Protein 7MW0 (pdb70)

Structure (mmCIF, N/CA/C/O backbone):
data_7MW0
#
_entry.id   7MW0
#
_cell.length_a   74.870
_cell.length_b   66.070
_cell.length_c   79.180
_cell.angle_alpha   90.000
_cell.angle_beta   116.275
_cell.angle_gamma   90.000
#
_symmetry.space_group_name_H-M   'P 1 21 1'
#
loop_
_entity.id
_entity.type
_entity.pdbx_description
1 polymer 'Nuclear pore complex protein Nup93'
2 non-polymer 1,2-ETHANEDIOL
3 water water
#
loop_
_atom_site.group_PDB
_atom_site.id
_atom_site.type_symbol
_atom_site.label_atom_id
_atom_site.label_alt_id
_atom_site.label_comp_id
_atom_site.label_asym_id
_atom_site.label_entity_id
_atom_site.label_seq_id
_atom_site.pdbx_PDB_ins_code
_atom_site.Cartn_x
_atom_site.Cartn_y
_atom_site.Cartn_z
_atom_site.occupancy
_atom_site.B_iso_or_equiv
_atom_site.auth_seq_id
_atom_site.auth_comp_id
_atom_site.auth_asym_id
_atom_site.auth_atom_id
_atom_site.pdbx_PDB_model_num
ATOM 1 N N . SER A 1 29 ? 19.90200 28.89700 -0.57100 1.000 60.11000 176 SER A N 1
ATOM 2 C CA . SER A 1 29 ? 19.48800 30.16700 -1.15800 1.000 60.24000 176 SER A CA 1
ATOM 3 C C . SER A 1 29 ? 18.02000 30.45500 -0.86800 1.000 59.20000 176 SER A C 1
ATOM 4 O O . SER A 1 29 ? 17.16800 29.57400 -0.98900 1.000 61.02000 176 SER A O 1
ATOM 11 N N . SER A 1 30 ? 17.72900 31.69800 -0.48800 1.000 58.91000 177 SER A N 1
ATOM 12 C CA . SER A 1 30 ? 16.36700 32.11300 -0.18200 1.000 59.36000 177 SER A CA 1
ATOM 13 C C . SER A 1 30 ? 15.62300 32.66400 -1.39100 1.000 58.14000 177 SER A C 1
ATOM 14 O O . SER A 1 30 ? 14.41100 32.88500 -1.30400 1.000 57.98000 177 SER A O 1
ATOM 22 N N . LEU A 1 31 ? 16.31100 32.88900 -2.50700 1.000 57.87000 178 LEU A N 1
ATOM 23 C CA . LEU A 1 31 ? 15.69700 33.46600 -3.69500 1.000 56.27000 178 LEU A CA 1
ATOM 24 C C . LEU A 1 31 ? 15.11400 32.36300 -4.56700 1.000 57.18000 178 LEU A C 1
ATOM 25 O O . LEU A 1 31 ? 15.79300 31.37500 -4.86500 1.000 59.50000 178 LEU A O 1
ATOM 41 N N . ASP A 1 32 ? 13.86100 32.53700 -4.97900 1.000 57.39000 179 ASP A N 1
ATOM 42 C CA . ASP A 1 32 ? 13.22400 31.59600 -5.88600 1.000 57.90000 179 ASP A CA 1
ATOM 43 C C . ASP A 1 32 ? 13.58000 31.96800 -7.32600 1.000 57.56000 179 ASP A C 1
ATOM 44 O O . ASP A 1 32 ? 14.38000 32.87400 -7.57800 1.000 55.49000 179 ASP A O 1
ATOM 53 N N . ASN A 1 33 ? 12.97400 31.27400 -8.29100 1.000 60.40000 180 ASN A N 1
ATOM 54 C CA . ASN A 1 33 ? 13.36200 31.44800 -9.68800 1.000 61.30000 180 ASN A CA 1
ATOM 55 C C . ASN A 1 33 ? 13.18600 32.89200 -10.14100 1.000 56.61000 180 ASN A C 1
ATOM 56 O O . ASN A 1 33 ? 14.08500 33.47500 -10.75800 1.000 54.46000 180 ASN A O 1
ATOM 67 N N . ILE A 1 34 ? 12.02800 33.48700 -9.85000 1.000 56.09000 181 ILE A N 1
ATOM 68 C CA . ILE A 1 34 ? 11.75000 34.83400 -10.34000 1.000 53.96000 181 ILE A CA 1
ATOM 69 C C . ILE A 1 34 ? 12.58600 35.85900 -9.58200 1.000 49.77000 181 ILE A C 1
ATOM 70 O O . ILE A 1 34 ? 13.18300 36.76200 -10.18100 1.000 46.63000 181 ILE A O 1
ATOM 86 N N . GLU A 1 35 ? 12.63200 35.74200 -8.25200 1.000 50.99000 182 GLU A N 1
ATOM 87 C CA . GLU A 1 35 ? 13.47600 36.63700 -7.46600 1.000 48.13000 182 GLU A CA 1
ATOM 88 C C . GLU A 1 35 ? 14.91200 36.61400 -7.97100 1.000 46.93000 182 GLU A C 1
ATOM 89 O O . GLU A 1 35 ? 15.54700 37.66500 -8.11800 1.000 44.03000 182 GLU A O 1
ATOM 101 N N . MET A 1 36 ? 15.44100 35.42000 -8.25300 1.000 49.45000 183 MET A N 1
ATOM 102 C CA . MET A 1 36 ? 16.80700 35.32800 -8.75700 1.000 49.84000 183 MET A CA 1
ATOM 103 C C . MET A 1 36 ? 16.91700 35.93400 -10.14900 1.000 49.44000 183 MET A C 1
ATOM 104 O O . MET A 1 36 ? 17.88800 36.63700 -10.45200 1.000 48.08000 183 MET A O 1
ATOM 118 N N . ALA A 1 37 ? 15.93200 35.67100 -11.01200 1.000 49.30000 184 ALA A N 1
ATOM 119 C CA . ALA A 1 37 ? 15.92800 36.28300 -12.33700 1.000 49.06000 184 ALA A CA 1
ATOM 120 C C . ALA A 1 37 ? 16.00000 37.80200 -12.23100 1.000 45.23000 184 ALA A C 1
ATOM 121 O O . ALA A 1 37 ? 16.77900 38.44900 -12.94200 1.000 43.71000 184 ALA A O 1
ATOM 128 N N . TYR A 1 38 ? 15.19600 38.39000 -11.34000 1.000 42.81000 185 TYR A N 1
ATOM 129 C CA . TYR A 1 38 ? 15.27500 39.83100 -11.11600 1.000 40.94000 185 TYR A CA 1
ATOM 130 C C . TYR A 1 38 ? 16.67900 40.24600 -10.69400 1.000 40.69000 185 TYR A C 1
ATOM 131 O O . TYR A 1 38 ? 17.21400 41.25000 -11.18000 1.000 39.20000 185 TYR A O 1
ATOM 149 N N . ALA A 1 39 ? 17.29000 39.48800 -9.77900 1.000 40.67000 186 ALA A N 1
ATOM 150 C CA . ALA A 1 39 ? 18.61500 39.85100 -9.28500 1.000 40.91000 186 ALA A CA 1
ATOM 151 C C . ALA A 1 39 ? 19.62200 39.94000 -10.42300 1.000 41.85000 186 ALA A C 1
ATOM 152 O O . ALA A 1 39 ? 20.45100 40.85700 -10.46000 1.000 41.20000 186 ALA A O 1
ATOM 159 N N . ARG A 1 40 ? 19.56500 38.99800 -11.36600 1.000 43.86000 187 ARG A N 1
ATOM 160 C CA . ARG A 1 40 ? 20.47900 39.04500 -12.50200 1.000 45.66000 187 ARG A CA 1
ATOM 161 C C . ARG A 1 40 ? 20.32400 40.34800 -13.27700 1.000 44.24000 187 ARG A C 1
ATOM 162 O O . ARG A 1 40 ? 21.31400 40.91400 -13.75400 1.000 43.68000 187 ARG A O 1
ATOM 183 N N . GLN A 1 41 ? 19.09100 40.84600 -13.40500 1.000 42.63000 188 GLN A N 1
ATOM 184 C CA . GLN A 1 41 ? 18.88100 42.10200 -14.11800 1.000 42.62000 188 GLN A CA 1
ATOM 185 C C . GLN A 1 41 ? 19.50200 43.27100 -13.36600 1.000 40.95000 188 GLN A C 1
ATOM 186 O O . GLN A 1 41 ? 20.05600 44.18800 -13.98300 1.000 40.72000 188 GLN A O 1
ATOM 200 N N . ILE A 1 42 ? 19.41200 43.26200 -12.03400 1.000 41.34000 189 ILE A N 1
ATOM 201 C CA . ILE A 1 42 ? 20.06800 44.29900 -11.24400 1.000 40.71000 189 ILE A CA 1
ATOM 202 C C . ILE A 1 42 ? 21.57800 44.21500 -11.42300 1.000 41.29000 189 ILE A C 1
ATOM 203 O O . ILE A 1 42 ? 22.26400 45.23800 -11.54700 1.000 40.64000 189 ILE A O 1
ATOM 219 N N . TYR A 1 43 ? 22.12000 42.99500 -11.44200 1.000 42.49000 190 TYR A N 1
ATOM 220 C CA . TYR A 1 43 ? 23.54800 42.81500 -11.68800 1.000 45.31000 190 TYR A CA 1
ATOM 221 C C . TYR A 1 43 ? 23.95400 43.45900 -13.00900 1.000 44.66000 190 TYR A C 1
ATOM 222 O O . TYR A 1 43 ? 24.95200 44.18600 -13.08100 1.000 45.39000 190 TYR A O 1
ATOM 240 N N . ILE A 1 44 ? 23.18500 43.20500 -14.06800 1.000 44.08000 191 ILE A N 1
ATOM 241 C CA . ILE A 1 44 ? 23.48700 43.80200 -15.36600 1.000 43.24000 191 ILE A CA 1
ATOM 242 C C . ILE A 1 44 ? 23.36300 45.31800 -15.28800 1.000 42.94000 191 ILE A C 1
ATOM 243 O O . ILE A 1 44 ? 24.24400 46.05800 -15.74000 1.000 44.60000 191 ILE A O 1
ATOM 259 N N . TYR A 1 45 ? 22.26100 45.79900 -14.70900 1.000 41.50000 192 TYR A N 1
ATOM 260 C CA . TYR A 1 45 ? 22.02500 47.23600 -14.61300 1.000 42.00000 192 TYR A CA 1
ATOM 261 C C . TYR A 1 45 ? 23.16500 47.93200 -13.87800 1.000 45.01000 192 TYR A C 1
ATOM 262 O O . TYR A 1 45 ? 23.67200 48.96700 -14.32800 1.000 47.21000 192 TYR A O 1
ATOM 280 N N . ASN A 1 46 ? 23.58900 47.37200 -12.74200 1.000 44.02000 193 ASN A N 1
ATOM 281 C CA . ASN A 1 46 ? 24.67400 47.98900 -11.98500 1.000 45.49000 193 ASN A CA 1
ATOM 282 C C . ASN A 1 46 ? 25.98400 47.94500 -12.76000 1.000 49.10000 193 ASN A C 1
ATOM 283 O O . ASN A 1 46 ? 26.72800 48.93200 -12.78600 1.000 52.66000 193 ASN A O 1
ATOM 294 N N . GLU A 1 47 ? 26.28400 46.81100 -13.39700 1.000 48.55000 194 GLU A N 1
ATOM 295 C CA . GLU A 1 47 ? 27.53700 46.68700 -14.13500 1.000 53.69000 194 GLU A CA 1
ATOM 296 C C . GLU A 1 47 ? 27.69700 47.81100 -15.15000 1.000 57.15000 194 GLU A C 1
ATOM 297 O O . GLU A 1 47 ? 28.80100 48.33600 -15.33700 1.000 61.88000 194 GLU A O 1
ATOM 309 N N . LYS A 1 48 ? 26.60600 48.19800 -15.81500 1.000 55.05000 195 LYS A N 1
ATOM 310 C CA . LYS A 1 48 ? 26.69600 49.25400 -16.81700 1.000 58.10000 195 LYS A CA 1
ATOM 311 C C . LYS A 1 48 ? 26.92200 50.61500 -16.16800 1.000 61.77000 195 LYS A C 1
ATOM 312 O O . LYS A 1 48 ? 27.66800 51.44500 -16.70100 1.000 65.82000 195 LYS A O 1
ATOM 331 N N . ILE A 1 49 ? 26.28600 50.86600 -15.02200 1.000 59.46000 196 ILE A N 1
ATOM 332 C CA . ILE A 1 49 ? 26.49800 52.13000 -14.32000 1.000 62.64000 196 ILE A CA 1
ATOM 333 C C . ILE A 1 49 ? 27.96900 52.29200 -13.96000 1.000 64.87000 196 ILE A C 1
ATOM 334 O O . ILE A 1 49 ? 28.57500 53.34300 -14.19700 1.000 65.60000 196 ILE A O 1
ATOM 350 N N . VAL A 1 50 ? 28.56200 51.24900 -13.37800 1.000 64.75000 197 VAL A N 1
ATOM 351 C CA . VAL A 1 50 ? 29.93800 51.34400 -12.89800 1.000 69.27000 197 VAL A CA 1
ATOM 352 C C . VAL A 1 50 ? 30.89300 51.57500 -14.06300 1.000 73.64000 197 VAL A C 1
ATOM 353 O O . VAL A 1 50 ? 31.76000 52.45500 -14.01400 1.000 77.36000 197 VAL A O 1
ATOM 366 N N . ASN A 1 51 ? 30.74800 50.79000 -15.12800 1.000 73.30000 198 ASN A N 1
ATOM 367 C CA . ASN A 1 51 ? 31.63900 50.87800 -16.27800 1.000 77.15000 198 ASN A CA 1
ATOM 368 C C . ASN A 1 51 ? 31.30300 52.03800 -17.20700 1.000 77.02000 198 ASN A C 1
ATOM 369 O O . ASN A 1 51 ? 31.90300 52.14100 -18.28200 1.000 78.86000 198 ASN A O 1
ATOM 380 N N . GLY A 1 52 ? 30.36900 52.90400 -16.82500 1.000 74.97000 199 GLY A N 1
ATOM 381 C CA . GLY A 1 52 ? 30.06000 54.07200 -17.63000 1.000 74.19000 199 GLY A CA 1
ATOM 382 C C . GLY A 1 52 ? 29.61800 53.75800 -19.04000 1.000 78.30000 199 GLY A C 1
ATOM 383 O O . GLY A 1 52 ? 29.80300 54.58500 -19.94000 1.000 80.19000 199 GLY A O 1
ATOM 387 N N . HIS A 1 53 ? 29.03900 52.58400 -19.26000 1.000 79.12000 200 HIS A N 1
ATOM 388 C CA . HIS A 1 53 ? 28.54500 52.20100 -20.57100 1.000 80.85000 200 HIS A CA 1
ATOM 389 C C . HIS A 1 53 ? 27.12500 52.72000 -20.77900 1.000 79.19000 200 HIS A C 1
ATOM 390 O O . HIS A 1 53 ? 26.46900 53.20500 -19.85400 1.000 76.37000 200 HIS A O 1
ATOM 404 N N . LEU A 1 54 ? 26.65200 52.62000 -22.01900 1.000 82.57000 201 LEU A N 1
ATOM 405 C CA . LEU A 1 54 ? 25.26200 52.94100 -22.31100 1.000 82.55000 201 LEU A CA 1
ATOM 406 C C . LEU A 1 54 ? 24.35600 52.05100 -21.47100 1.000 79.23000 201 LEU A C 1
ATOM 407 O O . LEU A 1 54 ? 24.42000 50.82100 -21.56100 1.000 75.84000 201 LEU A O 1
ATOM 423 N N . GLN A 1 55 ? 23.52000 52.67100 -20.64700 1.000 77.44000 202 GLN A N 1
ATOM 424 C CA . GLN A 1 55 ? 22.73100 51.93500 -19.67000 1.000 72.44000 202 GLN A CA 1
ATOM 425 C C . GLN A 1 55 ? 21.38700 51.54900 -20.27000 1.000 67.71000 202 GLN A C 1
ATOM 426 O O . GLN A 1 55 ? 20.60400 52.43900 -20.62400 1.000 64.47000 202 GLN A O 1
ATOM 440 N N . PRO A 1 56 ? 21.07700 50.26000 -20.40500 1.000 63.69000 203 PRO A N 1
ATOM 441 C CA . PRO A 1 56 ? 19.72600 49.87500 -20.82400 1.000 57.41000 203 PRO A CA 1
ATOM 442 C C . PRO A 1 56 ? 18.70700 50.22400 -19.75000 1.000 51.81000 203 PRO A C 1
ATOM 443 O O . PRO A 1 56 ? 19.02500 50.36200 -18.56700 1.000 50.54000 203 PRO A O 1
ATOM 454 N N . ASN A 1 57 ? 17.46200 50.37500 -20.18600 1.000 47.01000 204 ASN A N 1
ATOM 455 C CA . ASN A 1 57 ? 16.39100 50.74300 -19.27200 1.000 43.50000 204 ASN A CA 1
ATOM 456 C C . ASN A 1 57 ? 16.09300 49.59200 -18.32100 1.000 41.04000 204 ASN A C 1
ATOM 457 O O . ASN A 1 57 ? 15.93800 48.44400 -18.74800 1.000 40.16000 204 ASN A O 1
ATOM 468 N N . LEU A 1 58 ? 16.01300 49.90400 -17.02500 1.000 39.48000 205 LEU A N 1
ATOM 469 C CA . LEU A 1 58 ? 15.73500 48.86700 -16.03700 1.000 39.30000 205 LEU A CA 1
ATOM 470 C C . LEU A 1 58 ? 14.37300 48.23200 -16.27800 1.000 37.12000 205 LEU A C 1
ATOM 471 O O . LEU A 1 58 ? 14.21800 47.01100 -16.16000 1.000 36.31000 205 LEU A O 1
ATOM 487 N N . VAL A 1 59 ? 13.37100 49.04500 -16.61500 1.000 36.92000 206 VAL A N 1
ATOM 488 C CA . VAL A 1 59 ? 12.03300 48.50900 -16.84900 1.000 37.18000 206 VAL A CA 1
ATOM 489 C C . VAL A 1 59 ? 12.07300 47.44100 -17.93700 1.000 37.53000 206 VAL A C 1
ATOM 490 O O . VAL A 1 59 ? 11.38900 46.41500 -17.84600 1.000 37.38000 206 VAL A O 1
ATOM 503 N N . ASP A 1 60 ? 12.89000 47.65400 -18.97000 1.000 37.60000 207 ASP A N 1
ATOM 504 C CA . ASP A 1 60 ? 13.01300 46.66400 -20.03700 1.000 39.90000 207 ASP A CA 1
ATOM 505 C C . ASP A 1 60 ? 13.67900 45.39000 -19.53300 1.000 40.20000 207 ASP A C 1
ATOM 506 O O . ASP A 1 60 ? 13.19600 44.28100 -19.79300 1.000 41.00000 207 ASP A O 1
ATOM 515 N N . LEU A 1 61 ? 14.80100 45.52800 -18.82500 1.000 39.24000 208 LEU A N 1
ATOM 516 C CA . LEU A 1 61 ? 15.44700 44.35800 -18.24400 1.000 40.70000 208 LEU A CA 1
ATOM 517 C C . LEU A 1 61 ? 14.47900 43.59100 -17.35300 1.000 41.09000 208 LEU A C 1
ATOM 518 O O . LEU A 1 61 ? 14.45100 42.35400 -17.37100 1.000 42.52000 208 LEU A O 1
ATOM 534 N N . CYS A 1 62 ? 13.67000 44.30900 -16.57000 1.000 39.61000 209 CYS A N 1
ATOM 535 C CA . CYS A 1 62 ? 12.73400 43.64600 -15.66900 1.000 40.48000 209 CYS A CA 1
ATOM 536 C C . CYS A 1 62 ? 11.58200 43.01000 -16.43500 1.000 42.52000 209 CYS A C 1
ATOM 537 O O . CYS A 1 62 ? 11.12500 41.91700 -16.08200 1.000 44.13000 209 CYS A O 1
ATOM 545 N N . ALA A 1 63 ? 11.09200 43.68300 -17.47800 1.000 41.88000 210 ALA A N 1
ATOM 546 C CA . ALA A 1 63 ? 9.96100 43.15000 -18.23000 1.000 43.84000 210 ALA A CA 1
ATOM 547 C C . ALA A 1 63 ? 10.29200 41.79200 -18.83400 1.000 48.90000 210 ALA A C 1
ATOM 548 O O . ALA A 1 63 ? 9.43100 40.90800 -18.89800 1.000 51.99000 210 ALA A O 1
ATOM 555 N N . SER A 1 64 ? 11.53800 41.60300 -19.27200 1.000 50.00000 211 SER A N 1
ATOM 556 C CA . SER A 1 64 ? 11.93600 40.32800 -19.85500 1.000 54.99000 211 SER A CA 1
ATOM 557 C C . SER A 1 64 ? 11.83600 39.17400 -18.86700 1.000 59.30000 211 SER A C 1
ATOM 558 O O . SER A 1 64 ? 11.89700 38.01400 -19.28700 1.000 64.67000 211 SER A O 1
ATOM 566 N N . VAL A 1 65 ? 11.69300 39.45900 -17.57100 1.000 56.62000 212 VAL A N 1
ATOM 567 C CA . VAL A 1 65 ? 11.55200 38.39100 -16.58900 1.000 60.14000 212 VAL A CA 1
ATOM 568 C C . VAL A 1 65 ? 10.15500 37.78500 -16.60400 1.000 66.63000 212 VAL A C 1
ATOM 569 O O . VAL A 1 65 ? 9.98100 36.63500 -16.17900 1.000 72.10000 212 VAL A O 1
ATOM 582 N N . ALA A 1 66 ? 9.15200 38.52400 -17.08400 1.000 64.97000 213 ALA A N 1
ATOM 583 C CA . ALA A 1 66 ? 7.79500 37.99500 -17.12800 1.000 68.44000 213 ALA A CA 1
ATOM 584 C C . ALA A 1 66 ? 7.69300 36.75000 -17.99700 1.000 77.65000 213 ALA A C 1
ATOM 585 O O . ALA A 1 66 ? 6.75000 35.96900 -17.83600 1.000 80.79000 213 ALA A O 1
ATOM 592 N N . GLU A 1 67 ? 8.63900 36.55200 -18.92000 1.000 78.92000 214 GLU A N 1
ATOM 593 C CA . GLU A 1 67 ? 8.63500 35.34100 -19.73200 1.000 83.06000 214 GLU A CA 1
ATOM 594 C C . GLU A 1 67 ? 8.67100 34.09100 -18.86500 1.000 88.98000 214 GLU A C 1
ATOM 595 O O . GLU A 1 67 ? 8.16500 33.03800 -19.27100 1.000 90.61000 214 GLU A O 1
ATOM 607 N N . LEU A 1 68 ? 9.25700 34.18700 -17.67500 1.000 90.79000 215 LEU A N 1
ATOM 608 C CA . LEU A 1 68 ? 9.39300 33.05700 -16.77000 1.000 95.21000 215 LEU A CA 1
ATOM 609 C C . LEU A 1 68 ? 8.22200 32.93000 -15.80100 1.000 95.81000 215 LEU A C 1
ATOM 610 O O . LEU A 1 68 ? 8.33300 32.19800 -14.81300 1.000 99.96000 215 LEU A O 1
ATOM 626 N N . ASP A 1 69 ? 7.11300 33.61900 -16.05400 1.000 93.08000 216 ASP A N 1
ATOM 627 C CA . ASP A 1 69 ? 5.98700 33.61400 -15.13000 1.000 91.54000 216 ASP A CA 1
ATOM 628 C C . ASP A 1 69 ? 4.69800 33.78300 -15.92900 1.000 88.67000 216 ASP A C 1
ATOM 629 O O . ASP A 1 69 ? 4.69600 33.71300 -17.16200 1.000 89.53000 216 ASP A O 1
ATOM 638 N N . ASP A 1 70 ? 3.59500 34.01100 -15.21800 1.000 84.50000 217 ASP A N 1
ATOM 639 C CA . ASP A 1 70 ? 2.28400 34.07000 -15.84300 1.000 82.38000 217 ASP A CA 1
ATOM 640 C C . ASP A 1 70 ? 2.15600 35.32400 -16.70700 1.000 75.38000 217 ASP A C 1
ATOM 641 O O . ASP A 1 70 ? 3.05800 36.16300 -16.78400 1.000 71.96000 217 ASP A O 1
ATOM 650 N N . LYS A 1 71 ? 1.00200 35.44900 -17.36700 1.000 73.99000 218 LYS A N 1
ATOM 651 C CA . LYS A 1 71 ? 0.72000 36.64300 -18.15200 1.000 68.82000 218 LYS A CA 1
ATOM 652 C C . LYS A 1 71 ? 0.41200 37.84400 -17.26900 1.000 59.96000 218 LYS A C 1
ATOM 653 O O . LYS A 1 71 ? 0.57800 38.98400 -17.71600 1.000 54.99000 218 LYS A O 1
ATOM 672 N N . SER A 1 72 ? -0.04800 37.61400 -16.03700 1.000 60.60000 219 SER A N 1
ATOM 673 C CA . SER A 1 72 ? -0.30800 38.72600 -15.12800 1.000 57.52000 219 SER A CA 1
ATOM 674 C C . SER A 1 72 ? 0.94400 39.56500 -14.91800 1.000 51.34000 219 SER A C 1
ATOM 675 O O . SER A 1 72 ? 0.87000 40.79600 -14.83500 1.000 46.83000 219 SER A O 1
ATOM 683 N N . ILE A 1 73 ? 2.10700 38.91700 -14.83500 1.000 53.21000 220 ILE A N 1
ATOM 684 C CA . ILE A 1 73 ? 3.35100 39.65400 -14.64600 1.000 50.82000 220 ILE A CA 1
ATOM 685 C C . ILE A 1 73 ? 3.74200 40.36900 -15.93300 1.000 47.83000 220 ILE A C 1
ATOM 686 O O . ILE A 1 73 ? 4.23000 41.50500 -15.90400 1.000 43.32000 220 ILE A O 1
ATOM 702 N N . SER A 1 74 ? 3.53600 39.71800 -17.08000 1.000 50.30000 221 SER A N 1
ATOM 703 C CA . SER A 1 74 ? 3.78100 40.37900 -18.35800 1.000 47.98000 221 SER A CA 1
ATOM 704 C C . SER A 1 74 ? 2.87000 41.58700 -18.52200 1.000 43.28000 221 SER A C 1
ATOM 705 O O . SER A 1 74 ? 3.31800 42.67200 -18.91100 1.000 40.39000 221 SER A O 1
ATOM 713 N N . ASP A 1 75 ? 1.57700 41.41600 -18.23100 1.000 44.34000 222 ASP A N 1
ATOM 714 C CA . ASP A 1 75 ? 0.65200 42.54100 -18.31100 1.000 42.23000 222 ASP A CA 1
ATOM 715 C C . ASP A 1 75 ? 1.03800 43.64000 -17.32900 1.000 39.64000 222 ASP A C 1
ATOM 716 O O . ASP A 1 75 ? 0.91800 44.83100 -17.64000 1.000 36.29000 222 ASP A O 1
ATOM 725 N N . MET A 1 76 ? 1.50100 43.26200 -16.13500 1.000 39.69000 223 MET A N 1
ATOM 726 C CA . MET A 1 76 ? 1.92500 44.26500 -15.16400 1.000 38.13000 223 MET A CA 1
ATOM 727 C C . MET A 1 76 ? 3.02300 45.14800 -15.74400 1.000 35.33000 223 MET A C 1
ATOM 728 O O . MET A 1 76 ? 2.92800 46.38000 -15.71800 1.000 33.79000 223 MET A O 1
ATOM 742 N N . TRP A 1 77 ? 4.07300 44.53000 -16.28600 1.000 34.78000 224 TRP A N 1
ATOM 743 C CA . TRP A 1 77 ? 5.19500 45.30700 -16.79800 1.000 34.49000 224 TRP A CA 1
ATOM 744 C C . TRP A 1 77 ? 4.80300 46.10600 -18.03300 1.000 35.95000 224 TRP A C 1
ATOM 745 O O . TRP A 1 77 ? 5.28100 47.23100 -18.22400 1.000 33.77000 224 TRP A O 1
ATOM 766 N N . THR A 1 78 ? 3.93700 45.55200 -18.88400 1.000 34.44000 225 THR A N 1
ATOM 767 C CA . THR A 1 78 ? 3.43500 46.32700 -20.01200 1.000 35.87000 225 THR A CA 1
ATOM 768 C C . THR A 1 78 ? 2.73900 47.59000 -19.52200 1.000 33.91000 225 THR A C 1
ATOM 769 O O . THR A 1 78 ? 2.96800 48.68500 -20.04700 1.000 33.42000 225 THR A O 1
ATOM 780 N N . MET A 1 79 ? 1.88700 47.45400 -18.50400 1.000 33.16000 226 MET A N 1
ATOM 781 C CA . MET A 1 79 ? 1.23600 48.62300 -17.92200 1.000 34.53000 226 MET A CA 1
ATOM 782 C C . MET A 1 79 ? 2.26200 49.58500 -17.33700 1.000 34.54000 226 MET A C 1
ATOM 783 O O . MET A 1 79 ? 2.22600 50.79100 -17.60800 1.000 33.60000 226 MET A O 1
ATOM 797 N N . VAL A 1 80 ? 3.17200 49.06900 -16.50700 1.000 33.55000 227 VAL A N 1
ATOM 798 C CA . VAL A 1 80 ? 4.16100 49.92600 -15.85600 1.000 33.64000 227 VAL A CA 1
ATOM 799 C C . VAL A 1 80 ? 4.95900 50.70100 -16.89600 1.000 34.46000 227 VAL A C 1
ATOM 800 O O . VAL A 1 80 ? 5.18400 51.91000 -16.75900 1.000 34.40000 227 VAL A O 1
ATOM 813 N N . LYS A 1 81 ? 5.39500 50.01800 -17.95700 1.000 35.20000 228 LYS A N 1
ATOM 814 C CA . LYS A 1 81 ? 6.16700 50.69200 -18.99600 1.000 36.78000 228 LYS A CA 1
ATOM 815 C C . LYS A 1 81 ? 5.38300 51.84800 -19.60600 1.000 37.31000 228 LYS A C 1
ATOM 816 O O . LYS A 1 81 ? 5.94100 52.92300 -19.85700 1.000 36.90000 228 LYS A O 1
ATOM 835 N N . GLN A 1 82 ? 4.08600 51.65300 -19.84600 1.000 36.04000 229 GLN A N 1
ATOM 836 C CA . GLN A 1 82 ? 3.30700 52.69800 -20.49800 1.000 38.12000 229 GLN A CA 1
ATOM 837 C C . GLN A 1 82 ? 2.95500 53.82500 -19.53300 1.000 36.10000 229 GLN A C 1
ATOM 838 O O . GLN A 1 82 ? 2.94500 54.99800 -19.92300 1.000 34.39000 229 GLN A O 1
ATOM 852 N N . MET A 1 83 ? 2.67000 53.49500 -18.27200 1.000 33.47000 230 MET A N 1
ATOM 853 C CA . MET A 1 83 ? 2.28200 54.53000 -17.32200 1.000 35.00000 230 MET A CA 1
ATOM 854 C C . MET A 1 83 ? 3.46100 55.41200 -16.92700 1.000 33.99000 230 MET A C 1
ATOM 855 O O . MET A 1 83 ? 3.26200 56.57900 -16.57300 1.000 34.20000 230 MET A O 1
ATOM 869 N N . THR A 1 84 ? 4.68400 54.88600 -16.97400 1.000 33.77000 231 THR A N 1
ATOM 870 C CA . THR A 1 84 ? 5.86400 55.67000 -16.63000 1.000 36.51000 231 THR A CA 1
ATOM 871 C C . THR A 1 84 ? 6.50800 56.32700 -17.84300 1.000 37.68000 231 THR A C 1
ATOM 872 O O . THR A 1 84 ? 7.49800 57.04900 -17.68800 1.000 36.73000 231 THR A O 1
ATOM 883 N N . ASP A 1 85 ? 5.96600 56.10400 -19.04200 1.000 38.09000 232 ASP A N 1
ATOM 884 C CA . ASP A 1 85 ? 6.50600 56.69500 -20.26500 1.000 41.10000 232 ASP A CA 1
ATOM 885 C C . ASP A 1 85 ? 5.84300 58.05400 -20.46900 1.000 43.16000 232 ASP A C 1
ATOM 886 O O . ASP A 1 85 ? 4.91300 58.22200 -21.25900 1.000 42.59000 232 ASP A O 1
ATOM 895 N N . VAL A 1 86 ? 6.34100 59.04700 -19.72700 1.000 42.34000 233 VAL A N 1
ATOM 896 C CA . VAL A 1 86 ? 5.79100 60.39500 -19.74400 1.000 43.09000 233 VAL A CA 1
ATOM 897 C C . VAL A 1 86 ? 6.93500 61.40000 -19.80200 1.000 44.23000 233 VAL A C 1
ATOM 898 O O . VAL A 1 86 ? 8.08900 61.08400 -19.50500 1.000 44.10000 233 VAL A O 1
ATOM 911 N N . LEU A 1 87 ? 6.59400 62.62900 -20.18200 1.000 45.73000 234 LEU A N 1
ATOM 912 C CA . LEU A 1 87 ? 7.57100 63.70200 -20.32000 1.000 46.74000 234 LEU A CA 1
ATOM 913 C C . LEU A 1 87 ? 7.71000 64.43600 -18.99200 1.000 43.17000 234 LEU A C 1
ATOM 914 O O . LEU A 1 87 ? 6.73500 65.00100 -18.48400 1.000 41.57000 234 LEU A O 1
ATOM 930 N N . LEU A 1 88 ? 8.91900 64.43500 -18.44200 1.000 43.46000 235 LEU A N 1
ATOM 931 C CA . LEU A 1 88 ? 9.20600 65.07900 -17.17200 1.000 42.69000 235 LEU A CA 1
ATOM 932 C C . LEU A 1 88 ? 10.23600 66.18400 -17.37200 1.000 43.81000 235 LEU A C 1
ATOM 933 O O . LEU A 1 88 ? 11.13200 66.07400 -18.21300 1.000 45.32000 235 LEU A O 1
ATOM 949 N N . THR A 1 89 ? 10.10100 67.24700 -16.59200 1.000 42.81000 236 THR A N 1
ATOM 950 C CA . THR A 1 89 ? 11.11300 68.29800 -16.59500 1.000 44.55000 236 THR A CA 1
ATOM 951 C C . THR A 1 89 ? 12.39000 67.76700 -15.95300 1.000 43.93000 236 THR A C 1
ATOM 952 O O . THR A 1 89 ? 12.34400 67.26300 -14.82500 1.000 43.28000 236 THR A O 1
ATOM 963 N N . PRO A 1 90 ? 13.53600 67.84400 -16.62800 1.000 44.34000 237 PRO A N 1
ATOM 964 C CA . PRO A 1 90 ? 14.77200 67.33100 -16.02800 1.000 45.59000 237 PRO A CA 1
ATOM 965 C C . PRO A 1 90 ? 15.19200 68.16000 -14.82300 1.000 43.62000 237 PRO A C 1
ATOM 966 O O . PRO A 1 90 ? 14.74200 69.29000 -14.62000 1.000 42.44000 237 PRO A O 1
ATOM 977 N N . ALA A 1 91 ? 16.06600 67.56800 -14.01000 1.000 44.79000 238 ALA A N 1
ATOM 978 C CA . ALA A 1 91 ? 16.65200 68.24100 -12.85000 1.000 44.15000 238 ALA A CA 1
ATOM 979 C C . ALA A 1 91 ? 15.57200 68.88400 -11.98100 1.000 44.13000 238 ALA A C 1
ATOM 980 O O . ALA A 1 91 ? 15.67600 70.03700 -11.55700 1.000 44.09000 238 ALA A O 1
ATOM 987 N N . THR A 1 92 ? 14.52500 68.11100 -11.70700 1.000 43.94000 239 THR A N 1
ATOM 988 C CA . THR A 1 92 ? 13.35800 68.59900 -10.98900 1.000 42.94000 239 THR A CA 1
ATOM 989 C C . THR A 1 92 ? 12.92100 67.54800 -9.98000 1.000 42.60000 239 THR A C 1
ATOM 990 O O . THR A 1 92 ? 12.95800 66.34800 -10.26700 1.000 42.65000 239 THR A O 1
ATOM 1001 N N . ASP A 1 93 ? 12.51700 68.00700 -8.79800 1.000 42.49000 240 ASP A N 1
ATOM 1002 C CA . ASP A 1 93 ? 12.05400 67.09000 -7.76600 1.000 42.10000 240 ASP A CA 1
ATOM 1003 C C . ASP A 1 93 ? 10.79500 66.36800 -8.22800 1.000 41.01000 240 ASP A C 1
ATOM 1004 O O . ASP A 1 93 ? 9.94100 66.94500 -8.90800 1.000 38.36000 240 ASP A O 1
ATOM 1013 N N . ALA A 1 94 ? 10.68400 65.09100 -7.85100 1.000 39.77000 241 ALA A N 1
ATOM 1014 C CA . ALA A 1 94 ? 9.53600 64.29400 -8.27000 1.000 37.93000 241 ALA A CA 1
ATOM 1015 C C . ALA A 1 94 ? 8.22300 64.93000 -7.83600 1.000 37.92000 241 ALA A C 1
ATOM 1016 O O . ALA A 1 94 ? 7.21600 64.81900 -8.54500 1.000 34.80000 241 ALA A O 1
ATOM 1023 N N . LEU A 1 95 ? 8.21000 65.60200 -6.68200 1.000 37.25000 242 LEU A N 1
ATOM 1024 C CA . LEU A 1 95 ? 6.98200 66.23600 -6.21600 1.000 38.37000 242 LEU A CA 1
ATOM 1025 C C . LEU A 1 95 ? 6.50400 67.29600 -7.20000 1.000 38.37000 242 LEU A C 1
ATOM 1026 O O . LEU A 1 95 ? 5.30800 67.38100 -7.50000 1.000 37.16000 242 LEU A O 1
ATOM 1042 N N . LYS A 1 96 ? 7.42400 68.11700 -7.70900 1.000 38.71000 243 LYS A N 1
ATOM 1043 C CA . LYS A 1 96 ? 7.04200 69.15700 -8.65800 1.000 40.23000 243 LYS A CA 1
ATOM 1044 C C . LYS A 1 96 ? 6.47900 68.54500 -9.93500 1.000 39.54000 243 LYS A C 1
ATOM 1045 O O . LYS A 1 96 ? 5.42800 68.96800 -10.43100 1.000 38.00000 243 LYS A O 1
ATOM 1064 N N . ASN A 1 97 ? 7.16400 67.53900 -10.47900 1.000 38.10000 244 ASN A N 1
ATOM 1065 C CA . ASN A 1 97 ? 6.67200 66.87700 -11.68300 1.000 37.12000 244 ASN A CA 1
ATOM 1066 C C . ASN A 1 97 ? 5.33400 66.19400 -11.42600 1.000 36.88000 244 ASN A C 1
ATOM 1067 O O . ASN A 1 97 ? 4.37700 66.36700 -12.18900 1.000 35.74000 244 ASN A O 1
ATOM 1078 N N . ARG A 1 98 ? 5.24700 65.40900 -10.35100 1.000 34.99000 245 ARG A N 1
ATOM 1079 C CA . ARG A 1 98 ? 4.02200 64.66800 -10.07600 1.000 35.97000 245 ARG A CA 1
ATOM 1080 C C . ARG A 1 98 ? 2.84800 65.58900 -9.77000 1.000 37.38000 245 ARG A C 1
ATOM 1081 O O . ARG A 1 98 ? 1.69400 65.18200 -9.94400 1.000 36.60000 245 ARG A O 1
ATOM 1102 N N . SER A 1 99 ? 3.11100 66.81600 -9.32100 1.000 36.94000 246 SER A N 1
ATOM 1103 C CA . SER A 1 99 ? 2.04000 67.75300 -9.01800 1.000 38.45000 246 SER A CA 1
ATOM 1104 C C . SER A 1 99 ? 1.61200 68.59000 -10.21700 1.000 38.62000 246 SER A C 1
ATOM 1105 O O . SER A 1 99 ? 0.54600 69.21300 -10.16800 1.000 38.98000 246 SER A O 1
ATOM 1113 N N . SER A 1 100 ? 2.40600 68.62400 -11.28500 1.000 37.81000 247 SER A N 1
ATOM 1114 C CA . SER A 1 100 ? 2.08300 69.47700 -12.42100 1.000 39.30000 247 SER A CA 1
ATOM 1115 C C . SER A 1 100 ? 0.88200 68.92800 -13.18000 1.000 40.18000 247 SER A C 1
ATOM 1116 O O . SER A 1 100 ? 0.70800 67.71300 -13.30600 1.000 37.91000 247 SER A O 1
ATOM 1124 N N . VAL A 1 101 ? 0.05100 69.83900 -13.69400 1.000 41.86000 248 VAL A N 1
ATOM 1125 C CA . VAL A 1 101 ? -1.14100 69.42400 -14.42400 1.000 42.76000 248 VAL A CA 1
ATOM 1126 C C . VAL A 1 101 ? -0.76300 68.71800 -15.71800 1.000 41.42000 248 VAL A C 1
ATOM 1127 O O . VAL A 1 101 ? -1.45500 67.78600 -16.14900 1.000 40.48000 248 VAL A O 1
ATOM 1140 N N . GLU A 1 102 ? 0.32600 69.14200 -16.36100 1.000 42.53000 249 GLU A N 1
ATOM 1141 C CA . GLU A 1 102 ? 0.74400 68.49900 -17.60100 1.000 42.63000 249 GLU A CA 1
ATOM 1142 C C . GLU A 1 102 ? 1.03700 67.02000 -17.37600 1.000 39.94000 249 GLU A C 1
ATOM 1143 O O . GLU A 1 102 ? 0.55000 66.15700 -18.11700 1.000 35.56000 249 GLU A O 1
ATOM 1155 N N . VAL A 1 103 ? 1.83300 66.70700 -16.35200 1.000 36.07000 250 VAL A N 1
ATOM 1156 C CA . VAL A 1 103 ? 2.17800 65.31400 -16.08600 1.000 35.13000 250 VAL A CA 1
ATOM 1157 C C . VAL A 1 103 ? 0.94100 64.52900 -15.66900 1.000 34.51000 250 VAL A C 1
ATOM 1158 O O . VAL A 1 103 ? 0.73200 63.39400 -16.11100 1.000 32.81000 250 VAL A O 1
ATOM 1171 N N . ARG A 1 104 ? 0.10100 65.11700 -14.81400 1.000 33.46000 251 ARG A N 1
ATOM 1172 C CA . ARG A 1 104 ? -1.08100 64.40600 -14.33900 1.000 35.26000 251 ARG A CA 1
ATOM 1173 C C . ARG A 1 104 ? -2.02500 64.08500 -15.48900 1.000 36.82000 251 ARG A C 1
ATOM 1174 O O . ARG A 1 104 ? -2.62700 63.00500 -15.52500 1.000 35.53000 251 ARG A O 1
ATOM 1195 N N . MET A 1 105 ? -2.16700 65.01000 -16.44000 1.000 36.43000 252 MET A N 1
ATOM 1196 C CA . MET A 1 105 ? -3.00600 64.74200 -17.60200 1.000 40.07000 252 MET A CA 1
ATOM 1197 C C . MET A 1 105 ? -2.38500 63.68900 -18.50900 1.000 38.74000 252 MET A C 1
ATOM 1198 O O . MET A 1 105 ? -3.11200 62.90800 -19.13500 1.000 36.97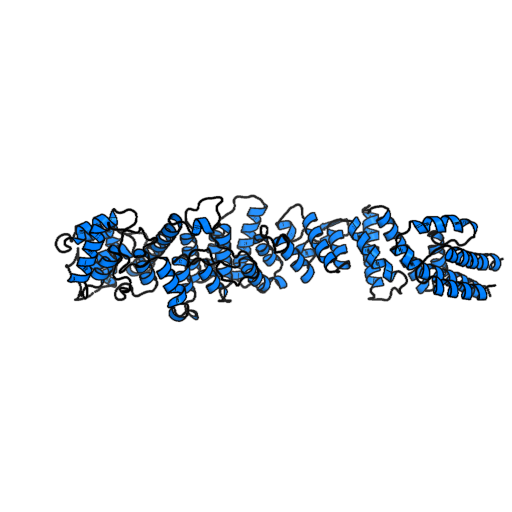000 252 MET A O 1
ATOM 1212 N N . GLU A 1 106 ? -1.05300 63.64400 -18.59400 1.000 37.00000 253 GLU A N 1
ATOM 1213 C CA . GLU A 1 106 ? -0.41400 62.63700 -19.43400 1.000 38.10000 253 GLU A CA 1
ATOM 1214 C C . GLU A 1 106 ? -0.53000 61.24600 -18.82400 1.000 35.92000 253 GLU A C 1
ATOM 1215 O O . GLU A 1 106 ? -0.61600 60.25600 -19.56100 1.000 34.67000 253 GLU A O 1
ATOM 1227 N N . PHE A 1 107 ? -0.53300 61.14500 -17.49100 1.000 31.04000 254 PHE A N 1
ATOM 1228 C CA . PHE A 1 107 ? -0.82200 59.86200 -16.85800 1.000 32.49000 254 PHE A CA 1
ATOM 1229 C C . PHE A 1 107 ? -2.19500 59.34800 -17.27900 1.000 33.82000 254 PHE A C 1
ATOM 1230 O O . PHE A 1 107 ? -2.36700 58.15300 -17.54400 1.000 30.35000 254 PHE A O 1
ATOM 1247 N N . VAL A 1 108 ? -3.19000 60.23800 -17.33500 1.000 32.10000 255 VAL A N 1
ATOM 1248 C CA . VAL A 1 108 ? -4.53200 59.82300 -17.73100 1.000 35.20000 255 VAL A CA 1
ATOM 1249 C C . VAL A 1 108 ? -4.54500 59.38200 -19.18800 1.000 33.01000 255 VAL A C 1
ATOM 1250 O O . VAL A 1 108 ? -5.16400 58.37100 -19.53800 1.000 34.46000 255 VAL A O 1
ATOM 1263 N N . ARG A 1 109 ? -3.86700 60.13000 -20.06100 1.000 34.45000 256 ARG A N 1
ATOM 1264 C CA . ARG A 1 109 ? -3.82400 59.75400 -21.46900 1.000 37.26000 256 ARG A CA 1
ATOM 1265 C C . ARG A 1 109 ? -3.10700 58.42400 -21.65900 1.000 36.15000 256 ARG A C 1
ATOM 1266 O O . ARG A 1 109 ? -3.51600 57.60300 -22.48800 1.000 33.78000 256 ARG A O 1
ATOM 1287 N N . GLN A 1 110 ? -2.03600 58.18900 -20.89900 1.000 34.80000 257 GLN A N 1
ATOM 1288 C CA . GLN A 1 110 ? -1.34200 56.91100 -20.99700 1.000 35.07000 257 GLN A CA 1
ATOM 1289 C C . GLN A 1 110 ? -2.19000 55.77400 -20.44300 1.000 33.60000 257 GLN A C 1
ATOM 1290 O O . GLN A 1 110 ? -2.12800 54.65000 -20.95300 1.000 34.30000 257 GLN A O 1
ATOM 1304 N N . ALA A 1 111 ? -2.98400 56.04100 -19.40300 1.000 32.19000 258 ALA A N 1
ATOM 1305 C CA . ALA A 1 111 ? -3.87100 55.01300 -18.87000 1.000 33.30000 258 ALA A CA 1
ATOM 1306 C C . ALA A 1 111 ? -5.00500 54.70900 -19.84200 1.000 34.01000 258 ALA A C 1
ATOM 1307 O O . ALA A 1 111 ? -5.34700 53.54000 -20.06000 1.000 32.25000 258 ALA A O 1
ATOM 1314 N N . LEU A 1 112 ? -5.60200 55.74700 -20.43400 1.000 33.80000 259 LEU A N 1
ATOM 1315 C CA . LEU A 1 112 ? -6.65300 55.52500 -21.42400 1.000 34.37000 259 LEU A CA 1
ATOM 1316 C C . LEU A 1 112 ? -6.11900 54.76500 -22.63100 1.000 35.10000 259 LEU A C 1
ATOM 1317 O O . LEU A 1 112 ? -6.79200 53.87400 -23.16300 1.000 36.01000 259 LEU A O 1
ATOM 1333 N N . ALA A 1 113 ? -4.91100 55.10700 -23.08300 1.000 35.37000 260 ALA A N 1
ATOM 1334 C CA . ALA A 1 113 ? -4.31500 54.39500 -24.20800 1.000 36.83000 260 ALA A CA 1
ATOM 1335 C C . ALA A 1 113 ? -4.15000 52.91500 -23.88600 1.000 37.89000 260 ALA A C 1
ATOM 1336 O O . ALA A 1 113 ? -4.47800 52.04700 -24.70500 1.000 37.51000 260 ALA A O 1
ATOM 1343 N N . TYR A 1 114 ? -3.64600 52.60900 -22.68900 1.000 36.54000 261 TYR A N 1
ATOM 1344 C CA . TYR A 1 114 ? -3.46200 51.21500 -22.30100 1.000 38.31000 261 TYR A CA 1
ATOM 1345 C C . TYR A 1 114 ? -4.79500 50.47900 -22.26600 1.000 37.66000 261 TYR A C 1
ATOM 1346 O O . TYR A 1 114 ? -4.91600 49.36600 -22.78900 1.000 39.58000 261 TYR A O 1
ATOM 1364 N N . LEU A 1 115 ? -5.80700 51.08700 -21.64700 1.000 34.10000 262 LEU A N 1
ATOM 1365 C CA . LEU A 1 115 ? -7.10100 50.42600 -21.52500 1.000 37.07000 262 LEU A CA 1
ATOM 1366 C C . LEU A 1 115 ? -7.77500 50.25100 -22.88100 1.000 38.50000 262 LEU A C 1
ATOM 1367 O O . LEU A 1 115 ? -8.46400 49.25000 -23.10600 1.000 38.85000 262 LEU A O 1
ATOM 1383 N N . GLU A 1 116 ? -7.58400 51.20400 -23.79400 1.000 37.19000 263 GLU A N 1
ATOM 1384 C CA . GLU A 1 116 ? -8.19700 51.10100 -25.11400 1.000 39.19000 263 GLU A CA 1
ATOM 1385 C C . GLU A 1 116 ? -7.48700 50.06100 -25.97100 1.000 41.74000 263 GLU A C 1
ATOM 1386 O O . GLU A 1 116 ? -8.13300 49.23000 -26.62000 1.000 41.83000 263 GLU A O 1
ATOM 1398 N N . GLN A 1 117 ? -6.15200 50.08600 -25.98600 1.000 42.51000 264 GLN A N 1
ATOM 1399 C CA . GLN A 1 117 ? -5.41700 49.06600 -26.72300 1.000 47.02000 264 GLN A CA 1
ATOM 1400 C C . GLN A 1 117 ? -5.69000 47.68100 -26.15000 1.000 47.52000 264 GLN A C 1
ATOM 1401 O O . GLN A 1 117 ? -5.81900 46.70500 -26.89800 1.000 49.90000 264 GLN A O 1
ATOM 1415 N N . SER A 1 118 ? -5.78600 47.57700 -24.82300 1.000 45.67000 265 SER A N 1
ATOM 1416 C CA . SER A 1 118 ? -6.09300 46.29100 -24.20600 1.000 46.24000 265 SER A CA 1
ATOM 1417 C C . SER A 1 118 ? -7.42200 45.74200 -24.70900 1.000 46.47000 265 SER A C 1
ATOM 1418 O O . SER A 1 118 ? -7.53300 44.55000 -25.01700 1.000 47.98000 265 SER A O 1
ATOM 1426 N N . TYR A 1 119 ? -8.44300 46.59800 -24.79400 1.000 44.99000 266 TYR A N 1
ATOM 1427 C CA . TYR A 1 119 ? -9.75100 46.14200 -25.25400 1.000 46.29000 266 TYR A CA 1
ATOM 1428 C C . TYR A 1 119 ? -9.71700 45.78100 -26.73300 1.000 48.65000 266 TYR A C 1
ATOM 1429 O O . TYR A 1 119 ? -10.33000 44.79200 -27.15100 1.000 50.14000 266 TYR A O 1
ATOM 1447 N N . LYS A 1 120 ? -9.00800 46.57200 -27.54200 1.000 48.39000 267 LYS A N 1
ATOM 1448 C CA . LYS A 1 120 ? -8.86500 46.24000 -28.95500 1.000 49.92000 267 LYS A CA 1
ATOM 1449 C C . LYS A 1 120 ? -8.23000 44.86800 -29.12900 1.000 52.66000 267 LYS A C 1
ATOM 1450 O O . LYS A 1 120 ? -8.58600 44.12100 -30.04800 1.000 53.74000 267 LYS A O 1
ATOM 1469 N N . ASN A 1 121 ? -7.28400 44.51700 -28.25500 1.000 52.37000 268 ASN A N 1
ATOM 1470 C CA . ASN A 1 121 ? -6.71800 43.17300 -28.28600 1.000 53.70000 268 ASN A CA 1
ATOM 1471 C C . ASN A 1 121 ? -7.77000 42.13100 -27.93100 1.000 54.58000 268 ASN A C 1
ATOM 1472 O O . ASN A 1 121 ? -7.85500 41.08000 -28.57700 1.000 56.57000 268 ASN A O 1
ATOM 1483 N N . TYR A 1 122 ? -8.58000 42.40200 -26.90400 1.000 53.32000 269 TYR A N 1
ATOM 1484 C CA . TYR A 1 122 ? -9.66600 41.49100 -26.56000 1.000 55.11000 269 TYR A CA 1
ATOM 1485 C C . TYR A 1 122 ? -10.65500 41.34600 -27.70900 1.000 57.46000 269 TYR A C 1
ATOM 1486 O O . TYR A 1 122 ? -11.27900 40.28800 -27.86300 1.000 59.23000 269 TYR A O 1
ATOM 1504 N N . THR A 1 123 ? -10.81400 42.38900 -28.52500 1.000 55.93000 270 THR A N 1
ATOM 1505 C CA . THR A 1 123 ? -11.70400 42.29400 -29.67600 1.000 56.69000 270 THR A 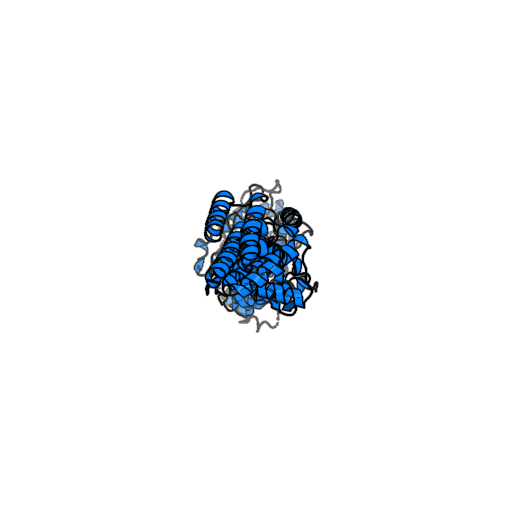CA 1
ATOM 1506 C C . THR A 1 123 ? -11.06100 41.50300 -30.80900 1.000 58.31000 270 THR A C 1
ATOM 1507 O O . THR A 1 123 ? -11.74900 40.76100 -31.51900 1.000 59.21000 270 THR A O 1
ATOM 1518 N N . LEU A 1 124 ? -9.74700 41.64900 -30.99400 1.000 58.12000 271 LEU A N 1
ATOM 1519 C CA . LEU A 1 124 ? -9.06600 40.89700 -32.04200 1.000 59.93000 271 LEU A CA 1
ATOM 1520 C C . LEU A 1 124 ? -9.12500 39.39900 -31.76900 1.000 63.19000 271 LEU A C 1
ATOM 1521 O O . LEU A 1 124 ? -9.32700 38.60000 -32.69100 1.000 64.90000 271 LEU A O 1
ATOM 1537 N N . VAL A 1 125 ? -8.94500 38.99600 -30.50900 1.000 62.83000 272 VAL A N 1
ATOM 1538 C CA . VAL A 1 125 ? -9.01000 37.57500 -30.18500 1.000 66.81000 272 VAL A CA 1
ATOM 1539 C C . VAL A 1 125 ? -10.44700 37.07600 -30.25900 1.000 65.54000 272 VAL A C 1
ATOM 1540 O O . VAL A 1 125 ? -10.68800 35.89800 -30.55100 1.000 67.29000 272 VAL A O 1
ATOM 1553 N N . THR A 1 126 ? -11.42100 37.94900 -29.99200 1.000 63.19000 273 THR A N 1
ATOM 1554 C CA . THR A 1 126 ? -12.81700 37.53500 -30.06100 1.000 63.70000 273 THR A CA 1
ATOM 1555 C C . THR A 1 126 ? -13.23600 37.22900 -31.49200 1.000 64.66000 273 THR A C 1
ATOM 1556 O O . THR A 1 126 ? -14.10800 36.37900 -31.71300 1.000 66.49000 273 THR A O 1
ATOM 1567 N N . VAL A 1 127 ? -12.61800 37.89000 -32.47200 1.000 63.89000 274 VAL A N 1
ATOM 1568 C CA . VAL A 1 127 ? -13.00900 37.73700 -33.86900 1.000 66.86000 274 VAL A CA 1
ATOM 1569 C C . VAL A 1 127 ? -12.07700 36.75400 -34.56900 1.000 68.01000 274 VAL A C 1
ATOM 1570 O O . VAL A 1 127 ? -12.50400 36.00000 -35.45400 1.000 67.75000 274 VAL A O 1
ATOM 1583 N N . PHE A 1 128 ? -10.79700 36.75800 -34.18800 1.000 67.40000 275 PHE A N 1
ATOM 1584 C CA . PHE A 1 128 ? -9.80300 35.90000 -34.82200 1.000 69.62000 275 PHE A CA 1
ATOM 1585 C C . PHE A 1 128 ? -9.38500 34.72000 -33.95500 1.000 71.40000 275 PHE A C 1
ATOM 1586 O O . PHE A 1 128 ? -8.54200 33.91800 -34.38400 1.000 73.91000 275 PHE A O 1
ATOM 1603 N N . GLY A 1 129 ? -9.93500 34.59700 -32.74800 1.000 70.56000 276 GLY A N 1
ATOM 1604 C CA . GLY A 1 129 ? -9.57500 33.50300 -31.86800 1.000 73.46000 276 GLY A CA 1
ATOM 1605 C C . GLY A 1 129 ? -8.36300 33.79900 -31.00600 1.000 77.27000 276 GLY A C 1
ATOM 1606 O O . GLY A 1 129 ? -8.34700 33.50000 -29.80600 1.000 75.17000 276 GLY A O 1
ATOM 1610 N N . ASN A 1 130 ? -7.32800 34.36600 -31.61800 1.000 77.40000 277 ASN A N 1
ATOM 1611 C CA . ASN A 1 130 ? -6.11300 34.71500 -30.89600 1.000 79.45000 277 ASN A CA 1
ATOM 1612 C C . ASN A 1 130 ? -5.38100 35.79600 -31.67700 1.000 81.95000 277 ASN A C 1
ATOM 1613 O O . ASN A 1 130 ? -5.64200 36.01300 -32.86300 1.000 82.99000 277 ASN A O 1
ATOM 1624 N N . LEU A 1 131 ? -4.46000 36.47600 -30.99100 1.000 80.20000 278 LEU A N 1
ATOM 1625 C CA . LEU A 1 131 ? -3.71200 37.55300 -31.62700 1.000 81.29000 278 LEU A CA 1
ATOM 1626 C C . LEU A 1 131 ? -2.77800 37.04600 -32.71700 1.000 87.89000 278 LEU A C 1
ATOM 1627 O O . LEU A 1 131 ? -2.34900 37.83800 -33.56400 1.000 89.79000 278 LEU A O 1
ATOM 1643 N N . HIS A 1 132 ? -2.45300 35.75200 -32.71800 1.000 92.49000 279 HIS A N 1
ATOM 1644 C CA . HIS A 1 132 ? -1.58800 35.21100 -33.76200 1.000 98.16000 279 HIS A CA 1
ATOM 1645 C C . HIS A 1 132 ? -2.28700 35.23900 -35.11600 1.000 99.71000 279 HIS A C 1
ATOM 1646 O O . HIS A 1 132 ? -1.70600 35.67300 -36.11700 1.000 100.37000 279 HIS A O 1
ATOM 1660 N N . GLN A 1 133 ? -3.53900 34.77800 -35.16400 1.000 99.97000 280 GLN A N 1
ATOM 1661 C CA . GLN A 1 133 ? -4.27100 34.73500 -36.42400 1.000 105.57000 280 GLN A CA 1
ATOM 1662 C C . GLN A 1 133 ? -4.53000 36.12200 -36.99600 1.000 104.64000 280 GLN A C 1
ATOM 1663 O O . GLN A 1 133 ? -4.70200 36.25200 -38.21200 1.000 112.90000 280 GLN A O 1
ATOM 1677 N N . ALA A 1 134 ? -4.55900 37.15700 -36.15500 1.000 100.02000 281 ALA A N 1
ATOM 1678 C CA . ALA A 1 134 ? -4.77000 38.52900 -36.61700 1.000 97.03000 281 ALA A CA 1
ATOM 1679 C C . ALA A 1 134 ? -3.48000 39.03900 -37.26400 1.000 101.52000 281 ALA A C 1
ATOM 1680 O O . ALA A 1 134 ? -2.75700 39.88200 -36.73000 1.000 96.35000 281 ALA A O 1
ATOM 1687 N N . GLN A 1 135 ? -3.20000 38.50100 -38.44700 1.000 106.57000 282 GLN A N 1
ATOM 1688 C CA . GLN A 1 135 ? -1.99000 38.85300 -39.18200 1.000 106.24000 282 GLN A CA 1
ATOM 1689 C C . GLN A 1 135 ? -2.21200 38.72300 -40.68600 1.000 99.34000 282 GLN A C 1
ATOM 1690 O O . GLN A 1 135 ? -2.48000 37.63300 -41.19300 1.000 89.27000 282 GLN A O 1
ATOM 1704 N N . VAL A 1 139 ? -4.97500 43.62000 -37.60100 1.000 77.49000 286 VAL A N 1
ATOM 1705 C CA . VAL A 1 139 ? -4.62300 44.16500 -38.90400 1.000 74.12000 286 VAL A CA 1
ATOM 1706 C C . VAL A 1 139 ? -5.74600 44.93600 -39.61400 1.000 75.36000 286 VAL A C 1
ATOM 1707 O O . VAL A 1 139 ? -5.45400 45.77900 -40.46200 1.000 76.90000 286 VAL A O 1
ATOM 1719 N N . PRO A 1 140 ? -7.01400 44.66400 -39.30200 1.000 74.07000 287 PRO A N 1
ATOM 1720 C CA . PRO A 1 140 ? -8.09400 45.42600 -39.93100 1.000 72.29000 287 PRO A CA 1
ATOM 1721 C C . PRO A 1 140 ? -8.39000 46.72300 -39.19000 1.000 71.52000 287 PRO A C 1
ATOM 1722 O O . PRO A 1 140 ? -7.99400 46.92700 -38.04100 1.000 71.87000 287 PRO A O 1
ATOM 1733 N N . GLY A 1 141 ? -9.10000 47.60700 -39.88600 1.000 69.19000 288 GLY A N 1
ATOM 1734 C CA . GLY A 1 141 ? -9.51400 48.85400 -39.28300 1.000 68.58000 288 GLY A CA 1
ATOM 1735 C C . GLY A 1 141 ? -10.49100 48.64200 -38.14500 1.000 65.74000 288 GLY A C 1
ATOM 1736 O O . GLY A 1 141 ? -11.16200 47.61500 -38.03800 1.000 64.97000 288 GLY A O 1
ATOM 1740 N N . THR A 1 142 ? -10.57400 49.65200 -37.27600 1.000 64.87000 289 THR A N 1
ATOM 1741 C CA . THR A 1 142 ? -11.39900 49.52200 -36.08000 1.000 63.76000 289 THR A CA 1
ATOM 1742 C C . THR A 1 142 ? -12.87200 49.35900 -36.43600 1.000 61.57000 289 THR A C 1
ATOM 1743 O O . THR A 1 142 ? -13.57400 48.53500 -35.84000 1.000 59.73000 289 THR A O 1
ATOM 1754 N N . TYR A 1 143 ? -13.36100 50.13800 -37.40400 1.000 64.45000 290 TYR A N 1
ATOM 1755 C CA . TYR A 1 143 ? -14.77300 50.06500 -37.76500 1.000 65.70000 290 TYR A CA 1
ATOM 1756 C C . TYR A 1 143 ? -15.15200 48.65700 -38.21200 1.000 64.82000 290 TYR A C 1
ATOM 1757 O O . TYR A 1 143 ? -16.11800 48.07200 -37.70900 1.000 64.22000 290 TYR A O 1
ATOM 1775 N N . GLN A 1 144 ? -14.39500 48.09200 -39.15500 1.000 65.83000 291 GLN A N 1
ATOM 1776 C CA . GLN A 1 144 ? -14.69200 46.74100 -39.62000 1.000 66.28000 291 GLN A CA 1
ATOM 1777 C C . GLN A 1 144 ? -14.49000 45.71900 -38.50900 1.000 64.23000 291 GLN A C 1
ATOM 1778 O O . GLN A 1 144 ? -15.28500 44.78300 -38.36600 1.000 62.88000 291 GLN A O 1
ATOM 1792 N N . LEU A 1 145 ? -13.43200 45.88100 -37.71100 1.000 63.55000 292 LEU A N 1
ATOM 1793 C CA . LEU A 1 145 ? -13.21000 44.97600 -36.58900 1.000 61.47000 292 LEU A CA 1
ATOM 1794 C C . LEU A 1 145 ? -14.40100 44.97700 -35.64000 1.000 59.93000 292 LEU A C 1
ATOM 1795 O O . LEU A 1 145 ? -14.83500 43.91700 -35.17300 1.000 59.84000 292 LEU A O 1
ATOM 1811 N N . VAL A 1 146 ? -14.94500 46.15900 -35.34400 1.000 59.31000 293 VAL A N 1
ATOM 1812 C CA . VAL A 1 146 ? -16.08500 46.23800 -34.43800 1.000 58.37000 293 VAL A CA 1
ATOM 1813 C C . VAL A 1 146 ? -17.31100 45.58200 -35.06100 1.000 60.49000 293 VAL A C 1
ATOM 1814 O O . VAL A 1 146 ? -18.08400 44.90300 -34.37400 1.000 60.65000 293 VAL A O 1
ATOM 1827 N N . ARG A 1 147 ? -17.51600 45.77600 -36.36700 1.000 62.24000 294 ARG A N 1
ATOM 1828 C CA . ARG A 1 147 ? -18.63600 45.12100 -37.03800 1.000 68.69000 294 ARG A CA 1
ATOM 1829 C C . ARG A 1 147 ? -18.52200 43.60600 -36.91800 1.000 64.79000 294 ARG A C 1
ATOM 1830 O O . ARG A 1 147 ? -19.47200 42.92900 -36.50700 1.000 65.86000 294 ARG A O 1
ATOM 1851 N N . SER A 1 148 ? -17.35500 43.05500 -37.26300 1.000 63.30000 295 SER A N 1
ATOM 1852 C CA . SER A 1 148 ? -17.12700 41.62900 -37.06200 1.000 63.56000 295 SER A CA 1
ATOM 1853 C C . SER A 1 148 ? -17.30400 41.24000 -35.60100 1.000 63.90000 295 SER A C 1
ATOM 1854 O O . SER A 1 148 ? -17.69800 40.10800 -35.30200 1.000 65.14000 295 SER A O 1
ATOM 1862 N N . PHE A 1 149 ? -17.01900 42.16200 -34.68000 1.000 61.31000 296 PHE A N 1
ATOM 1863 C CA . PHE A 1 149 ? -17.13000 41.87200 -33.25500 1.000 60.82000 296 PHE A CA 1
ATOM 1864 C C . PHE A 1 149 ? -18.58300 41.82400 -32.80200 1.000 63.03000 296 PHE A C 1
ATOM 1865 O O . PHE A 1 149 ? -18.95100 40.96500 -31.99400 1.000 63.50000 296 PHE A O 1
ATOM 1882 N N . LEU A 1 150 ? -19.42400 42.72100 -33.31800 1.000 63.99000 297 LEU A N 1
ATOM 1883 C CA . LEU A 1 150 ? -20.82100 42.73900 -32.90300 1.000 69.91000 297 LEU A CA 1
ATOM 1884 C C . LEU A 1 150 ? -21.56500 41.49300 -33.36700 1.000 70.70000 297 LEU A C 1
ATOM 1885 O O . LEU A 1 150 ? -22.55800 41.10200 -32.74300 1.000 72.50000 297 LEU A O 1
ATOM 1901 N N . ASN A 1 151 ? -21.11000 40.85800 -34.45100 1.000 69.18000 298 ASN A N 1
ATOM 1902 C CA . ASN A 1 151 ? -21.70700 39.59000 -34.85700 1.000 72.24000 298 ASN A CA 1
ATOM 1903 C C . ASN A 1 151 ? -21.64400 38.57500 -33.72300 1.000 72.18000 298 ASN A C 1
ATOM 1904 O O . ASN A 1 151 ? -22.58200 37.79400 -33.52200 1.000 73.29000 298 ASN A O 1
ATOM 1915 N N . ILE A 1 152 ? -20.55000 38.58000 -32.96600 1.000 69.08000 299 ILE A N 1
ATOM 1916 C CA . ILE A 1 152 ? -20.38600 37.66000 -31.84500 1.000 67.25000 299 ILE A CA 1
ATOM 1917 C C . ILE A 1 152 ? -20.91600 38.26500 -30.55300 1.000 69.98000 299 ILE A C 1
ATOM 1918 O O . ILE A 1 152 ? -21.49800 37.55900 -29.72400 1.000 69.49000 299 ILE A O 1
ATOM 1934 N N . LYS A 1 153 ? -20.72200 39.57000 -30.35900 1.000 70.99000 300 LYS A N 1
ATOM 1935 C CA . LYS A 1 153 ? -21.14200 40.20800 -29.11700 1.000 74.42000 300 LYS A CA 1
ATOM 1936 C C . LYS A 1 153 ? -22.65300 40.39800 -29.06900 1.000 76.32000 300 LYS A C 1
ATOM 1937 O O . LYS A 1 153 ? -23.28200 40.12500 -28.04000 1.000 78.14000 300 LYS A O 1
ATOM 1956 N N . LEU A 1 154 ? -23.25100 40.86900 -30.16300 1.000 77.92000 301 LEU A N 1
ATOM 1957 C CA . LEU A 1 154 ? -24.69300 41.08000 -30.26000 1.000 83.33000 301 LEU A CA 1
ATOM 1958 C C . LEU A 1 154 ? -25.23600 40.26300 -31.42800 1.000 82.13000 301 LEU A C 1
ATOM 1959 O O . LEU A 1 154 ? -25.60600 40.81700 -32.47300 1.000 81.93000 301 LEU A O 1
ATOM 1975 N N . PRO A 1 155 ? -25.29800 38.93000 -31.28400 1.000 81.93000 302 PRO A N 1
ATOM 1976 C CA . PRO A 1 155 ? -25.82200 38.06800 -32.35200 1.000 83.00000 302 PRO A CA 1
ATOM 1977 C C . PRO A 1 155 ? -27.31000 38.28900 -32.60900 1.000 80.88000 302 PRO A C 1
ATOM 1978 O O . PRO A 1 155 ? -27.65800 38.91000 -33.61400 1.000 79.35000 302 PRO A O 1
ATOM 1989 N N . LEU A 1 158 ? -30.86400 43.20400 -29.73500 1.000 86.08000 305 LEU A N 1
ATOM 1990 C CA . LEU A 1 158 ? -31.71400 43.30400 -28.55200 1.000 91.64000 305 LEU A CA 1
ATOM 1991 C C . LEU A 1 158 ? -32.61400 44.53300 -28.67100 1.000 90.81000 305 LEU A C 1
ATOM 1992 O O . LEU A 1 158 ? -32.29500 45.47500 -29.39500 1.000 84.82000 305 LEU A O 1
ATOM 2008 N N . PRO A 1 159 ? -33.74100 44.52400 -27.95300 1.000 95.69000 306 PRO A N 1
ATOM 2009 C CA . PRO A 1 159 ? -34.83000 45.44700 -28.32100 1.000 93.64000 306 PRO A CA 1
ATOM 2010 C C . PRO A 1 159 ? -34.55300 46.91000 -28.01600 1.000 87.76000 306 PRO A C 1
ATOM 2011 O O . PRO A 1 159 ? -34.85100 47.77200 -28.85300 1.000 87.57000 306 PRO A O 1
ATOM 2022 N N . GLY A 1 160 ? -33.99100 47.22300 -26.85000 1.000 85.83000 307 GLY A N 1
ATOM 2023 C CA . GLY A 1 160 ? -33.96200 48.59700 -26.36900 1.000 78.39000 307 GLY A CA 1
ATOM 2024 C C . GLY A 1 160 ? -33.18000 49.57200 -27.23000 1.000 72.31000 307 GLY A C 1
ATOM 2025 O O . GLY A 1 160 ? -33.30100 50.78500 -27.02000 1.000 69.67000 307 GLY A O 1
ATOM 2029 N N . LEU A 1 161 ? -32.39500 49.08800 -28.18800 1.000 70.54000 308 LEU A N 1
ATOM 2030 C CA . LEU A 1 161 ? -31.50700 49.97000 -28.93600 1.000 65.89000 308 LEU A CA 1
ATOM 2031 C C . LEU A 1 161 ? -32.30300 50.97900 -29.75600 1.000 65.96000 308 LEU A C 1
ATOM 2032 O O . LEU A 1 161 ? -33.38700 50.68700 -30.26600 1.000 67.46000 308 LEU A O 1
ATOM 2048 N N . GLN A 1 162 ? -31.74200 52.17900 -29.88600 1.000 63.12000 309 GLN A N 1
ATOM 2049 C CA . GLN A 1 162 ? -32.42600 53.30900 -30.49200 1.000 63.40000 309 GLN A CA 1
ATOM 2050 C C . GLN A 1 162 ? -31.63800 53.85100 -31.67700 1.000 62.44000 309 GLN A C 1
ATOM 2051 O O . GLN A 1 162 ? -30.43300 53.61900 -31.81300 1.000 59.72000 309 GLN A O 1
ATOM 2065 N N . ASP A 1 163 ? -32.35100 54.58200 -32.53700 1.000 63.10000 310 ASP A N 1
ATOM 2066 C CA . ASP A 1 163 ? -31.78500 55.33700 -33.65000 1.000 63.65000 310 ASP A CA 1
ATOM 2067 C C . ASP A 1 163 ? -31.31400 54.45300 -34.79700 1.000 62.00000 310 ASP A C 1
ATOM 2068 O O . ASP A 1 163 ? -30.54700 54.90600 -35.65400 1.000 60.99000 310 ASP A O 1
ATOM 2077 N N . GLY A 1 164 ? -31.75300 53.20100 -34.83800 1.000 62.47000 311 GLY A N 1
ATOM 2078 C CA . GLY A 1 164 ? -31.51300 52.37100 -36.00000 1.000 64.39000 311 GLY A CA 1
ATOM 2079 C C . GLY A 1 164 ? -30.10100 51.81500 -36.06800 1.000 63.67000 311 GLY A C 1
ATOM 2080 O O . GLY A 1 164 ? -29.37500 51.72100 -35.07200 1.000 62.48000 311 GLY A O 1
ATOM 2084 N N . GLU A 1 165 ? -29.71400 51.44400 -37.28500 1.000 64.14000 312 GLU A N 1
ATOM 2085 C CA . GLU A 1 165 ? -28.46600 50.74500 -37.54000 1.000 65.36000 312 GLU A CA 1
ATOM 2086 C C . GLU A 1 165 ? -27.61700 51.51400 -38.54500 1.000 64.50000 312 GLU A C 1
ATOM 2087 O O . GLU A 1 165 ? -28.06500 52.47300 -39.17800 1.000 63.10000 312 GLU A O 1
ATOM 2099 N N . VAL A 1 166 ? -26.36800 51.06900 -38.67800 1.000 65.34000 313 VAL A N 1
ATOM 2100 C CA . VAL A 1 166 ? -25.45000 51.58000 -39.68900 1.000 66.80000 313 VAL A CA 1
ATOM 2101 C C . VAL A 1 166 ? -24.73700 50.38900 -40.31700 1.000 67.61000 313 VAL A C 1
ATOM 2102 O O . VAL A 1 166 ? -23.83700 49.79700 -39.70900 1.000 68.22000 313 VAL A O 1
ATOM 2115 N N . GLU A 1 167 ? -25.14600 50.02300 -41.53100 1.000 67.88000 314 GLU A N 1
ATOM 2116 C CA . GLU A 1 167 ? -24.57300 48.88300 -42.24600 1.000 65.52000 314 GLU A CA 1
ATOM 2117 C C . GLU A 1 167 ? -24.78800 47.57800 -41.48000 1.000 64.28000 314 GLU A C 1
ATOM 2118 O O . GLU A 1 167 ? -23.91900 46.70300 -41.45200 1.000 65.44000 314 GLU A O 1
ATOM 2130 N N . GLY A 1 168 ? -25.95100 47.44900 -40.84500 1.000 63.29000 315 GLY A N 1
ATOM 2131 C CA . GLY A 1 168 ? -26.39300 46.18700 -40.28700 1.000 64.76000 315 GLY A CA 1
ATOM 2132 C C . GLY A 1 168 ? -26.31500 46.07400 -38.78300 1.000 66.84000 315 GLY A C 1
ATOM 2133 O O . GLY A 1 168 ? -26.87800 45.12100 -38.22800 1.000 67.67000 315 GLY A O 1
ATOM 2137 N N . HIS A 1 169 ? -25.64400 46.99600 -38.10100 1.000 66.83000 316 HIS A N 1
ATOM 2138 C CA . HIS A 1 169 ? -25.50000 46.89500 -36.65900 1.000 66.47000 316 HIS A CA 1
ATOM 2139 C C . HIS A 1 169 ? -26.00400 48.15900 -35.97400 1.000 63.69000 316 HIS A C 1
ATOM 2140 O O . HIS A 1 169 ? -25.94900 49.24900 -36.55300 1.000 62.90000 316 HIS A O 1
ATOM 2154 N N . PRO A 1 170 ? -26.50100 48.04500 -34.74000 1.000 61.61000 317 PRO A N 1
ATOM 2155 C CA . PRO A 1 170 ? -26.99700 49.23600 -34.03600 1.000 60.13000 317 PRO A CA 1
ATOM 2156 C C . PRO A 1 170 ? -25.92300 50.31300 -33.94500 1.000 58.57000 317 PRO A C 1
ATOM 2157 O O . PRO A 1 170 ? -24.75000 50.03000 -33.69300 1.000 57.53000 317 PRO A O 1
ATOM 2168 N N . VAL A 1 171 ? -26.34500 51.56500 -34.14300 1.000 57.37000 318 VAL A N 1
ATOM 2169 C CA . VAL A 1 171 ? -25.38800 52.65400 -34.31700 1.000 57.44000 318 VAL A CA 1
ATOM 2170 C C . VAL A 1 171 ? -24.63600 52.94700 -33.01900 1.000 54.56000 318 VAL A C 1
ATOM 2171 O O . VAL A 1 171 ? -23.41300 53.15400 -33.03900 1.000 53.81000 318 VAL A O 1
ATOM 2184 N N . TRP A 1 172 ? -25.33500 52.94700 -31.87300 1.000 55.11000 319 TRP A N 1
ATOM 2185 C CA . TRP A 1 172 ? -24.66900 53.33300 -30.63400 1.000 54.85000 319 TRP A CA 1
ATOM 2186 C C . TRP A 1 172 ? -23.70400 52.26400 -30.16400 1.000 53.78000 319 TRP A C 1
ATOM 2187 O O . TRP A 1 172 ? -22.67700 52.58700 -29.56000 1.000 52.14000 319 TRP A O 1
ATOM 2208 N N . ALA A 1 173 ? -24.02600 50.99000 -30.40200 1.000 54.44000 320 ALA A N 1
ATOM 2209 C CA . ALA A 1 173 ? -23.06700 49.93100 -30.11400 1.000 55.44000 320 ALA A CA 1
ATOM 2210 C C . ALA A 1 173 ? -21.81300 50.10100 -30.96100 1.000 53.69000 320 ALA A C 1
ATOM 2211 O O . ALA A 1 173 ? -20.69300 49.89300 -30.47900 1.000 50.52000 320 ALA A O 1
ATOM 2218 N N . LEU A 1 174 ? -21.98200 50.48400 -32.22800 1.000 53.92000 321 LEU A N 1
ATOM 2219 C CA . LEU A 1 174 ? -20.82800 50.73200 -33.08500 1.000 54.13000 321 LEU A CA 1
ATOM 2220 C C . LEU A 1 174 ? -20.00100 51.90200 -32.56700 1.000 50.69000 321 LEU A C 1
ATOM 2221 O O . LEU A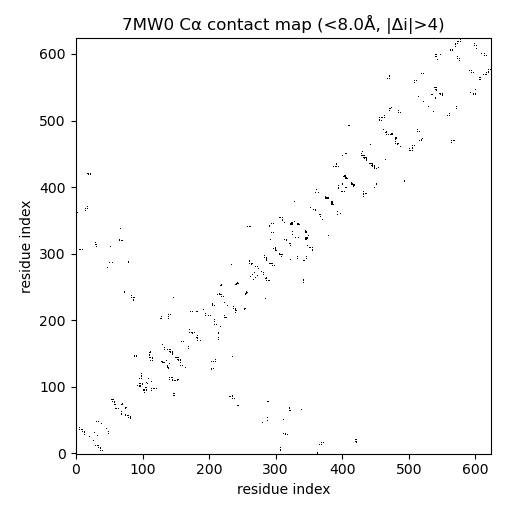 1 174 ? -18.76700 51.83200 -32.53200 1.000 48.30000 321 LEU A O 1
ATOM 2237 N N . ILE A 1 175 ? -20.66300 52.98900 -32.16700 1.000 49.97000 322 ILE A N 1
ATOM 2238 C CA . ILE A 1 175 ? -19.94100 54.15600 -31.67400 1.000 48.66000 322 ILE A CA 1
ATOM 2239 C C . ILE A 1 175 ? -19.20900 53.81700 -30.38100 1.000 46.27000 322 ILE A C 1
ATOM 2240 O O . ILE A 1 175 ? -18.01300 54.09300 -30.23600 1.000 44.47000 322 ILE A O 1
ATOM 2256 N N . TYR A 1 176 ? -19.91600 53.20700 -29.42600 1.000 45.68000 323 TYR A N 1
ATOM 2257 C CA . TYR A 1 176 ? -19.31600 52.92000 -28.12800 1.000 45.58000 323 TYR A CA 1
ATOM 2258 C C . TYR A 1 176 ? -18.07400 52.05000 -28.27200 1.000 44.04000 323 TYR A C 1
ATOM 2259 O O . TYR A 1 176 ? -17.02100 52.35100 -27.69700 1.000 42.57000 323 TYR A O 1
ATOM 2277 N N . TYR A 1 177 ? -18.17900 50.95500 -29.03000 1.000 45.55000 324 TYR A N 1
ATOM 2278 C CA . TYR A 1 177 ? -17.06400 50.01900 -29.11500 1.000 45.23000 324 TYR A CA 1
ATOM 2279 C C . TYR A 1 177 ? -15.92500 50.57100 -29.96300 1.000 43.74000 324 TYR A C 1
ATOM 2280 O O . TYR A 1 177 ? -14.76500 50.20100 -29.74900 1.000 42.09000 324 TYR A O 1
ATOM 2298 N N . CYS A 1 178 ? -16.22300 51.45500 -30.91700 1.000 43.85000 325 CYS A N 1
ATOM 2299 C CA . CYS A 1 178 ? -15.14900 52.18000 -31.58900 1.000 43.15000 325 CYS A CA 1
ATOM 2300 C C . CYS A 1 178 ? -14.40700 53.07700 -30.60400 1.000 42.92000 325 CYS A C 1
ATOM 2301 O O . CYS A 1 178 ? -13.17200 53.14700 -30.62100 1.000 40.73000 325 CYS A O 1
ATOM 2309 N N . MET A 1 179 ? -15.14700 53.76500 -29.73000 1.000 41.87000 326 MET A N 1
ATOM 2310 C CA . MET A 1 179 ? -14.50900 54.58800 -28.70800 1.000 42.35000 326 MET A CA 1
ATOM 2311 C C . MET A 1 179 ? -13.78500 53.72300 -27.68300 1.000 40.27000 326 MET A C 1
ATOM 2312 O O . MET A 1 179 ? -12.65500 54.03400 -27.28800 1.000 41.19000 326 MET A O 1
ATOM 2326 N N . ARG A 1 180 ? -14.41900 52.63000 -27.24400 1.000 40.10000 327 ARG A N 1
ATOM 2327 C CA . ARG A 1 180 ? -13.78500 51.73700 -26.28000 1.000 40.38000 327 ARG A CA 1
ATOM 2328 C C . ARG A 1 180 ? -12.46000 51.20200 -26.80300 1.000 40.19000 327 ARG A C 1
ATOM 2329 O O . ARG A 1 180 ? -11.54900 50.92000 -26.01500 1.000 38.44000 327 ARG A O 1
ATOM 2350 N N . CYS A 1 181 ? -12.33400 51.04900 -28.11800 1.000 39.45000 328 CYS A N 1
ATOM 2351 C CA . CYS A 1 181 ? -11.08100 50.66300 -28.75000 1.000 40.36000 328 CYS A CA 1
ATOM 2352 C C . CYS A 1 181 ? -10.17300 51.85400 -29.01900 1.000 40.97000 328 CYS A C 1
ATOM 2353 O O . CYS A 1 181 ? -9.09200 51.67500 -29.58800 1.000 42.17000 328 CYS A O 1
ATOM 2361 N N . GLY A 1 182 ? -10.58900 53.05900 -28.64000 1.000 40.68000 329 GLY A N 1
ATOM 2362 C CA . GLY A 1 182 ? -9.73700 54.22300 -28.78800 1.000 42.86000 329 GLY A CA 1
ATOM 2363 C C . GLY A 1 182 ? -9.60400 54.73200 -30.20400 1.000 46.30000 329 GLY A C 1
ATOM 2364 O O . GLY A 1 182 ? -8.56200 55.29100 -30.55800 1.000 47.73000 329 GLY A O 1
ATOM 2368 N N . ASP A 1 183 ? -10.63400 54.56000 -31.02800 1.000 47.80000 330 ASP A N 1
ATOM 2369 C CA . ASP A 1 183 ? -10.62800 55.02400 -32.41300 1.000 52.91000 330 ASP A CA 1
ATOM 2370 C C . ASP A 1 183 ? -11.80600 55.98000 -32.58100 1.000 55.34000 330 ASP A C 1
ATOM 2371 O O . ASP A 1 183 ? -12.90800 55.56900 -32.95400 1.000 54.68000 330 ASP A O 1
ATOM 2380 N N . LEU A 1 184 ? -11.56900 57.26300 -32.30000 1.000 57.27000 331 LEU A N 1
ATOM 2381 C CA . LEU A 1 184 ? -12.62800 58.25400 -32.44700 1.000 60.87000 331 LEU A CA 1
ATOM 2382 C C . LEU A 1 184 ? -12.95200 58.51600 -33.91300 1.000 63.55000 331 LEU A C 1
ATOM 2383 O O . LEU A 1 184 ? -14.11100 58.78300 -34.25000 1.000 62.72000 331 LEU A O 1
ATOM 2399 N N . LEU A 1 185 ? -11.95100 58.45000 -34.79300 1.000 65.42000 332 LEU A N 1
ATOM 2400 C CA . LEU A 1 185 ? -12.20900 58.63700 -36.21700 1.000 67.88000 332 LEU A CA 1
ATOM 2401 C C . LEU A 1 185 ? -13.18300 57.58600 -36.73400 1.000 67.44000 332 LEU A C 1
ATOM 2402 O O . LEU A 1 185 ? -14.12400 57.90200 -37.47100 1.000 70.18000 332 LEU A O 1
ATOM 2418 N N . ALA A 1 186 ? -12.97100 56.32300 -36.35600 1.000 64.92000 333 ALA A N 1
ATOM 2419 C CA . ALA A 1 186 ? -13.92100 55.27900 -36.72400 1.000 64.65000 333 ALA A CA 1
ATOM 2420 C C . ALA A 1 186 ? -15.31000 55.59200 -36.18300 1.000 64.74000 333 ALA A C 1
ATOM 2421 O O . ALA A 1 186 ? -16.31400 55.41500 -36.88400 1.000 65.43000 333 ALA A O 1
ATOM 2428 N N . ALA A 1 187 ? -15.38500 56.06800 -34.93800 1.000 61.91000 334 ALA A N 1
ATOM 2429 C CA . ALA A 1 187 ? -16.67800 56.41100 -34.35500 1.000 61.36000 334 ALA A CA 1
ATOM 2430 C C . ALA A 1 187 ? -17.35300 57.53200 -35.13400 1.000 66.42000 334 ALA A C 1
ATOM 2431 O O . ALA A 1 187 ? -18.57800 57.53200 -35.30200 1.000 66.70000 334 ALA A O 1
ATOM 2438 N N . SER A 1 188 ? -16.57000 58.50100 -35.61600 1.000 66.46000 335 SER A N 1
ATOM 2439 C CA . SER A 1 188 ? -17.15100 59.60200 -36.37800 1.000 69.89000 335 SER A CA 1
ATOM 2440 C C . SER A 1 188 ? -17.70000 59.11700 -37.71300 1.000 74.44000 335 SER A C 1
ATOM 2441 O O . SER A 1 188 ? -18.75300 59.58400 -38.16300 1.000 79.71000 335 SER A O 1
ATOM 2449 N N . GLN A 1 189 ? -16.99900 58.18500 -38.36500 1.000 73.08000 336 GLN A N 1
ATOM 2450 C CA . GLN A 1 189 ? -17.52400 57.59100 -39.58900 1.000 75.87000 336 GLN A CA 1
ATOM 2451 C C . GLN A 1 189 ? -18.92100 57.02900 -39.36300 1.000 78.57000 336 GLN A C 1
ATOM 2452 O O . GLN A 1 189 ? -19.81500 57.20300 -40.19800 1.000 82.62000 336 GLN A O 1
ATOM 2466 N N . VAL A 1 190 ? -19.12600 56.34900 -38.23300 1.000 74.47000 337 VAL A N 1
ATOM 2467 C CA . VAL A 1 190 ? -20.45500 55.84500 -37.90300 1.000 75.66000 337 VAL A CA 1
ATOM 2468 C C . VAL A 1 190 ? -21.42900 57.00200 -37.72400 1.000 78.93000 337 VAL A C 1
ATOM 2469 O O . VAL A 1 190 ? -22.57800 56.94200 -38.17600 1.000 80.21000 337 VAL A O 1
ATOM 2482 N N . VAL A 1 191 ? -20.98600 58.07200 -37.06100 1.000 77.93000 338 VAL A N 1
ATOM 2483 C CA . VAL A 1 191 ? -21.85400 59.22600 -36.85700 1.000 82.26000 338 VAL A CA 1
ATOM 2484 C C . VAL A 1 191 ? -22.17200 59.89700 -38.18700 1.000 86.99000 338 VAL A C 1
ATOM 2485 O O . VAL A 1 191 ? -23.31200 60.31300 -38.43000 1.000 88.21000 338 VAL A O 1
ATOM 2498 N N . ASN A 1 192 ? -21.17600 60.01900 -39.06800 1.000 86.78000 339 ASN A N 1
ATOM 2499 C CA . ASN A 1 192 ? -21.41100 60.64100 -40.36500 1.000 90.70000 339 ASN A CA 1
ATOM 2500 C C . ASN A 1 192 ? -22.41600 59.86200 -41.20200 1.000 92.18000 339 ASN A C 1
ATOM 2501 O O . ASN A 1 192 ? -23.03900 60.44000 -42.10000 1.000 95.02000 339 ASN A O 1
ATOM 2512 N N . ARG A 1 193 ? -22.58700 58.57000 -40.93300 1.000 89.08000 340 ARG A N 1
ATOM 2513 C CA . ARG A 1 193 ? -23.55300 57.74600 -41.64500 1.000 88.76000 340 ARG A CA 1
ATOM 2514 C C . ARG A 1 193 ? -24.88800 57.64500 -40.91900 1.000 87.35000 340 ARG A C 1
ATOM 2515 O O . ARG A 1 193 ? -25.81100 57.00700 -41.43600 1.000 88.20000 340 ARG A O 1
ATOM 2536 N N . ALA A 1 194 ? -25.01200 58.25900 -39.74100 1.000 87.51000 341 ALA A N 1
ATOM 2537 C CA . ALA A 1 194 ? -26.26400 58.28400 -38.99600 1.000 89.30000 341 ALA A CA 1
ATOM 2538 C C . ALA A 1 194 ? -26.73400 59.71000 -38.72600 1.000 95.51000 341 ALA A C 1
ATOM 2539 O O . ALA A 1 194 ? -27.48300 59.94300 -37.77300 1.000 95.50000 341 ALA A O 1
ATOM 2546 N N . GLN A 1 195 ? -26.30900 60.67000 -39.55100 1.000 97.93000 342 GLN A N 1
ATOM 2547 C CA . GLN A 1 195 ? -26.69100 62.06100 -39.33100 1.000 100.28000 342 GLN A CA 1
ATOM 2548 C C . GLN A 1 195 ? -28.19900 62.22200 -39.19400 1.000 99.30000 342 GLN A C 1
ATOM 2549 O O . GLN A 1 195 ? -28.66900 63.14900 -38.52400 1.000 95.09000 342 GLN A O 1
ATOM 2563 N N . HIS A 1 196 ? -28.97100 61.33000 -39.81700 1.000 100.89000 343 HIS A N 1
ATOM 2564 C CA . HIS A 1 196 ? -30.41800 61.50100 -39.87900 1.000 103.16000 343 HIS A CA 1
ATOM 2565 C C . HIS A 1 196 ? -31.03700 61.55400 -38.48500 1.000 99.05000 343 HIS A C 1
ATOM 2566 O O . HIS A 1 196 ? -31.71900 62.52200 -38.13100 1.000 96.54000 343 HIS A O 1
ATOM 2580 N N . GLN A 1 197 ? -30.80100 60.52400 -37.67400 1.000 96.47000 344 GLN A N 1
ATOM 2581 C CA . GLN A 1 197 ? -31.55200 60.33500 -36.44000 1.000 93.95000 344 GLN A CA 1
ATOM 2582 C C . GLN A 1 197 ? -30.77100 60.69100 -35.18200 1.000 85.06000 344 GLN A C 1
ATOM 2583 O O . GLN A 1 197 ? -31.37200 60.75500 -34.10300 1.000 81.83000 344 GLN A O 1
ATOM 2597 N N . LEU A 1 198 ? -29.46200 60.92600 -35.28100 1.000 84.25000 345 LEU A N 1
ATOM 2598 C CA . LEU A 1 198 ? -28.70000 61.30100 -34.09600 1.000 79.76000 345 LEU A CA 1
ATOM 2599 C C . LEU A 1 198 ? -28.98300 62.73400 -33.65900 1.000 76.38000 345 LEU A C 1
ATOM 2600 O O . LEU A 1 198 ? -28.77300 63.06000 -32.48400 1.000 73.58000 345 LEU A O 1
ATOM 2616 N N . GLY A 1 199 ? -29.43800 63.59500 -34.57200 1.000 74.35000 346 GLY A N 1
ATOM 2617 C CA . GLY A 1 199 ? -29.83100 64.93800 -34.17300 1.000 69.88000 346 GLY A CA 1
ATOM 2618 C C . GLY A 1 199 ? -28.61600 65.82700 -33.94600 1.000 66.62000 346 GLY A C 1
ATOM 2619 O O . GLY A 1 199 ? -27.60400 65.78100 -34.66800 1.000 67.43000 346 GLY A O 1
ATOM 2623 N N . GLU A 1 200 ? -28.72300 66.66400 -32.91700 1.000 64.88000 347 GLU A N 1
ATOM 2624 C CA . GLU A 1 200 ? -27.65100 67.60000 -32.59200 1.000 66.40000 347 GLU A CA 1
ATOM 2625 C C . GLU A 1 200 ? -26.40800 66.91800 -32.03100 1.000 66.86000 347 GLU A C 1
ATOM 2626 O O . GLU A 1 200 ? -25.37000 67.57900 -31.89100 1.000 66.02000 347 GLU A O 1
ATOM 2638 N N . PHE A 1 201 ? -26.47700 65.61800 -31.72700 1.000 67.40000 348 PHE A N 1
ATOM 2639 C CA . PHE A 1 201 ? -25.28500 64.90600 -31.28900 1.000 66.91000 348 PHE A CA 1
ATOM 2640 C C . PHE A 1 201 ? -24.21400 64.89900 -32.37000 1.000 68.03000 348 PHE A C 1
ATOM 2641 O O . PHE A 1 201 ? -23.03200 64.73300 -32.05300 1.000 66.41000 348 PHE A O 1
ATOM 2658 N N . LYS A 1 202 ? -24.59700 65.09400 -33.63700 1.000 69.30000 349 LYS A N 1
ATOM 2659 C CA . LYS A 1 202 ? -23.61200 65.10600 -34.71500 1.000 71.55000 349 LYS A CA 1
ATOM 2660 C C . LYS A 1 202 ? -22.56800 66.19400 -34.49300 1.000 68.46000 349 LYS A C 1
ATOM 2661 O O . LYS A 1 202 ? -21.36000 65.95000 -34.60500 1.000 66.93000 349 LYS A O 1
ATOM 2680 N N . THR A 1 203 ? -23.01800 67.41100 -34.17500 1.000 68.11000 350 THR A N 1
ATOM 2681 C CA . THR A 1 203 ? -22.08100 68.51000 -33.97200 1.000 70.03000 350 THR A CA 1
ATOM 2682 C C . THR A 1 203 ? -21.38400 68.42300 -32.61400 1.000 68.40000 350 THR A C 1
ATOM 2683 O O . THR A 1 203 ? -20.23900 68.88000 -32.47900 1.000 67.54000 350 THR A O 1
ATOM 2694 N N . TRP A 1 204 ? -22.04200 67.84000 -31.60500 1.000 67.97000 351 TRP A N 1
ATOM 2695 C CA . TRP A 1 204 ? -21.38800 67.67200 -30.30900 1.000 67.97000 351 TRP A CA 1
ATOM 2696 C C . TRP A 1 204 ? -20.19700 66.73200 -30.42800 1.000 66.02000 351 TRP A C 1
ATOM 2697 O O . TRP A 1 204 ? -19.10000 67.03000 -29.94100 1.000 64.75000 351 TRP A O 1
ATOM 2718 N N . PHE A 1 205 ? -20.38500 65.59900 -31.11000 1.000 65.20000 352 PHE A N 1
ATOM 2719 C CA . PHE A 1 205 ? -19.27500 64.67100 -31.30200 1.000 64.29000 352 PHE A CA 1
ATOM 2720 C C . PHE A 1 205 ? -18.17100 65.29400 -32.14700 1.000 65.79000 352 PHE A C 1
ATOM 2721 O O . PHE A 1 205 ? -16.98700 65.00100 -31.94000 1.000 64.37000 352 PHE A O 1
ATOM 2738 N N . GLN A 1 206 ? -18.53500 66.14800 -33.10400 1.000 67.03000 353 GLN A N 1
ATOM 2739 C CA . GLN A 1 206 ? -17.52700 66.79300 -33.93900 1.000 70.11000 353 GLN A CA 1
ATOM 2740 C C . GLN A 1 206 ? -16.64000 67.71300 -33.10700 1.000 69.19000 353 GLN A C 1
ATOM 2741 O O . GLN A 1 206 ? -15.41200 67.69400 -33.24100 1.000 70.28000 353 GLN A O 1
ATOM 2755 N N . GLU A 1 207 ? -17.24700 68.53000 -32.24400 1.000 67.27000 354 GLU A N 1
ATOM 2756 C CA . GLU A 1 207 ? -16.45900 69.37500 -31.35300 1.000 67.86000 354 GLU A CA 1
ATOM 2757 C C . GLU A 1 207 ? -15.61000 68.53000 -30.41300 1.000 66.94000 354 GLU A C 1
ATOM 2758 O O . GLU A 1 207 ? -14.43000 68.82800 -30.19100 1.000 67.83000 354 GLU A O 1
ATOM 2770 N N . TYR A 1 208 ? -16.19400 67.46800 -29.85200 1.000 65.23000 355 TYR A N 1
ATOM 2771 C CA . TYR A 1 208 ? -15.45500 66.59900 -28.94100 1.000 64.45000 355 TYR A CA 1
ATOM 2772 C C . TYR A 1 208 ? -14.22900 66.00600 -29.62400 1.000 66.73000 355 TYR A C 1
ATOM 2773 O O . TYR A 1 208 ? -13.12200 66.03600 -29.07400 1.000 67.30000 355 TYR A O 1
ATOM 2791 N N . MET A 1 209 ? -14.40600 65.46600 -30.83000 1.000 67.24000 356 MET A N 1
ATOM 2792 C CA . MET A 1 209 ? -13.29400 64.81700 -31.51500 1.000 70.52000 356 MET A CA 1
ATOM 2793 C C . MET A 1 209 ? -12.22700 65.82700 -31.92000 1.000 74.78000 356 MET A C 1
ATOM 2794 O O . MET A 1 209 ? -11.02800 65.54500 -31.82200 1.000 77.18000 356 MET A O 1
ATOM 2808 N N . ASN A 1 210 ? -12.64300 67.00800 -32.37700 1.000 75.25000 357 ASN A N 1
ATOM 2809 C CA . ASN A 1 210 ? -11.69900 68.03200 -32.80600 1.000 78.82000 357 ASN A CA 1
ATOM 2810 C C . ASN A 1 210 ? -11.11200 68.82300 -31.64400 1.000 78.51000 357 ASN A C 1
ATOM 2811 O O . ASN A 1 210 ? -10.16600 69.58900 -31.85800 1.000 80.46000 357 ASN A O 1
ATOM 2822 N N . SER A 1 211 ? -11.64400 68.66500 -30.43500 1.000 76.51000 358 SER A N 1
ATOM 2823 C CA . SER A 1 211 ? -11.01900 69.25900 -29.26300 1.000 78.34000 358 SER A CA 1
ATOM 2824 C C . SER A 1 211 ? -9.74000 68.50400 -28.91700 1.000 79.61000 358 SER A C 1
ATOM 2825 O O . SER A 1 211 ? -9.64200 67.28700 -29.09800 1.000 79.90000 358 SER A O 1
ATOM 2833 N N . LYS A 1 212 ? -8.74900 69.24000 -28.41500 1.000 82.63000 359 LYS A N 1
ATOM 2834 C CA . LYS A 1 212 ? -7.43800 68.65200 -28.17500 1.000 87.71000 359 LYS A CA 1
ATOM 2835 C C . LYS A 1 212 ? -7.38300 67.81000 -26.90800 1.000 88.82000 359 LYS A C 1
ATOM 2836 O O . LYS A 1 212 ? -6.53000 66.92000 -26.81200 1.000 88.96000 359 LYS A O 1
ATOM 2855 N N . ASP A 1 213 ? -8.26300 68.06200 -25.93900 1.000 87.33000 360 ASP A N 1
ATOM 2856 C CA . ASP A 1 213 ? -8.26700 67.33300 -24.67700 1.000 86.94000 360 ASP A CA 1
ATOM 2857 C C . ASP A 1 213 ? -9.55700 66.54100 -24.48500 1.000 80.45000 360 ASP A C 1
ATOM 2858 O O . ASP A 1 213 ? -9.95800 66.26300 -23.35300 1.000 79.31000 360 ASP A O 1
ATOM 2867 N N . ARG A 1 214 ? -10.21600 66.16600 -25.58200 1.000 77.74000 361 ARG A N 1
ATOM 2868 C CA . ARG A 1 214 ? -11.44200 65.37000 -25.51400 1.000 70.18000 361 ARG A CA 1
ATOM 2869 C C . ARG A 1 214 ? -12.46900 66.02500 -24.59300 1.000 66.90000 361 ARG A C 1
ATOM 2870 O O . ARG A 1 214 ? -13.13200 65.36300 -23.79100 1.000 64.67000 361 ARG A O 1
ATOM 2891 N N . ARG A 1 215 ? -12.60500 67.34400 -24.70300 1.000 68.52000 362 ARG A N 1
ATOM 2892 C CA . ARG A 1 215 ? -13.47600 68.09300 -23.80800 1.000 69.91000 362 ARG A CA 1
ATOM 2893 C C . ARG A 1 215 ? -14.28900 69.09300 -24.61100 1.000 68.46000 362 ARG A C 1
ATOM 2894 O O . ARG A 1 215 ? -13.74300 69.81400 -25.45100 1.000 68.41000 362 ARG A O 1
ATOM 2915 N N . LEU A 1 216 ? -15.59300 69.12400 -24.35300 1.000 65.34000 363 LEU A N 1
ATOM 2916 C CA . LEU A 1 216 ? -16.47700 70.07200 -25.00500 1.000 65.13000 363 LEU A CA 1
ATOM 2917 C C . LEU A 1 216 ? -16.32400 71.45700 -24.38000 1.000 66.81000 363 LEU A C 1
ATOM 2918 O O . LEU A 1 216 ? -15.72700 71.63000 -23.31400 1.000 66.78000 363 LEU A O 1
ATOM 2934 N N . SER A 1 217 ? -16.87500 72.45700 -25.06200 1.000 67.63000 364 SER A N 1
ATOM 2935 C CA . SER A 1 217 ? -16.93000 73.79500 -24.49900 1.000 68.03000 364 SER A CA 1
ATOM 2936 C C . SER A 1 217 ? -17.97900 73.84300 -23.38900 1.000 69.22000 364 SER A C 1
ATOM 2937 O O . SER A 1 217 ? -18.94600 73.07600 -23.40600 1.000 67.95000 364 SER A O 1
ATOM 2945 N N . PRO A 1 218 ? -17.81000 74.73200 -22.40700 1.000 71.21000 365 PRO A N 1
ATOM 2946 C CA . PRO A 1 218 ? -18.81400 74.82000 -21.33200 1.000 71.14000 365 PRO A CA 1
ATOM 2947 C C . PRO A 1 218 ? -20.23300 75.00100 -21.84300 1.000 70.19000 365 PRO A C 1
ATOM 2948 O O . PRO A 1 218 ? -21.17500 74.47700 -21.23400 1.000 71.54000 365 PRO A O 1
ATOM 2959 N N . ALA A 1 219 ? -20.41600 75.71900 -22.95300 1.000 70.10000 366 ALA A N 1
ATOM 2960 C CA . ALA A 1 219 ? -21.76100 75.95600 -23.46600 1.000 70.25000 366 ALA A CA 1
ATOM 2961 C C . ALA A 1 219 ? -22.34600 74.69100 -24.08200 1.000 69.46000 366 ALA A C 1
ATOM 2962 O O . ALA A 1 219 ? -23.48100 74.30700 -23.77500 1.000 69.39000 366 ALA A O 1
ATOM 2969 N N . THR A 1 220 ? -21.58700 74.03000 -24.95900 1.000 68.84000 367 THR A N 1
ATOM 2970 C CA . THR A 1 220 ? -22.08800 72.81200 -25.58500 1.000 67.38000 367 THR A CA 1
ATOM 2971 C C . THR A 1 220 ? -22.21200 71.67400 -24.58000 1.000 66.09000 367 THR A C 1
ATOM 2972 O O . THR A 1 220 ? -23.10300 70.82700 -24.71200 1.000 65.40000 367 THR A O 1
ATOM 2983 N N . GLU A 1 221 ? -21.33500 71.63300 -23.57400 1.000 65.41000 368 GLU A N 1
ATOM 2984 C CA . GLU A 1 221 ? -21.41200 70.57500 -22.57300 1.000 64.06000 368 GLU A CA 1
ATOM 2985 C C . GLU A 1 221 ? -22.69800 70.68900 -21.76200 1.000 64.66000 368 GLU A C 1
ATOM 2986 O O . GLU A 1 221 ? -23.41300 69.69800 -21.56900 1.000 63.02000 368 GLU A O 1
ATOM 2998 N N . ASN A 1 222 ? -23.01100 71.89500 -21.28000 1.000 66.40000 369 ASN A N 1
ATOM 2999 C CA . ASN A 1 222 ? -24.25700 72.09300 -20.54600 1.000 67.89000 369 ASN A CA 1
ATOM 3000 C C . ASN A 1 222 ? -25.46400 71.77100 -21.41900 1.000 67.32000 369 ASN A C 1
ATOM 3001 O O . ASN A 1 222 ? -26.42600 71.14900 -20.95500 1.000 68.38000 369 ASN A O 1
ATOM 3012 N N . LYS A 1 223 ? -25.43200 72.19000 -22.68600 1.000 65.80000 370 LYS A N 1
ATOM 3013 C CA . LYS A 1 223 ? -26.49900 71.83200 -23.61600 1.000 65.61000 370 LYS A CA 1
ATOM 3014 C C . LYS A 1 223 ? -26.70800 70.32300 -23.64700 1.000 66.05000 370 LYS A C 1
ATOM 3015 O O . LYS A 1 223 ? -27.82900 69.83000 -23.46000 1.000 67.38000 370 LYS A O 1
ATOM 3034 N N . LEU A 1 224 ? -25.62600 69.57600 -23.88000 1.000 64.30000 371 LEU A N 1
ATOM 3035 C CA . LEU A 1 224 ? -25.71400 68.12100 -23.90200 1.000 63.50000 371 LEU A CA 1
ATOM 3036 C C . LEU A 1 224 ? -26.19400 67.58600 -22.55900 1.000 64.69000 371 LEU A C 1
ATOM 3037 O O . LEU A 1 224 ? -27.06400 66.71000 -22.50500 1.000 65.37000 371 LEU A O 1
ATOM 3053 N N . ARG A 1 225 ? -25.64000 68.11300 -21.46100 1.000 64.57000 372 ARG A N 1
ATOM 3054 C CA . ARG A 1 225 ? -26.04300 67.66500 -20.13000 1.000 64.97000 372 ARG A CA 1
ATOM 3055 C C . ARG A 1 225 ? -27.53500 67.87100 -19.90600 1.000 68.83000 372 ARG A C 1
ATOM 3056 O O . ARG A 1 225 ? -28.21900 66.98900 -19.37300 1.000 69.32000 372 ARG A O 1
ATOM 3077 N N . LEU A 1 226 ? -28.05700 69.03500 -20.29800 1.000 70.61000 373 LEU A N 1
ATOM 3078 C CA . LEU A 1 226 ? -29.49600 69.26000 -20.20800 1.000 75.77000 373 LEU A CA 1
ATOM 3079 C C . LEU A 1 226 ? -30.25500 68.25700 -21.06300 1.000 75.00000 373 LEU A C 1
ATOM 3080 O O . LEU A 1 226 ? -31.28700 67.71900 -20.63800 1.000 77.54000 373 LEU A O 1
ATOM 3096 N N . HIS A 1 227 ? -29.75900 67.99700 -22.27700 1.000 72.95000 374 HIS A N 1
ATOM 3097 C CA . HIS A 1 227 ? -30.42400 67.04400 -23.15400 1.000 74.90000 374 HIS A CA 1
ATOM 3098 C C . HIS A 1 227 ? -30.43500 65.64700 -22.55200 1.000 77.05000 374 HIS A C 1
ATOM 3099 O O . HIS A 1 227 ? -31.43000 64.91900 -22.68100 1.000 79.40000 374 HIS A O 1
ATOM 3113 N N . TYR A 1 228 ? -29.34000 65.25800 -21.88500 1.000 73.70000 375 TYR A N 1
ATOM 3114 C CA . TYR A 1 228 ? -29.26900 63.93300 -21.27400 1.000 75.11000 375 TYR A CA 1
ATOM 3115 C C . TYR A 1 228 ? -30.24000 63.82400 -20.10600 1.000 77.16000 375 TYR A C 1
ATOM 3116 O O . TYR A 1 228 ? -31.02400 62.87200 -20.02300 1.000 79.52000 375 TYR A O 1
ATOM 3134 N N . ARG A 1 229 ? -30.22200 64.81200 -19.20800 1.000 75.91000 376 ARG A N 1
ATOM 3135 C CA . ARG A 1 229 ? -31.10700 64.78200 -18.04600 1.000 81.84000 376 ARG A CA 1
ATOM 3136 C C . ARG A 1 229 ? -32.57000 64.81000 -18.46900 1.000 86.02000 376 ARG A C 1
ATOM 3137 O O . ARG A 1 229 ? -33.39500 64.04700 -17.95200 1.000 88.47000 376 ARG A O 1
ATOM 3158 N N . ARG A 1 230 ? -32.91100 65.68600 -19.41400 1.000 85.38000 377 ARG A N 1
ATOM 3159 C CA . ARG A 1 230 ? -34.31500 65.88700 -19.76000 1.000 88.23000 377 ARG A CA 1
ATOM 3160 C C . ARG A 1 230 ? -34.88900 64.67400 -20.48100 1.000 85.62000 377 ARG A C 1
ATOM 3161 O O . ARG A 1 230 ? -35.91700 64.12400 -20.06900 1.000 84.20000 377 ARG A O 1
ATOM 3182 N N . ALA A 1 231 ? -34.24000 64.23800 -21.55900 1.000 86.18000 378 ALA A N 1
ATOM 3183 C CA . ALA A 1 231 ? -34.79100 63.19200 -22.41200 1.000 90.64000 378 ALA A CA 1
ATOM 3184 C C . ALA A 1 231 ? -34.12600 61.83800 -22.18800 1.000 90.35000 378 ALA A C 1
ATOM 3185 O O . ALA A 1 231 ? -34.78100 60.88300 -21.76400 1.000 90.46000 378 ALA A O 1
ATOM 3192 N N . LEU A 1 232 ? -32.83100 61.74100 -22.45900 1.000 88.44000 379 LEU A N 1
ATOM 3193 C CA . LEU A 1 232 ? -32.18300 60.44400 -22.60400 1.000 89.34000 379 LEU A CA 1
ATOM 3194 C C . LEU A 1 232 ? -31.90300 59.74000 -21.28200 1.000 90.69000 379 LEU A C 1
ATOM 3195 O O . LEU A 1 232 ? -31.31300 58.65100 -21.29700 1.000 89.28000 379 LEU A O 1
ATOM 3211 N N . ARG A 1 233 ? -32.30400 60.30400 -20.14800 1.000 92.97000 380 ARG A N 1
ATOM 3212 C CA . ARG A 1 233 ? -32.22600 59.54600 -18.91100 1.000 95.29000 380 ARG A CA 1
ATOM 3213 C C . ARG A 1 233 ? -33.38200 58.55500 -18.86000 1.000 99.84000 380 ARG A C 1
ATOM 3214 O O . ARG A 1 233 ? -34.48300 58.82900 -19.34700 1.000 99.95000 380 ARG A O 1
ATOM 3235 N N . ASN A 1 234 ? -33.12000 57.38800 -18.27400 1.000 101.10000 381 ASN A N 1
ATOM 3236 C CA . ASN A 1 234 ? -34.06700 56.27200 -18.29600 1.000 102.92000 381 ASN A CA 1
ATOM 3237 C C . ASN A 1 234 ? -34.34000 55.80600 -19.72400 1.000 97.94000 381 ASN A C 1
ATOM 3238 O O . ASN A 1 234 ? -35.43700 55.33300 -20.04000 1.000 95.52000 381 ASN A O 1
ATOM 3249 N N . ASN A 1 235 ? -33.34600 55.94200 -20.59700 1.000 92.01000 382 ASN A N 1
ATOM 3250 C CA . ASN A 1 235 ? -33.45600 55.47800 -21.96900 1.000 84.83000 382 ASN A CA 1
ATOM 3251 C C . ASN A 1 235 ? -33.23800 53.96900 -22.03100 1.000 80.18000 382 ASN A C 1
ATOM 3252 O O . ASN A 1 235 ? -32.74100 53.34500 -21.08900 1.000 83.97000 382 ASN A O 1
ATOM 3263 N N . THR A 1 236 ? -33.62000 53.38000 -23.16400 1.000 75.81000 383 THR A N 1
ATOM 3264 C CA . THR A 1 236 ? -33.54300 51.93800 -23.34300 1.000 74.83000 383 THR A CA 1
ATOM 3265 C C . THR A 1 236 ? -32.27500 51.48500 -24.05400 1.000 71.31000 383 THR A C 1
ATOM 3266 O O . THR A 1 236 ? -32.00900 50.27900 -24.09700 1.000 71.23000 383 THR A O 1
ATOM 3277 N N . ASP A 1 237 ? -31.49600 52.41000 -24.61800 1.000 67.94000 384 ASP A N 1
ATOM 3278 C CA . ASP A 1 237 ? -30.26300 52.06300 -25.31000 1.000 64.58000 384 ASP A CA 1
ATOM 3279 C C . ASP A 1 237 ? -29.09000 52.34000 -24.37600 1.000 63.70000 384 ASP A C 1
ATOM 3280 O O . ASP A 1 237 ? -28.67300 53.50100 -24.24300 1.000 60.75000 384 ASP A O 1
ATOM 3289 N N . PRO A 1 238 ? -28.52500 51.32800 -23.71000 1.000 65.01000 385 PRO A N 1
ATOM 3290 C CA . PRO A 1 238 ? -27.41700 51.60600 -22.77800 1.000 63.53000 385 PRO A CA 1
ATOM 3291 C C . PRO A 1 238 ? -26.20200 52.20500 -23.45800 1.000 58.59000 385 PRO A C 1
ATOM 3292 O O . PRO A 1 238 ? -25.50700 53.03700 -22.85300 1.000 56.67000 385 PRO A O 1
ATOM 3303 N N . TYR A 1 239 ? -25.93100 51.80300 -24.70600 1.000 58.16000 386 TYR A N 1
ATOM 3304 C CA . TYR A 1 239 ? -24.81800 52.38700 -25.44300 1.000 56.35000 386 TYR A CA 1
ATOM 3305 C C . TYR A 1 239 ? -25.01400 53.88900 -25.62100 1.000 54.18000 386 TYR A C 1
ATOM 3306 O O . TYR A 1 239 ? -24.07500 54.66900 -25.40900 1.000 50.38000 386 TYR A O 1
ATOM 3324 N N . LYS A 1 240 ? -26.24300 54.31800 -25.94300 1.000 55.55000 387 LYS A N 1
ATOM 3325 C CA . LYS A 1 240 ? -26.51700 55.74400 -26.12000 1.000 55.54000 387 LYS A CA 1
ATOM 3326 C C . LYS A 1 240 ? -26.24500 56.52000 -24.83600 1.000 51.78000 387 LYS A C 1
ATOM 3327 O O . LYS A 1 240 ? -25.57900 57.56600 -24.86200 1.000 49.65000 387 LYS A O 1
ATOM 3346 N N . ARG A 1 241 ? -26.74100 56.01300 -23.69700 1.000 52.65000 388 ARG A N 1
ATOM 3347 C CA . ARG A 1 241 ? -26.50900 56.69400 -22.42300 1.000 53.88000 388 ARG A CA 1
ATOM 3348 C C . ARG A 1 241 ? -25.02100 56.80200 -22.12300 1.000 50.00000 388 ARG A C 1
ATOM 3349 O O . ARG A 1 241 ? -24.53100 57.85500 -21.68900 1.000 49.38000 388 ARG A O 1
ATOM 3370 N N . ALA A 1 242 ? -24.29800 55.69300 -22.30500 1.000 49.09000 389 ALA A N 1
ATOM 3371 C CA . ALA A 1 242 ? -22.87800 55.65600 -21.97500 1.000 47.93000 389 ALA A CA 1
ATOM 3372 C C . ALA A 1 242 ? -22.08800 56.59000 -22.87800 1.000 45.94000 389 ALA A C 1
ATOM 3373 O O . ALA A 1 242 ? -21.24700 57.37200 -22.40600 1.000 43.23000 389 ALA A O 1
ATOM 3380 N N . VAL A 1 243 ? -22.36200 56.53700 -24.18500 1.000 46.26000 390 VAL A N 1
ATOM 3381 C CA . VAL A 1 243 ? -21.67200 57.41700 -25.12400 1.000 45.34000 390 VAL A CA 1
ATOM 3382 C C . VAL A 1 243 ? -21.94700 58.87100 -24.77900 1.000 46.10000 390 VAL A C 1
ATOM 3383 O O . VAL A 1 243 ? -21.04900 59.72400 -24.85000 1.000 45.24000 390 VAL A O 1
ATOM 3396 N N . TYR A 1 244 ? -23.18500 59.16800 -24.36900 1.000 47.31000 391 TYR A N 1
ATOM 3397 C CA . TYR A 1 244 ? -23.57200 60.55000 -24.11600 1.000 48.31000 391 TYR A CA 1
ATOM 3398 C C . TYR A 1 244 ? -22.78900 61.14300 -22.95200 1.000 47.22000 391 TYR A C 1
ATOM 3399 O O . TYR A 1 244 ? -22.27400 62.26300 -23.04900 1.000 47.35000 391 TYR A O 1
ATOM 3417 N N . CYS A 1 245 ? -22.64600 60.40000 -21.85800 1.000 46.75000 392 CYS A N 1
ATOM 3418 C CA . CYS A 1 245 ? -21.97800 60.96200 -20.69200 1.000 45.48000 392 CYS A CA 1
ATOM 3419 C C . CYS A 1 245 ? -20.48900 60.63800 -20.65300 1.000 43.85000 392 CYS A C 1
ATOM 3420 O O . CYS A 1 245 ? -19.79700 61.11000 -19.74200 1.000 44.15000 392 CYS A O 1
ATOM 3427 N N . ILE A 1 246 ? -19.96800 59.86100 -21.61000 1.000 42.44000 393 ILE A N 1
ATOM 3428 C CA . ILE A 1 246 ? -18.53100 59.90600 -21.86900 1.000 43.28000 393 ILE A CA 1
ATOM 3429 C C . ILE A 1 246 ? -18.18000 61.24000 -22.50700 1.000 44.38000 393 ILE A C 1
ATOM 3430 O O . ILE A 1 246 ? -17.26300 61.94600 -22.06200 1.000 44.42000 393 ILE A O 1
ATOM 3446 N N . ILE A 1 247 ? -18.94600 61.60900 -23.54300 1.000 44.91000 394 ILE A N 1
ATOM 3447 C CA . ILE A 1 247 ? -18.76900 62.87700 -24.24900 1.000 46.30000 394 ILE A CA 1
ATOM 3448 C C . ILE A 1 247 ? -19.05100 64.05300 -23.32800 1.000 45.77000 394 ILE A C 1
ATOM 3449 O O . ILE A 1 247 ? -18.33000 65.06300 -23.34500 1.000 47.59000 394 ILE A O 1
ATOM 3465 N N . GLY A 1 248 ? -20.11300 63.95200 -22.52400 1.000 44.63000 395 GLY A N 1
ATOM 3466 C CA . GLY A 1 248 ? -20.50400 65.03300 -21.64900 1.000 45.79000 395 GLY A CA 1
ATOM 3467 C C . GLY A 1 248 ? -19.87700 65.00600 -20.28200 1.000 45.32000 395 GLY A C 1
ATOM 3468 O O . GLY A 1 248 ? -20.07500 65.95300 -19.51200 1.000 46.79000 395 GLY A O 1
ATOM 3472 N N . ARG A 1 249 ? -19.14100 63.94100 -19.95500 1.000 43.82000 396 ARG A N 1
ATOM 3473 C CA . ARG A 1 249 ? -18.50900 63.79500 -18.64200 1.000 44.16000 396 ARG A CA 1
ATOM 3474 C C . ARG A 1 249 ? -19.53800 64.02100 -17.53600 1.000 44.80000 396 ARG A C 1
ATOM 3475 O O . ARG A 1 249 ? -19.30500 64.76500 -16.58300 1.000 45.84000 396 ARG A O 1
ATOM 3496 N N . CYS A 1 250 ? -20.68500 63.34900 -17.65400 1.000 44.40000 397 CYS A N 1
ATOM 3497 C CA . CYS A 1 250 ? -21.83500 63.60800 -16.80200 1.000 46.66000 397 CYS A CA 1
ATOM 3498 C C . CYS A 1 250 ? -22.31500 62.31800 -16.15500 1.000 46.99000 397 CYS A C 1
ATOM 3499 O O . CYS A 1 250 ? -21.81000 61.22900 -16.44500 1.000 45.71000 397 CYS A O 1
ATOM 3506 N N . ASP A 1 251 ? -23.31500 62.45700 -15.27300 1.000 48.69000 398 ASP A N 1
ATOM 3507 C CA . ASP A 1 251 ? -23.86400 61.33600 -14.51400 1.000 51.18000 398 ASP A CA 1
ATOM 3508 C C . ASP A 1 251 ? -22.73100 60.52000 -13.90100 1.000 50.54000 398 ASP A C 1
ATOM 3509 O O . ASP A 1 251 ? -22.65200 59.30200 -14.05400 1.000 50.83000 398 ASP A O 1
ATOM 3518 N N . VAL A 1 252 ? -21.84200 61.21800 -13.18700 1.000 50.55000 399 VAL A N 1
ATOM 3519 C CA . VAL A 1 252 ? -20.57900 60.61700 -12.77400 1.000 50.92000 399 VAL A CA 1
ATOM 3520 C C . VAL A 1 252 ? -20.76300 59.53600 -11.71800 1.000 52.55000 399 VAL A C 1
ATOM 3521 O O . VAL A 1 252 ? -19.86800 58.70200 -11.53300 1.000 52.24000 399 VAL A O 1
ATOM 3534 N N . THR A 1 253 ? -21.88900 59.52800 -11.00700 1.000 52.40000 400 THR A N 1
ATOM 3535 C CA . THR A 1 253 ? -22.16800 58.44400 -10.07500 1.000 52.29000 400 THR A CA 1
ATOM 3536 C C . THR A 1 253 ? -22.74600 57.21800 -10.76800 1.000 53.65000 400 THR A C 1
ATOM 3537 O O . THR A 1 253 ? -22.85900 56.16300 -10.13400 1.000 53.83000 400 THR A O 1
ATOM 3548 N N . ASP A 1 254 ? -23.11300 57.33200 -12.04300 1.000 53.57000 401 ASP A N 1
ATOM 3549 C CA . ASP A 1 254 ? -23.61900 56.20900 -12.82100 1.000 54.02000 401 ASP A CA 1
ATOM 3550 C C . ASP A 1 254 ? -22.44500 55.53500 -13.52100 1.000 53.26000 401 ASP A C 1
ATOM 3551 O O . ASP A 1 254 ? -21.73000 56.17500 -14.30000 1.000 52.43000 401 ASP A O 1
ATOM 3560 N N . ASN A 1 255 ? -22.24800 54.25000 -13.24500 1.000 53.63000 402 ASN A N 1
ATOM 3561 C CA . ASN A 1 255 ? -21.11900 53.50600 -13.78400 1.000 52.79000 402 ASN A CA 1
ATOM 3562 C C . ASN A 1 255 ? -21.42200 52.84100 -15.12000 1.000 51.84000 402 ASN A C 1
ATOM 3563 O O . ASN A 1 255 ? -20.55200 52.14500 -15.65600 1.000 49.71000 402 ASN A O 1
ATOM 3574 N N . GLN A 1 256 ? -22.62000 53.03800 -15.67000 1.000 52.18000 403 GLN A N 1
ATOM 3575 C CA . GLN A 1 256 ? -22.98100 52.49600 -16.97800 1.000 51.64000 403 GLN A CA 1
ATOM 3576 C C . GLN A 1 256 ? -22.66200 51.00400 -17.04500 1.000 51.58000 403 GLN A C 1
ATOM 3577 O O . GLN A 1 256 ? -22.05100 50.51000 -17.99600 1.000 51.73000 403 GLN A O 1
ATOM 3591 N N . SER A 1 257 ? -23.09700 50.28000 -16.01200 1.000 53.02000 404 SER A N 1
ATOM 3592 C CA . SER A 1 257 ? -22.63500 48.91000 -15.81700 1.000 54.96000 404 SER A CA 1
ATOM 3593 C C . SER A 1 257 ? -23.11200 47.97400 -16.92000 1.000 57.46000 404 SER A C 1
ATOM 3594 O O . SER A 1 257 ? -22.46400 46.95400 -17.18000 1.000 56.48000 404 SER A O 1
ATOM 3602 N N . GLU A 1 258 ? -24.23300 48.29000 -17.57200 1.000 58.66000 405 GLU A N 1
ATOM 3603 C CA . GLU A 1 258 ? -24.76100 47.38700 -18.58900 1.000 63.18000 405 GLU A CA 1
ATOM 3604 C C . GLU A 1 258 ? -23.77500 47.19100 -19.73300 1.000 60.20000 405 GLU A C 1
ATOM 3605 O O . GLU A 1 258 ? -23.69700 46.09700 -20.30300 1.000 60.54000 405 GLU A O 1
ATOM 3617 N N . VAL A 1 259 ? -23.01900 48.23100 -20.08300 1.000 55.74000 406 VAL A N 1
ATOM 3618 C CA . VAL A 1 259 ? -22.05000 48.14700 -21.16200 1.000 56.46000 406 VAL A CA 1
ATOM 3619 C C . VAL A 1 259 ? -20.61200 48.14600 -20.65500 1.000 52.77000 406 VAL A C 1
ATOM 3620 O O . VAL A 1 259 ? -19.74800 47.53100 -21.29100 1.000 51.41000 406 VAL A O 1
ATOM 3633 N N . ALA A 1 260 ? -20.32700 48.81700 -19.54200 1.000 51.58000 407 ALA A N 1
ATOM 3634 C CA . ALA A 1 260 ? -19.00100 48.78800 -18.92800 1.000 49.91000 407 ALA A CA 1
ATOM 3635 C C . ALA A 1 260 ? -19.04500 47.88000 -17.70000 1.000 50.00000 407 ALA A C 1
ATOM 3636 O O . ALA A 1 260 ? -19.03700 48.32200 -16.55100 1.000 49.14000 407 ALA A O 1
ATOM 3643 N N . ASP A 1 261 ? -19.10100 46.57700 -17.97400 1.000 51.55000 408 ASP A N 1
ATOM 3644 C CA . ASP A 1 261 ? -19.37800 45.59400 -16.93600 1.000 54.11000 408 ASP A CA 1
ATOM 3645 C C . ASP A 1 261 ? -18.13400 45.11000 -16.20400 1.000 51.21000 408 ASP A C 1
ATOM 3646 O O . ASP A 1 261 ? -18.25800 44.57200 -15.09800 1.000 52.02000 408 ASP A O 1
ATOM 3655 N N . LYS A 1 262 ? -16.94900 45.28300 -16.78000 1.000 49.40000 409 LYS A N 1
ATOM 3656 C CA . LYS A 1 262 ? -15.71600 44.80900 -16.17200 1.000 48.48000 409 LYS A CA 1
ATOM 3657 C C . LYS A 1 262 ? -14.92300 45.97300 -15.59100 1.000 45.20000 409 LYS A C 1
ATOM 3658 O O . LYS A 1 262 ? -15.14900 47.14200 -15.92000 1.000 43.06000 409 LYS A O 1
ATOM 3677 N N . THR A 1 263 ? -13.98000 45.62900 -14.71000 1.000 45.61000 410 THR A N 1
ATOM 3678 C CA . THR A 1 263 ? -13.23400 46.64900 -13.98300 1.000 43.52000 410 THR A CA 1
ATOM 3679 C C . THR A 1 263 ? -12.51400 47.59700 -14.93200 1.000 41.21000 410 THR A C 1
ATOM 3680 O O . THR A 1 263 ? -12.51600 48.81500 -14.72300 1.000 38.77000 410 THR A O 1
ATOM 3691 N N . GLU A 1 264 ? -11.87700 47.05900 -15.97300 1.000 40.57000 411 GLU A N 1
ATOM 3692 C CA . GLU A 1 264 ? -11.15500 47.91700 -16.90600 1.000 40.90000 411 GLU A CA 1
ATOM 3693 C C . GLU A 1 264 ? -12.09800 48.84600 -17.65900 1.000 39.51000 411 GLU A C 1
ATOM 3694 O O . GLU A 1 264 ? -11.72200 49.98200 -17.97200 1.000 36.85000 411 GLU A O 1
ATOM 3706 N N . ASP A 1 265 ? -13.31700 48.38800 -17.96100 1.000 39.17000 412 ASP A N 1
ATOM 3707 C CA . ASP A 1 265 ? -14.30500 49.27700 -18.56300 1.000 39.95000 412 ASP A CA 1
ATOM 3708 C C . ASP A 1 265 ? -14.67000 50.40400 -17.60700 1.000 39.19000 412 ASP A C 1
ATOM 3709 O O . ASP A 1 265 ? -14.87300 51.54900 -18.02800 1.000 36.86000 412 ASP A O 1
ATOM 3718 N N . TYR A 1 266 ? -14.75600 50.09200 -16.31100 1.000 39.12000 413 TYR A N 1
ATOM 3719 C CA . TYR A 1 266 ? -15.08500 51.10000 -15.30800 1.000 39.38000 413 TYR A CA 1
ATOM 3720 C C . TYR A 1 266 ? -13.96900 52.12900 -15.17400 1.000 38.20000 413 TYR A C 1
ATOM 3721 O O . TYR A 1 266 ? -14.23500 53.32900 -15.03800 1.000 37.37000 413 TYR A O 1
ATOM 3739 N N . LEU A 1 267 ? -12.71400 51.67900 -15.20900 1.000 38.68000 414 LEU A N 1
ATOM 3740 C CA . LEU A 1 267 ? -11.59300 52.61200 -15.16900 1.000 37.58000 414 LEU A CA 1
ATOM 3741 C C . LEU A 1 267 ? -11.57400 53.49100 -16.41400 1.000 36.78000 414 LEU A C 1
ATOM 3742 O O . LEU A 1 267 ? -11.39400 54.71200 -16.32800 1.000 34.86000 414 LEU A O 1
ATOM 3758 N N . TRP A 1 268 ? -11.75100 52.87900 -17.58700 1.000 36.10000 415 TRP A N 1
ATOM 3759 C CA . TRP A 1 268 ? -11.78300 53.63700 -18.83400 1.000 36.84000 415 TRP A CA 1
ATOM 3760 C C . TRP A 1 268 ? -12.88200 54.69000 -18.80500 1.000 36.24000 415 TRP A C 1
ATOM 3761 O O . TRP A 1 268 ? -12.65800 55.84900 -19.17200 1.000 36.21000 415 TRP A O 1
ATOM 3782 N N . LEU A 1 269 ? -14.07800 54.30500 -18.35800 1.000 37.03000 416 LEU A N 1
ATOM 3783 C CA . LEU A 1 269 ? -15.18400 55.25200 -18.26800 1.000 37.49000 416 LEU A CA 1
ATOM 3784 C C . LEU A 1 269 ? -14.81800 56.44100 -17.38800 1.000 37.71000 416 LEU A C 1
ATOM 3785 O O . LEU A 1 269 ? -14.88100 57.59800 -17.82200 1.000 36.37000 416 LEU A O 1
ATOM 3801 N N . LYS A 1 270 ? -14.43400 56.17200 -16.13900 1.000 36.94000 417 LYS A N 1
ATOM 3802 C CA . LYS A 1 270 ? -14.22000 57.25100 -15.18100 1.000 38.74000 417 LYS A CA 1
ATOM 3803 C C . LYS A 1 270 ? -13.04500 58.13300 -15.58600 1.000 36.21000 417 LYS A C 1
ATOM 3804 O O . LYS A 1 270 ? -13.07700 59.35000 -15.37500 1.000 34.96000 417 LYS A O 1
ATOM 3823 N N . LEU A 1 271 ? -12.00300 57.54500 -16.17400 1.000 35.00000 418 LEU A N 1
ATOM 3824 C CA . LEU A 1 271 ? -10.85800 58.34800 -16.58700 1.000 35.67000 418 LEU A CA 1
ATOM 3825 C C . LEU A 1 271 ? -11.20500 59.25500 -17.76000 1.000 36.63000 418 LEU A C 1
ATOM 3826 O O . LEU A 1 271 ? -10.59500 60.31900 -17.91900 1.000 34.95000 418 LEU A O 1
ATOM 3842 N N . ASN A 1 272 ? -12.17000 58.85400 -18.59200 1.000 35.40000 419 ASN A N 1
ATOM 3843 C CA . ASN A 1 272 ? -12.65000 59.73900 -19.64600 1.000 37.81000 419 ASN A CA 1
ATOM 3844 C C . ASN A 1 272 ? -13.46300 60.90000 -19.09500 1.000 39.82000 419 ASN A C 1
ATOM 3845 O O . ASN A 1 272 ? -13.68900 61.87800 -19.81600 1.000 41.87000 419 ASN A O 1
ATOM 3856 N N . GLN A 1 273 ? -13.90200 60.81800 -17.83900 1.000 38.46000 420 GLN A N 1
ATOM 3857 C CA . GLN A 1 273 ? -14.80900 61.80100 -17.26900 1.000 40.28000 420 GLN A CA 1
ATOM 3858 C C . GLN A 1 273 ? -14.16400 62.71700 -16.24000 1.000 41.88000 420 GLN A C 1
ATOM 3859 O O . GLN A 1 273 ? -14.77900 63.72300 -15.86700 1.000 43.36000 420 GLN A O 1
ATOM 3873 N N . VAL A 1 274 ? -12.95400 62.41000 -15.76900 1.000 40.93000 421 VAL A N 1
ATOM 3874 C CA . VAL A 1 274 ? -12.36200 63.19000 -14.68900 1.000 44.69000 421 VAL A CA 1
ATOM 3875 C C . VAL A 1 274 ? -11.98000 64.57700 -15.19100 1.000 46.94000 421 VAL A C 1
ATOM 3876 O O . VAL A 1 274 ? -11.49000 64.74200 -16.31700 1.000 47.49000 421 VAL A O 1
ATOM 3889 N N . CYS A 1 275 ? -12.20600 65.58400 -14.35000 1.000 50.14000 422 CYS A N 1
ATOM 3890 C CA . CYS A 1 275 ? -11.71300 66.93900 -14.56400 1.000 56.10000 422 CYS A CA 1
ATOM 3891 C C . CYS A 1 275 ? -10.62400 67.21600 -13.53600 1.000 61.09000 422 CYS A C 1
ATOM 3892 O O . CYS A 1 275 ? -10.79300 66.91300 -12.35200 1.000 61.09000 422 CYS A O 1
ATOM 3900 N N . PHE A 1 276 ? -9.50900 67.78800 -13.98300 1.000 64.02000 423 PHE A N 1
ATOM 3901 C CA . PHE A 1 276 ? -8.32500 67.85200 -13.12500 1.000 69.02000 423 PHE A CA 1
ATOM 3902 C C . PHE A 1 276 ? -8.41900 68.98000 -12.10200 1.000 72.41000 423 PHE A C 1
ATOM 3903 O O . PHE A 1 276 ? -8.54100 68.73000 -10.89900 1.000 72.78000 423 PHE A O 1
ATOM 3920 N N . ASP A 1 277 ? -8.35400 70.22500 -12.55700 1.000 74.68000 424 ASP A N 1
ATOM 3921 C CA . ASP A 1 277 ? -8.38400 71.37400 -11.66800 1.000 78.40000 424 ASP A CA 1
ATOM 3922 C C . ASP A 1 277 ? -9.64900 72.19500 -11.88600 1.000 79.05000 424 ASP A C 1
ATOM 3923 O O . ASP A 1 277 ? -10.29500 72.12400 -12.93600 1.000 76.19000 424 ASP A O 1
ATOM 3932 N N . ASP A 1 278 ? -9.99200 72.98000 -10.86800 1.000 79.36000 425 ASP A N 1
ATOM 3933 C CA . ASP A 1 278 ? -11.18100 73.82400 -10.89000 1.000 82.87000 425 ASP A CA 1
ATOM 3934 C C . ASP A 1 278 ? -10.83100 75.14400 -11.56700 1.000 85.94000 425 ASP A C 1
ATOM 3935 O O . ASP A 1 278 ? -10.07200 75.95000 -11.01900 1.000 85.80000 425 ASP A O 1
ATOM 3944 N N . ASP A 1 279 ? -11.38300 75.36500 -12.75900 1.000 87.12000 426 ASP A N 1
ATOM 3945 C CA . ASP A 1 279 ? -11.13500 76.59400 -13.50200 1.000 88.62000 426 ASP A CA 1
ATOM 3946 C C . ASP A 1 279 ? -11.91700 77.78300 -12.95800 1.000 88.48000 426 ASP A C 1
ATOM 3947 O O . ASP A 1 279 ? -11.72800 78.90200 -13.44600 1.000 89.33000 426 ASP A O 1
ATOM 3956 N N . GLY A 1 280 ? -12.78700 77.57000 -11.97100 1.000 86.07000 427 GLY A N 1
ATOM 3957 C CA . GLY A 1 280 ? -13.52900 78.64200 -11.34900 1.000 85.67000 427 GLY A CA 1
ATOM 3958 C C . GLY A 1 280 ? -14.78600 79.06600 -12.07300 1.000 86.79000 427 GLY A C 1
ATOM 3959 O O . GLY A 1 280 ? -15.63400 79.73400 -11.46800 1.000 88.56000 427 GLY A O 1
ATOM 3963 N N . THR A 1 281 ? -14.94000 78.70400 -13.34400 1.000 84.87000 428 THR A N 1
ATOM 3964 C CA . THR A 1 281 ? -16.10300 79.09100 -14.13300 1.000 83.90000 428 THR A CA 1
ATOM 3965 C C . THR A 1 281 ? -17.13900 77.98200 -14.24300 1.000 85.40000 428 THR A C 1
ATOM 3966 O O . THR A 1 281 ? -18.33900 78.25000 -14.13600 1.000 87.92000 428 THR A O 1
ATOM 3977 N N . SER A 1 282 ? -16.70200 76.74400 -14.45400 1.000 83.91000 429 SER A N 1
ATOM 3978 C CA . SER A 1 282 ? -17.62900 75.63200 -14.59600 1.000 78.96000 429 SER A CA 1
ATOM 3979 C C . SER A 1 282 ? -18.36700 75.37000 -13.28800 1.000 75.17000 429 SER A C 1
ATOM 3980 O O . SER A 1 282 ? -17.88000 75.68000 -12.19900 1.000 75.30000 429 SER A O 1
ATOM 3988 N N . SER A 1 283 ? -19.55700 74.79600 -13.40700 1.000 71.50000 430 SER A N 1
ATOM 3989 C CA . SER A 1 283 ? -20.32100 74.40800 -12.22700 1.000 68.34000 430 SER A CA 1
ATOM 3990 C C . SER A 1 283 ? -19.75700 73.11200 -11.65400 1.000 65.57000 430 SER A C 1
ATOM 3991 O O . SER A 1 283 ? -19.50300 72.17000 -12.41100 1.000 65.09000 430 SER A O 1
ATOM 3999 N N . PRO A 1 284 ? -19.54800 73.02400 -10.33500 1.000 63.19000 431 PRO A N 1
ATOM 4000 C CA . PRO A 1 284 ? -19.01000 71.77800 -9.76400 1.000 60.84000 431 PRO A CA 1
ATOM 4001 C C . PRO A 1 284 ? -20.02000 70.64400 -9.69600 1.000 58.84000 431 PRO A C 1
ATOM 4002 O O . PRO A 1 284 ? -19.62000 69.50200 -9.43300 1.000 57.19000 431 PRO A O 1
ATOM 4013 N N . GLN A 1 285 ? -21.30400 70.91400 -9.92100 1.000 57.61000 432 GLN A N 1
ATOM 4014 C CA . GLN A 1 285 ? -22.31300 69.86800 -9.83500 1.000 56.61000 432 GLN A CA 1
ATOM 4015 C C . GLN A 1 285 ? -22.09400 68.82200 -10.92000 1.000 55.44000 432 GLN A C 1
ATOM 4016 O O . GLN A 1 285 ? -21.77800 69.14700 -12.06700 1.000 55.63000 432 GLN A O 1
ATOM 4030 N N . ASP A 1 286 ? -22.26300 67.55500 -10.54700 1.000 53.60000 433 ASP A N 1
ATOM 4031 C CA . ASP A 1 286 ? -22.09300 66.43100 -11.46500 1.000 53.35000 433 ASP A CA 1
ATOM 4032 C C . ASP A 1 286 ? -20.72600 66.48700 -12.14400 1.000 54.76000 433 ASP A C 1
ATOM 4033 O O . ASP A 1 286 ? -20.60400 66.41100 -13.36900 1.000 54.09000 433 ASP A O 1
ATOM 4042 N N . ARG A 1 287 ? -19.68500 66.62500 -11.32600 1.000 55.48000 434 ARG A N 1
ATOM 4043 C CA . ARG A 1 287 ? -18.30800 66.66500 -11.79100 1.000 57.32000 434 ARG A CA 1
ATOM 4044 C C . ARG A 1 287 ? -17.47900 65.70000 -10.95700 1.000 57.11000 434 ARG A C 1
ATOM 4045 O O . ARG A 1 287 ? -17.63300 65.63400 -9.73400 1.000 57.68000 434 ARG A O 1
ATOM 4066 N N . LEU A 1 288 ? -16.60600 64.95200 -11.62300 1.000 55.67000 435 LEU A N 1
ATOM 4067 C CA . LEU A 1 288 ? -15.69400 64.02300 -10.96600 1.000 54.38000 435 LEU A CA 1
ATOM 4068 C C . LEU A 1 288 ? -14.27100 64.51900 -11.17600 1.000 54.30000 435 LEU A C 1
ATOM 4069 O O . LEU A 1 288 ? -13.79300 64.57800 -12.31200 1.000 52.07000 435 LEU A O 1
ATOM 4085 N N . THR A 1 289 ? -13.60000 64.88100 -10.09000 1.000 57.67000 436 THR A N 1
ATOM 4086 C CA . THR A 1 289 ? -12.20600 65.28600 -10.17100 1.000 57.83000 436 THR A CA 1
ATOM 4087 C C . THR A 1 289 ? -11.30900 64.06600 -9.99600 1.000 56.92000 436 THR A C 1
ATOM 4088 O O . THR A 1 289 ? -11.68600 63.08100 -9.35500 1.000 57.05000 436 THR A O 1
ATOM 4099 N N . LEU A 1 290 ? -10.11700 64.13400 -10.59300 1.000 56.25000 437 LEU A N 1
ATOM 4100 C CA . LEU A 1 290 ? -9.19000 63.00900 -10.50400 1.000 56.70000 437 LEU A CA 1
ATOM 4101 C C . LEU A 1 290 ? -8.88600 62.66100 -9.05200 1.000 56.67000 437 LEU A C 1
ATOM 4102 O O . LEU A 1 290 ? -8.71800 61.48400 -8.71000 1.000 55.18000 437 LEU A O 1
ATOM 4118 N N . SER A 1 291 ? -8.80800 63.67200 -8.18600 1.000 58.37000 438 SER A N 1
ATOM 4119 C CA . SER A 1 291 ? -8.50400 63.41900 -6.78200 1.000 60.00000 438 SER A CA 1
ATOM 4120 C C . SER A 1 291 ? -9.59500 62.58000 -6.13100 1.000 60.37000 438 SER A C 1
ATOM 4121 O O . SER A 1 291 ? -9.30700 61.57700 -5.46600 1.000 60.99000 438 SER A O 1
ATOM 4129 N N . GLN A 1 292 ? -10.85700 62.97700 -6.30900 1.000 60.72000 439 GLN A N 1
ATOM 4130 C CA . GLN A 1 292 ? -11.96000 62.18800 -5.77000 1.000 62.74000 439 GLN A CA 1
ATOM 4131 C C . GLN A 1 292 ? -11.90800 60.75600 -6.28700 1.000 61.09000 439 GLN A C 1
ATOM 4132 O O . GLN A 1 292 ? -11.95800 59.79900 -5.50700 1.000 62.90000 439 GLN A O 1
ATOM 4146 N N . PHE A 1 293 ? -11.80000 60.59200 -7.60800 1.000 58.87000 440 PHE A N 1
ATOM 4147 C CA . PHE A 1 293 ? -11.77400 59.25400 -8.18800 1.000 56.74000 440 PHE A CA 1
ATOM 4148 C C . PHE A 1 293 ? -10.63700 58.42200 -7.60600 1.000 56.63000 440 PHE A C 1
ATOM 4149 O O . PHE A 1 293 ? -10.81000 57.23000 -7.32400 1.000 57.37000 440 PHE A O 1
ATOM 4166 N N . GLN A 1 294 ? -9.46600 59.03400 -7.41200 1.000 55.87000 441 GLN A N 1
ATOM 4167 C CA . GLN A 1 294 ? -8.35200 58.31300 -6.80600 1.000 56.05000 441 GLN A CA 1
ATOM 4168 C C . GLN A 1 294 ? -8.66600 57.92200 -5.36600 1.000 59.91000 441 GLN A C 1
ATOM 4169 O O . GLN A 1 294 ? -8.35700 56.80300 -4.93700 1.000 60.47000 441 GLN A O 1
ATOM 4183 N N . LYS A 1 295 ? -9.28000 58.83000 -4.60200 1.000 62.40000 442 LYS A N 1
ATOM 4184 C CA . LYS A 1 295 ? -9.60900 58.52100 -3.21500 1.000 68.99000 442 LYS A CA 1
ATOM 4185 C C . LYS A 1 295 ? -10.79300 57.56600 -3.11800 1.000 72.18000 442 LYS A C 1
ATOM 4186 O O . LYS A 1 295 ? -10.89900 56.81400 -2.14200 1.000 78.21000 442 LYS A O 1
ATOM 4205 N N . GLN A 1 296 ? -11.68600 57.57300 -4.11000 1.000 70.47000 443 GLN A N 1
ATOM 4206 C CA . GLN A 1 296 ? -12.76200 56.58800 -4.12800 1.000 76.36000 443 GLN A CA 1
ATOM 4207 C C . GLN A 1 296 ? -12.20300 55.17400 -4.22200 1.000 76.36000 443 GLN A C 1
ATOM 4208 O O . GLN A 1 296 ? -12.66500 54.26500 -3.52400 1.000 80.87000 443 GLN A O 1
ATOM 4222 N N . LEU A 1 297 ? -11.20100 54.97100 -5.07700 1.000 70.33000 444 LEU A N 1
ATOM 4223 C CA . LEU A 1 297 ? -10.66200 53.63500 -5.29400 1.000 71.49000 444 LEU A CA 1
ATOM 4224 C C . LEU A 1 297 ? -9.75600 53.18400 -4.15700 1.000 72.35000 444 LEU A C 1
ATOM 4225 O O . LEU A 1 297 ? -9.69500 51.98600 -3.85900 1.000 72.56000 444 LEU A O 1
ATOM 4241 N N . LEU A 1 298 ? -9.04600 54.11500 -3.51700 1.000 71.44000 445 LEU A N 1
ATOM 4242 C CA . LEU A 1 298 ? -8.12700 53.74000 -2.44800 1.000 73.94000 445 LEU A CA 1
ATOM 4243 C C . LEU A 1 298 ? -8.84900 53.61800 -1.11200 1.000 78.16000 445 LEU A C 1
ATOM 4244 O O . LEU A 1 298 ? -8.66600 52.63400 -0.38600 1.000 79.78000 445 LEU A O 1
ATOM 4260 N N . GLU A 1 299 ? -9.67400 54.60600 -0.77100 1.000 80.18000 446 GLU A N 1
ATOM 4261 C CA . GLU A 1 299 ? -10.32100 54.64400 0.53700 1.000 84.80000 446 GLU A CA 1
ATOM 4262 C C . GLU A 1 299 ? -11.70600 54.00200 0.51000 1.000 85.14000 446 GLU A C 1
ATOM 4263 O O . GLU A 1 299 ? -11.95900 53.02800 1.22700 1.000 85.05000 446 GLU A O 1
ATOM 4275 N N . ASP A 1 300 ? -12.61200 54.53800 -0.31000 1.000 86.94000 447 ASP A N 1
ATOM 4276 C CA . ASP A 1 300 ? -14.00000 54.08800 -0.28300 1.000 92.09000 447 ASP A CA 1
ATOM 4277 C C . ASP A 1 300 ? -14.11000 52.61100 -0.65000 1.000 90.44000 447 ASP A C 1
ATOM 4278 O O . ASP A 1 300 ? -14.60400 51.79700 0.13800 1.000 92.11000 447 ASP A O 1
ATOM 4287 N N . TYR A 1 301 ? -13.65700 52.24600 -1.85000 1.000 88.61000 448 TYR A N 1
ATOM 4288 C CA . TYR A 1 301 ? -13.77500 50.86000 -2.30700 1.000 90.90000 448 TYR A CA 1
ATOM 4289 C C . TYR A 1 301 ? -12.71600 49.98200 -1.64400 1.000 91.06000 448 TYR A C 1
ATOM 4290 O O . TYR A 1 301 ? -13.03700 49.07500 -0.86900 1.000 93.22000 448 TYR A O 1
ATOM 4308 N N . GLY A 1 302 ? -11.44600 50.23100 -1.95000 1.000 86.29000 449 GLY A N 1
ATOM 4309 C CA . GLY A 1 302 ? -10.35800 49.57700 -1.25300 1.000 84.90000 449 GLY A CA 1
ATOM 4310 C C . GLY A 1 302 ? -10.14200 48.13400 -1.66900 1.000 86.59000 449 GLY A C 1
ATOM 4311 O O . GLY A 1 302 ? -10.78000 47.59800 -2.57800 1.000 88.71000 449 GLY A O 1
ATOM 4315 N N . GLU A 1 303 ? -9.20500 47.49400 -0.96400 1.000 86.19000 450 GLU A N 1
ATOM 4316 C CA . GLU A 1 303 ? -8.82400 46.12300 -1.29200 1.000 85.85000 450 GLU A CA 1
ATOM 4317 C C . GLU A 1 303 ? -10.03200 45.19600 -1.27800 1.000 94.26000 450 GLU A C 1
ATOM 4318 O O . GLU A 1 303 ? -10.26100 44.44100 -2.22900 1.000 97.94000 450 GLU A O 1
ATOM 4330 N N . SER A 1 304 ? -10.81600 45.23800 -0.19700 1.000 93.19000 451 SER A N 1
ATOM 4331 C CA . SER A 1 304 ? -11.90400 44.28100 -0.02500 1.000 90.99000 451 SER A CA 1
ATOM 4332 C C . SER A 1 304 ? -12.80900 44.22800 -1.24800 1.000 96.77000 451 SER A C 1
ATOM 4333 O O . SER A 1 304 ? -13.21300 43.14300 -1.68500 1.000 98.65000 451 SER A O 1
ATOM 4341 N N . HIS A 1 305 ? -13.13700 45.38800 -1.82000 1.000 97.22000 452 HIS A N 1
ATOM 4342 C CA . HIS A 1 305 ? -14.13700 45.41800 -2.88100 1.000 99.43000 452 HIS A CA 1
ATOM 4343 C C . HIS A 1 305 ? -13.68400 44.65000 -4.11500 1.000 100.29000 452 HIS A C 1
ATOM 4344 O O . HIS A 1 305 ? -14.51800 44.09200 -4.83700 1.000 99.91000 452 HIS A O 1
ATOM 4358 N N . PHE A 1 306 ? -12.37900 44.60800 -4.37900 1.000 99.52000 453 PHE A N 1
ATOM 4359 C CA . PHE A 1 306 ? -11.85500 44.04300 -5.61500 1.000 102.27000 453 PHE A CA 1
ATOM 4360 C C . PHE A 1 306 ? -11.42100 42.58800 -5.46000 1.000 109.94000 453 PHE A C 1
ATOM 4361 O O . PHE A 1 306 ? -10.56700 42.11800 -6.22100 1.000 104.50000 453 PHE A O 1
ATOM 4378 N N . THR A 1 307 ? -12.01400 41.85500 -4.50900 1.000 114.93000 454 THR A N 1
ATOM 4379 C CA . THR A 1 307 ? -11.65900 40.45400 -4.29100 1.000 107.52000 454 THR A CA 1
ATOM 4380 C C . THR A 1 307 ? -10.14100 40.33200 -4.31800 1.000 101.68000 454 THR A C 1
ATOM 4381 O O . THR A 1 307 ? -9.56200 39.77400 -5.25700 1.000 96.75000 454 THR A O 1
ATOM 4392 N N . VAL A 1 308 ? -9.49400 40.86400 -3.28200 1.000 101.34000 455 VAL A N 1
ATOM 4393 C CA . VAL A 1 308 ? -8.09600 41.26400 -3.39800 1.000 97.50000 455 VAL A CA 1
ATOM 4394 C C . VAL A 1 308 ? -7.17900 40.04800 -3.45600 1.000 91.14000 455 VAL A C 1
ATOM 4395 O O . VAL A 1 308 ? -6.27500 39.97800 -4.29600 1.000 83.55000 455 VAL A O 1
ATOM 4408 N N . ASN A 1 309 ? -7.38800 39.07600 -2.56600 1.000 94.16000 456 ASN A N 1
ATOM 4409 C CA . ASN A 1 309 ? -6.42800 37.98300 -2.45100 1.000 90.10000 456 ASN A CA 1
ATOM 4410 C C . ASN A 1 309 ? -6.37600 37.15100 -3.72600 1.000 82.84000 456 ASN A C 1
ATOM 4411 O O . ASN A 1 309 ? -5.30000 36.70200 -4.14000 1.000 73.45000 456 ASN A O 1
ATOM 4422 N N . GLN A 1 310 ? -7.52900 36.92600 -4.35800 1.000 85.75000 457 GLN A N 1
ATOM 4423 C CA . GLN A 1 310 ? -7.56000 36.12700 -5.57700 1.000 82.35000 457 GLN A CA 1
ATOM 4424 C C . GLN A 1 310 ? -7.05000 36.90600 -6.78100 1.000 76.78000 457 GLN A C 1
ATOM 4425 O O . GLN A 1 310 ? -6.42000 36.32300 -7.67100 1.000 72.10000 457 GLN A O 1
ATOM 4439 N N . GLN A 1 311 ? -7.30600 38.21100 -6.82500 1.000 78.05000 458 GLN A N 1
ATOM 4440 C CA . GLN A 1 311 ? -6.88300 39.07000 -7.93000 1.000 73.25000 458 GLN A CA 1
ATOM 4441 C C . GLN A 1 311 ? -6.14200 40.27600 -7.37000 1.000 68.22000 458 GLN A C 1
ATOM 4442 O O . GLN A 1 311 ? -6.60500 41.41700 -7.48800 1.000 66.07000 458 GLN A O 1
ATOM 4456 N N . PRO A 1 312 ? -4.97900 40.05900 -6.74800 1.000 66.00000 459 PRO A N 1
ATOM 4457 C CA . PRO A 1 312 ? -4.20300 41.21200 -6.26500 1.000 59.25000 459 PRO A CA 1
ATOM 4458 C C . PRO A 1 312 ? -3.66900 42.06900 -7.39700 1.000 52.47000 459 PRO A C 1
ATOM 4459 O O . PRO A 1 312 ? -3.55300 43.29000 -7.23500 1.000 48.48000 459 PRO A O 1
ATOM 4470 N N . PHE A 1 313 ? -3.34900 41.47000 -8.54500 1.000 52.02000 460 PHE A N 1
ATOM 4471 C CA . PHE A 1 313 ? -2.87800 42.25100 -9.68100 1.000 50.62000 460 PHE A CA 1
ATOM 4472 C C . PHE A 1 313 ? -3.96700 43.14400 -10.25800 1.000 48.65000 460 PHE A C 1
ATOM 4473 O O . PHE A 1 313 ? -3.64800 44.16400 -10.87700 1.000 44.61000 460 PHE A O 1
ATOM 4490 N N . LEU A 1 314 ? -5.24000 42.79100 -10.06800 1.000 51.06000 461 LEU A N 1
ATOM 4491 C CA . LEU A 1 314 ? -6.31300 43.64900 -10.55700 1.000 51.12000 461 LEU A CA 1
ATOM 4492 C C . LEU A 1 314 ? -6.39600 44.93400 -9.74300 1.000 46.94000 461 LEU A C 1
ATOM 4493 O O . LEU A 1 314 ? -6.60700 46.01600 -10.30100 1.000 43.78000 461 LEU A O 1
ATOM 4509 N N . TYR A 1 315 ? -6.22900 44.83800 -8.42200 1.000 46.46000 462 TYR A N 1
ATOM 4510 C CA . TYR A 1 315 ? -6.22100 46.04400 -7.60100 1.000 46.55000 462 TYR A CA 1
ATOM 4511 C C . TYR A 1 315 ? -4.94200 46.84300 -7.81900 1.000 42.22000 462 TYR A C 1
ATOM 4512 O O . TYR A 1 315 ? -4.96600 48.07900 -7.80900 1.000 40.47000 462 TYR A O 1
ATOM 4530 N N . PHE A 1 316 ? -3.81300 46.15500 -8.01900 1.000 41.11000 463 PHE A N 1
ATOM 4531 C CA . PHE A 1 316 ? -2.58200 46.84900 -8.38400 1.000 39.35000 463 PHE A CA 1
ATOM 4532 C C . PHE A 1 316 ? -2.77400 47.65200 -9.66600 1.000 37.36000 463 PHE A C 1
ATOM 4533 O O . PHE A 1 316 ? -2.35100 48.81100 -9.75500 1.000 33.21000 463 PHE A O 1
ATOM 4550 N N . GLN A 1 317 ? -3.42400 47.05200 -10.66800 1.000 38.63000 464 GLN A N 1
ATOM 4551 C CA . GLN A 1 317 ? -3.72900 47.77500 -11.89800 1.000 39.16000 464 GLN A CA 1
ATOM 4552 C C . GLN A 1 317 ? -4.61900 48.97900 -11.61900 1.000 36.42000 464 GLN A C 1
ATOM 4553 O O . GLN A 1 317 ? -4.38900 50.06900 -12.15700 1.000 35.05000 464 GLN A O 1
ATOM 4567 N N . VAL A 1 318 ? -5.63900 48.80100 -10.77900 1.000 36.67000 465 VAL A N 1
ATOM 4568 C CA . VAL A 1 318 ? -6.53400 49.90600 -10.44600 1.000 36.28000 465 VAL A CA 1
ATOM 4569 C C . VAL A 1 318 ? -5.74400 51.07700 -9.87900 1.000 35.38000 465 VAL A C 1
ATOM 4570 O O . VAL A 1 318 ? -5.96200 52.23700 -10.25100 1.000 32.72000 465 VAL A O 1
ATOM 4583 N N . LEU A 1 319 ? -4.82400 50.79400 -8.95400 1.000 33.39000 466 LEU A N 1
ATOM 4584 C CA . LEU A 1 319 ? -4.05000 51.86800 -8.34400 1.000 33.96000 466 LEU A CA 1
ATOM 4585 C C . LEU A 1 319 ? -3.02800 52.43600 -9.32100 1.000 31.17000 466 LEU A C 1
ATOM 4586 O O . LEU A 1 319 ? -2.86200 53.65700 -9.41100 1.000 30.44000 466 LEU A O 1
ATOM 4602 N N . PHE A 1 320 ? -2.34000 51.57000 -10.07000 1.000 30.78000 467 PHE A N 1
ATOM 4603 C CA . PHE A 1 320 ? -1.27700 52.05400 -10.94500 1.000 31.80000 467 PHE A CA 1
ATOM 4604 C C . PHE A 1 320 ? -1.83800 52.82600 -12.13400 1.000 32.47000 467 PHE A C 1
ATOM 4605 O O . PHE A 1 320 ? -1.26600 53.84300 -12.54500 1.000 30.42000 467 PHE A O 1
ATOM 4622 N N . LEU A 1 321 ? -2.95100 52.36200 -12.70500 1.000 32.32000 468 LEU A N 1
ATOM 4623 C CA . LEU A 1 321 ? -3.52700 53.06100 -13.84900 1.000 32.68000 468 LEU A CA 1
ATOM 4624 C C . LEU A 1 321 ? -4.08600 54.42600 -13.47200 1.000 31.70000 468 LEU A C 1
ATOM 4625 O O . LEU A 1 321 ? -4.22400 55.28600 -14.34800 1.000 34.39000 468 LEU A O 1
ATOM 4641 N N . THR A 1 322 ? -4.42500 54.64400 -12.20100 1.000 31.64000 469 THR A N 1
ATOM 4642 C CA . THR A 1 322 ? -4.83500 55.95700 -11.72400 1.000 33.07000 469 THR A CA 1
ATOM 4643 C C . THR A 1 322 ? -3.66200 56.76200 -11.16700 1.000 33.65000 469 THR A C 1
ATOM 4644 O O . THR A 1 322 ? -3.87800 57.76200 -10.47400 1.000 34.34000 469 THR A O 1
ATOM 4655 N N . ALA A 1 323 ? -2.43100 56.34400 -11.46300 1.000 32.43000 470 ALA A N 1
ATOM 4656 C CA . ALA A 1 323 ? -1.20900 57.06600 -11.12200 1.000 33.08000 470 ALA A CA 1
ATOM 4657 C C . ALA A 1 323 ? -0.92700 57.08600 -9.62600 1.000 32.59000 470 ALA A C 1
ATOM 4658 O O . ALA A 1 323 ? -0.15200 57.92400 -9.15400 1.000 31.73000 470 ALA A O 1
ATOM 4665 N N . GLN A 1 324 ? -1.53300 56.17900 -8.86400 1.000 30.94000 471 GLN A N 1
ATOM 4666 C CA . GLN A 1 324 ? -1.23500 56.03700 -7.43800 1.000 33.83000 471 GLN A CA 1
ATOM 4667 C C . GLN A 1 324 ? -0.08800 55.04300 -7.24600 1.000 31.38000 471 GLN A C 1
ATOM 4668 O O . GLN A 1 324 ? -0.21900 53.99600 -6.61300 1.000 32.19000 471 GLN A O 1
ATOM 4682 N N . PHE A 1 325 ? 1.05900 55.40500 -7.82400 1.000 29.20000 472 PHE A N 1
ATOM 4683 C CA . PHE A 1 325 ? 2.18800 54.48100 -7.90000 1.000 30.93000 472 PHE A CA 1
ATOM 4684 C C . PHE A 1 325 ? 2.62500 54.02400 -6.51400 1.000 31.43000 472 PHE A C 1
ATOM 4685 O O . PHE A 1 325 ? 2.83000 52.82800 -6.27400 1.000 31.43000 472 PHE A O 1
ATOM 4702 N N . GLU A 1 326 ? 2.78700 54.97000 -5.59000 1.000 29.81000 473 GLU A N 1
ATOM 4703 C CA . GLU A 1 326 ? 3.30500 54.63200 -4.26900 1.000 31.99000 473 GLU A CA 1
ATOM 4704 C C . GLU A 1 326 ? 2.35400 53.69200 -3.53600 1.000 32.12000 473 GLU A C 1
ATOM 4705 O O . GLU A 1 326 ? 2.78000 52.68300 -2.96300 1.000 32.20000 473 GLU A O 1
ATOM 4717 N N . ALA A 1 327 ? 1.05500 53.99700 -3.56300 1.000 31.69000 474 ALA A N 1
ATOM 4718 C CA . ALA A 1 327 ? 0.08200 53.12000 -2.91800 1.000 33.61000 474 ALA A CA 1
ATOM 4719 C C . ALA A 1 327 ? 0.03400 51.75800 -3.60000 1.000 33.65000 474 ALA A C 1
ATOM 4720 O O . ALA A 1 327 ? -0.14600 50.72700 -2.93900 1.000 33.19000 474 ALA A O 1
ATOM 4727 N N . ALA A 1 328 ? 0.18400 51.73100 -4.92600 1.000 32.90000 475 ALA A N 1
ATOM 4728 C CA . ALA A 1 328 ? 0.20700 50.45900 -5.64000 1.000 33.71000 475 ALA A CA 1
ATOM 4729 C C . ALA A 1 328 ? 1.36500 49.59000 -5.16400 1.000 33.24000 475 ALA A C 1
ATOM 4730 O O . ALA A 1 328 ? 1.18400 48.40800 -4.84800 1.000 32.04000 475 ALA A O 1
ATOM 4737 N N . VAL A 1 329 ? 2.56800 50.16400 -5.11200 1.000 32.00000 476 VAL A N 1
ATOM 4738 C CA . VAL A 1 329 ? 3.73700 49.41200 -4.66400 1.000 33.45000 476 VAL A CA 1
ATOM 4739 C C . VAL A 1 329 ? 3.54200 48.94100 -3.22900 1.000 34.10000 476 VAL A C 1
ATOM 4740 O O . VAL A 1 329 ? 3.80400 47.77900 -2.89600 1.000 34.10000 476 VAL A O 1
ATOM 4753 N N . ALA A 1 330 ? 3.09600 49.84200 -2.35200 1.000 33.76000 477 ALA A N 1
ATOM 4754 C CA . ALA A 1 330 ? 2.87700 49.46700 -0.95900 1.000 36.03000 477 ALA A CA 1
ATOM 4755 C C . ALA A 1 330 ? 1.88500 48.31800 -0.85400 1.000 38.92000 477 ALA A C 1
ATOM 4756 O O . ALA A 1 330 ? 2.05900 47.40900 -0.03400 1.000 39.30000 477 ALA A O 1
ATOM 4763 N N . PHE A 1 331 ? 0.83900 48.33500 -1.68300 1.000 37.16000 478 PHE A N 1
ATOM 4764 C CA . PHE A 1 331 ? -0.13900 47.25400 -1.64800 1.000 40.39000 478 PHE A CA 1
ATOM 4765 C C . PHE A 1 331 ? 0.48600 45.93200 -2.07100 1.000 39.78000 478 PHE A C 1
ATOM 4766 O O . PHE A 1 331 ? 0.38900 44.92900 -1.35500 1.000 41.08000 478 PHE A O 1
ATOM 4783 N N . LEU A 1 332 ? 1.12200 45.90900 -3.24500 1.000 36.76000 479 LEU A N 1
ATOM 4784 C CA . LEU A 1 332 ? 1.69200 44.66500 -3.75000 1.000 37.78000 479 LEU A CA 1
ATOM 4785 C C . LEU A 1 332 ? 2.83900 44.17800 -2.87500 1.000 38.05000 479 LEU A C 1
ATOM 4786 O O . LEU A 1 332 ? 3.11300 42.97400 -2.82800 1.000 37.93000 479 LEU A O 1
ATOM 4802 N N . PHE A 1 333 ? 3.51700 45.09000 -2.17600 1.000 36.79000 480 PHE A N 1
ATOM 4803 C CA . PHE A 1 333 ? 4.63000 44.68800 -1.32300 1.000 37.85000 480 PHE A CA 1
ATOM 4804 C C . PHE A 1 333 ? 4.16100 43.84100 -0.14600 1.000 39.35000 480 PHE A C 1
ATOM 4805 O O . PHE A 1 333 ? 4.90100 42.96600 0.31800 1.000 40.35000 480 PHE A O 1
ATOM 4822 N N . ARG A 1 334 ? 2.94400 44.08100 0.34900 1.000 40.50000 481 ARG A N 1
ATOM 4823 C CA . ARG A 1 334 ? 2.42500 43.28200 1.45300 1.000 44.07000 481 ARG A CA 1
ATOM 4824 C C . ARG A 1 334 ? 2.06200 41.86600 1.02300 1.000 45.24000 481 ARG A C 1
ATOM 4825 O O . ARG A 1 334 ? 1.92000 40.98900 1.88100 1.000 46.23000 481 ARG A O 1
ATOM 4846 N N . MET A 1 335 ? 1.90400 41.62600 -0.27700 1.000 44.31000 482 MET A N 1
ATOM 4847 C CA . MET A 1 335 ? 1.71600 40.27900 -0.81500 1.000 45.42000 482 MET A CA 1
ATOM 4848 C C . MET A 1 335 ? 3.10200 39.65700 -0.93600 1.000 44.42000 482 MET A C 1
ATOM 4849 O O . MET A 1 335 ? 3.79900 39.82700 -1.93700 1.000 43.03000 482 MET A O 1
ATOM 4863 N N . GLU A 1 336 ? 3.51400 38.93000 0.10600 1.000 44.67000 483 GLU A N 1
ATOM 4864 C CA . GLU A 1 336 ? 4.89600 38.46700 0.17100 1.000 45.68000 483 GLU A CA 1
ATOM 4865 C C . GLU A 1 336 ? 5.22800 37.50900 -0.96400 1.000 44.92000 483 GLU A C 1
ATOM 4866 O O . GLU A 1 336 ? 6.39500 37.39800 -1.35600 1.000 44.46000 483 GLU A O 1
ATOM 4878 N N . ARG A 1 337 ? 4.22900 36.80900 -1.50500 1.000 45.67000 484 ARG A N 1
ATOM 4879 C CA . ARG A 1 337 ? 4.47800 35.97000 -2.67000 1.000 45.41000 484 ARG A CA 1
ATOM 4880 C C . ARG A 1 337 ? 4.78800 36.79600 -3.91100 1.000 45.08000 484 ARG A C 1
ATOM 4881 O O . ARG A 1 337 ? 5.40500 36.27800 -4.84800 1.000 46.38000 484 ARG A O 1
ATOM 4902 N N . LEU A 1 338 ? 4.37500 38.06500 -3.93800 1.000 44.09000 485 LEU A N 1
ATOM 4903 C CA . LEU A 1 338 ? 4.56800 38.93300 -5.09400 1.000 41.83000 485 LEU A CA 1
ATOM 4904 C C . LEU A 1 338 ? 5.47700 40.11400 -4.77100 1.000 40.28000 485 LEU A C 1
ATOM 4905 O O . LEU A 1 338 ? 5.51000 41.09300 -5.52400 1.000 37.86000 485 LEU A O 1
ATOM 4921 N N . ARG A 1 339 ? 6.23100 40.02800 -3.67200 1.000 39.79000 486 ARG A N 1
ATOM 4922 C CA . ARG A 1 339 ? 6.97600 41.18300 -3.18300 1.000 38.96000 486 ARG A CA 1
ATOM 4923 C C . ARG A 1 339 ? 8.05200 41.61800 -4.16900 1.000 36.37000 486 ARG A C 1
ATOM 4924 O O . ARG A 1 339 ? 8.32800 42.81600 -4.30600 1.000 34.54000 486 ARG A O 1
ATOM 4945 N N . CYS A 1 340 ? 8.68300 40.66300 -4.85300 1.000 36.71000 487 CYS A N 1
ATOM 4946 C CA . CYS A 1 340 ? 9.74800 41.01500 -5.78500 1.000 37.02000 487 CYS A CA 1
ATOM 4947 C C . CYS A 1 340 ? 9.23100 41.91500 -6.90200 1.000 35.56000 487 CYS A C 1
ATOM 4948 O O . CYS A 1 340 ? 9.93300 42.83000 -7.34700 1.000 34.13000 487 CYS A O 1
ATOM 4956 N N . HIS A 1 341 ? 8.00500 41.66900 -7.36800 1.000 36.41000 488 HIS A N 1
ATOM 4957 C CA . HIS A 1 341 ? 7.43100 42.51500 -8.41100 1.000 35.63000 488 HIS A CA 1
ATOM 4958 C C . HIS A 1 341 ? 7.24400 43.94200 -7.91000 1.000 33.47000 488 HIS A C 1
ATOM 4959 O O . HIS A 1 341 ? 7.58900 44.90500 -8.60300 1.000 32.42000 488 HIS A O 1
ATOM 4973 N N . ALA A 1 342 ? 6.70400 44.09500 -6.69900 1.000 33.53000 489 ALA A N 1
ATOM 4974 C CA . ALA A 1 342 ? 6.50300 45.42900 -6.14400 1.000 33.94000 489 ALA A CA 1
ATOM 4975 C C . ALA A 1 342 ? 7.82500 46.16700 -5.98600 1.000 33.08000 489 ALA A C 1
ATOM 4976 O O . ALA A 1 342 ? 7.92900 47.35400 -6.32300 1.000 31.31000 489 ALA A O 1
ATOM 4983 N N . VAL A 1 343 ? 8.85000 45.48300 -5.47400 1.000 32.44000 490 VAL A N 1
ATOM 4984 C CA . VAL A 1 343 ? 10.13300 46.13900 -5.24200 1.000 33.27000 490 VAL A CA 1
ATOM 4985 C C . VAL A 1 343 ? 10.72200 46.64400 -6.55200 1.000 32.21000 490 VAL A C 1
ATOM 4986 O O . VAL A 1 343 ? 11.24300 47.76300 -6.62800 1.000 30.66000 490 VAL A O 1
ATOM 4999 N N . HIS A 1 344 ? 10.65300 45.83200 -7.60400 1.000 33.47000 491 HIS A N 1
ATOM 5000 C CA . HIS A 1 344 ? 11.31900 46.20300 -8.84600 1.000 32.82000 491 HIS A CA 1
ATOM 5001 C C . HIS A 1 344 ? 10.52800 47.23100 -9.63500 1.000 31.63000 491 HIS A C 1
ATOM 5002 O O . HIS A 1 344 ? 11.12100 48.00000 -10.39600 1.000 30.74000 491 HIS A O 1
ATOM 5016 N N . VAL A 1 345 ? 9.20900 47.29100 -9.44500 1.000 31.08000 492 VAL A N 1
ATOM 5017 C CA . VAL A 1 345 ? 8.45900 48.44500 -9.92900 1.000 31.41000 492 VAL A CA 1
ATOM 5018 C C . VAL A 1 345 ? 8.93400 49.70900 -9.22200 1.000 31.17000 492 VAL A C 1
ATOM 5019 O O . VAL A 1 345 ? 9.10600 50.76300 -9.84700 1.000 29.87000 492 VAL A O 1
ATOM 5032 N N . ALA A 1 346 ? 9.16400 49.62100 -7.90900 1.000 30.16000 493 ALA A N 1
ATOM 5033 C CA . ALA A 1 346 ? 9.65400 50.77500 -7.16300 1.000 31.23000 493 ALA A CA 1
ATOM 5034 C C . ALA A 1 346 ? 11.02900 51.20600 -7.65500 1.000 29.93000 493 ALA A C 1
ATOM 5035 O O . ALA A 1 346 ? 11.31400 52.40500 -7.75800 1.000 28.47000 493 ALA A O 1
ATOM 5042 N N . LEU A 1 347 ? 11.90200 50.24200 -7.95200 1.000 29.37000 494 LEU A N 1
ATOM 5043 C CA . LEU A 1 347 ? 13.22700 50.58100 -8.46000 1.000 30.37000 494 LEU A CA 1
ATOM 5044 C C . LEU A 1 347 ? 13.13100 51.31600 -9.78800 1.000 29.50000 494 LEU A C 1
ATOM 5045 O O . LEU A 1 347 ? 13.86700 52.28100 -10.02700 1.000 29.21000 494 LEU A O 1
ATOM 5061 N N . VAL A 1 348 ? 12.22600 50.88000 -10.66600 1.000 30.54000 495 VAL A N 1
ATOM 5062 C CA . VAL A 1 348 ? 12.00500 51.59900 -11.91700 1.000 28.74000 495 VAL A CA 1
ATOM 5063 C C . VAL A 1 348 ? 11.55800 53.02700 -11.63000 1.000 27.75000 495 VAL A C 1
ATOM 5064 O O . VAL A 1 348 ? 12.10900 53.99100 -12.17300 1.000 30.41000 495 VAL A O 1
ATOM 5077 N N . LEU A 1 349 ? 10.55100 53.18300 -10.76900 1.000 26.86000 496 LEU A N 1
ATOM 5078 C CA . LEU A 1 349 ? 10.06600 54.51800 -10.43400 1.000 29.24000 496 LEU A CA 1
ATOM 5079 C C . LEU A 1 349 ? 11.17900 55.37300 -9.84200 1.000 31.52000 496 LEU A C 1
ATOM 5080 O O . LEU A 1 349 ? 11.28200 56.56900 -10.13900 1.000 29.50000 496 LEU A O 1
ATOM 5096 N N . PHE A 1 350 ? 12.01400 54.77200 -8.99200 1.000 28.68000 497 PHE A N 1
ATOM 5097 C CA . PHE A 1 350 ? 13.15300 55.48100 -8.41800 1.000 32.62000 497 PHE A CA 1
ATOM 5098 C C . PHE A 1 350 ? 14.10600 55.95300 -9.50800 1.000 31.75000 497 PHE A C 1
ATOM 5099 O O . PHE A 1 350 ? 14.51200 57.12200 -9.53400 1.000 31.06000 497 PHE A O 1
ATOM 5116 N N . GLU A 1 351 ? 14.45700 55.06100 -10.43600 1.000 31.53000 498 GLU A N 1
ATOM 5117 C CA . GLU A 1 351 ? 15.43300 55.41100 -11.46300 1.000 32.48000 498 GLU A CA 1
ATOM 5118 C C . GLU A 1 351 ? 14.89100 56.44900 -12.43800 1.000 33.73000 498 GLU A C 1
ATOM 5119 O O . GLU A 1 351 ? 15.66800 57.22500 -13.00600 1.000 34.43000 498 GLU A O 1
ATOM 5131 N N . LEU A 1 352 ? 13.57800 56.48200 -12.64700 1.000 32.87000 499 LEU A N 1
ATOM 5132 C CA . LEU A 1 352 ? 12.97000 57.44600 -13.55300 1.000 34.50000 499 LEU A CA 1
ATOM 5133 C C . LEU A 1 352 ? 12.66900 58.78200 -12.88500 1.000 36.20000 499 LEU A C 1
ATOM 5134 O O . LEU A 1 352 ? 12.10300 59.66700 -13.53500 1.000 33.78000 499 LEU A O 1
ATOM 5150 N N . LYS A 1 353 ? 13.03300 58.95300 -11.61400 1.000 34.00000 500 LYS A N 1
ATOM 5151 C CA . LYS A 1 353 ? 12.79500 60.20000 -10.89000 1.000 36.02000 500 LYS A CA 1
ATOM 5152 C C . LYS A 1 353 ? 11.30400 60.48700 -10.74400 1.000 35.66000 500 LYS A C 1
ATOM 5153 O O . LYS A 1 353 ? 10.88600 61.64500 -10.65500 1.000 35.25000 500 LYS A O 1
ATOM 5172 N N . LEU A 1 354 ? 10.49100 59.43400 -10.72800 1.000 35.00000 501 LEU A N 1
ATOM 5173 C CA . LEU A 1 354 ? 9.05600 59.56000 -10.51200 1.000 33.12000 501 LEU A CA 1
ATOM 5174 C C . LEU A 1 354 ? 8.64400 59.27500 -9.07700 1.000 31.61000 501 LEU A C 1
ATOM 5175 O O . LEU A 1 354 ? 7.63900 59.81900 -8.61100 1.000 30.50000 501 LEU A O 1
ATOM 5191 N N . LEU A 1 355 ? 9.39800 58.44400 -8.36500 1.000 32.06000 502 LEU A N 1
ATOM 5192 C CA . LEU A 1 355 ? 8.98000 57.99700 -7.04400 1.000 32.10000 502 LEU A CA 1
ATOM 5193 C C . LEU A 1 355 ? 8.93700 59.15900 -6.06000 1.000 32.19000 502 LEU A C 1
ATOM 5194 O O . LEU A 1 355 ? 9.83100 60.00800 -6.03100 1.000 31.32000 502 LEU A O 1
ATOM 5210 N N . LEU A 1 356 ? 7.87800 59.19100 -5.25500 1.000 32.13000 503 LEU A N 1
ATOM 5211 C CA . LEU A 1 356 ? 7.73800 60.14200 -4.15800 1.000 33.77000 503 LEU A CA 1
ATOM 5212 C C . LEU A 1 356 ? 8.22400 59.45100 -2.89000 1.000 35.53000 503 LEU A C 1
ATOM 5213 O O . LEU A 1 356 ? 7.56200 58.54200 -2.37700 1.000 34.35000 503 LEU A O 1
ATOM 5229 N N . LYS A 1 357 ? 9.38100 59.87500 -2.39300 1.000 35.13000 504 LYS A N 1
ATOM 5230 C CA . LYS A 1 357 ? 10.04900 59.20800 -1.28500 1.000 37.52000 504 LYS A CA 1
ATOM 5231 C C . LYS A 1 357 ? 9.76700 59.92300 0.02900 1.000 37.46000 504 LYS A C 1
ATOM 5232 O O . LYS A 1 357 ? 9.71900 61.15500 0.08100 1.000 36.20000 504 LYS A O 1
ATOM 5251 N N . SER A 1 358 ? 9.59200 59.14100 1.09100 1.000 37.09000 505 SER A N 1
ATOM 5252 C CA . SER A 1 358 ? 9.50100 59.71100 2.42700 1.000 40.95000 505 SER A CA 1
ATOM 5253 C C . SER A 1 358 ? 10.80600 60.41700 2.78100 1.000 43.85000 505 SER A C 1
ATOM 5254 O O . SER A 1 358 ? 11.89200 60.01700 2.35200 1.000 41.84000 505 SER A O 1
ATOM 5262 N N . SER A 1 359 ? 10.69100 61.48800 3.56900 1.000 47.90000 506 SER A N 1
ATOM 5263 C CA . SER A 1 359 ? 11.88000 62.24400 3.95100 1.000 51.96000 506 SER A CA 1
ATOM 5264 C C . SER A 1 359 ? 12.73400 61.46300 4.94000 1.000 52.63000 506 SER A C 1
ATOM 5265 O O . SER A 1 359 ? 13.96900 61.51900 4.88400 1.000 55.37000 506 SER A O 1
ATOM 5273 N N . GLY A 1 360 ? 12.09800 60.73100 5.85100 1.000 52.10000 507 GLY A N 1
ATOM 5274 C CA . GLY A 1 360 ? 12.82600 59.96500 6.84100 1.000 53.42000 507 GLY A CA 1
ATOM 5275 C C . GLY A 1 360 ? 12.72100 58.47000 6.63100 1.000 51.88000 507 GLY A C 1
ATOM 5276 O O . GLY A 1 360 ? 11.82200 57.99100 5.93400 1.000 49.25000 507 GLY A O 1
ATOM 5280 N N . GLN A 1 361 ? 13.64600 57.72200 7.22800 1.000 53.23000 508 GLN A N 1
ATOM 5281 C CA . GLN A 1 361 ? 13.62200 56.26800 7.16500 1.000 53.92000 508 GLN A CA 1
ATOM 5282 C C . GLN A 1 361 ? 12.74800 55.64700 8.24500 1.000 53.58000 508 GLN A C 1
ATOM 5283 O O . GLN A 1 361 ? 12.53200 54.43000 8.22300 1.000 52.67000 508 GLN A O 1
ATOM 5297 N N . SER A 1 362 ? 12.23500 56.45000 9.17800 1.000 54.39000 509 SER A N 1
ATOM 5298 C CA . SER A 1 362 ? 11.38700 55.94600 10.24700 1.000 56.81000 509 SER A CA 1
ATOM 5299 C C . SER A 1 362 ? 9.91200 55.91600 9.87500 1.000 54.66000 509 SER A C 1
ATOM 5300 O O . SER A 1 362 ? 9.12800 55.24900 10.55800 1.000 54.93000 509 SER A O 1
ATOM 5308 N N . ALA A 1 363 ? 9.51700 56.61600 8.81600 1.000 53.69000 510 ALA A N 1
ATOM 5309 C CA . ALA A 1 363 ? 8.11600 56.65500 8.43200 1.000 51.34000 510 ALA A CA 1
ATOM 5310 C C . ALA A 1 363 ? 7.62300 55.26200 8.05400 1.000 49.30000 510 ALA A C 1
ATOM 5311 O O 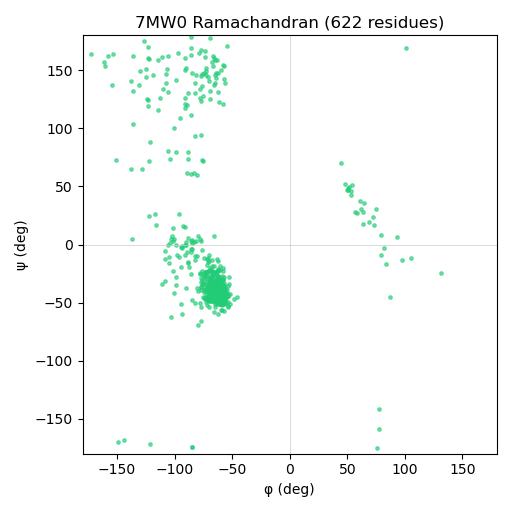. ALA A 1 363 ? 8.40100 54.36500 7.71800 1.000 49.26000 510 ALA A O 1
ATOM 5318 N N . GLN A 1 364 ? 6.30300 55.08900 8.11500 1.000 49.95000 511 GLN A N 1
ATOM 5319 C CA . GLN A 1 364 ? 5.67200 53.86200 7.64800 1.000 51.10000 511 GLN A CA 1
ATOM 5320 C C . GLN A 1 364 ? 6.09100 53.57800 6.21000 1.000 46.64000 511 GLN A C 1
ATOM 5321 O O . GLN A 1 364 ? 6.70500 54.42900 5.55800 1.000 44.00000 511 GLN A O 1
ATOM 5335 N N . LEU A 1 365 ? 5.75800 52.39200 5.70100 1.000 46.42000 512 LEU A N 1
ATOM 5336 C CA . LEU A 1 365 ? 6.01600 52.10400 4.29400 1.000 44.38000 512 LEU A CA 1
ATOM 5337 C C . LEU A 1 365 ? 5.30900 53.11800 3.40200 1.000 40.89000 512 LEU A C 1
ATOM 5338 O O . LEU A 1 365 ? 5.92300 53.71500 2.51000 1.000 37.69000 512 LEU A O 1
ATOM 5354 N N . LEU A 1 366 ? 4.01700 53.33000 3.63800 1.000 41.70000 513 LEU A N 1
ATOM 5355 C CA . LEU A 1 366 ? 3.22200 54.31500 2.91900 1.000 41.56000 513 LEU A CA 1
ATOM 5356 C C . LEU A 1 366 ? 2.81600 55.42100 3.88300 1.000 42.82000 513 LEU A C 1
ATOM 5357 O O . LEU A 1 366 ? 2.22800 55.14800 4.93600 1.000 44.99000 513 LEU A O 1
ATOM 5373 N N . SER A 1 367 ? 3.12600 56.66200 3.52300 1.000 41.25000 514 SER A N 1
ATOM 5374 C CA . SER A 1 367 ? 2.83100 57.80500 4.37200 1.000 42.72000 514 SER A CA 1
ATOM 5375 C C . SER A 1 367 ? 2.44400 58.97900 3.48200 1.000 44.01000 514 SER A C 1
ATOM 5376 O O . SER A 1 367 ? 2.20400 58.82600 2.28000 1.000 43.38000 514 SER A O 1
ATOM 5384 N N . HIS A 1 368 ? 2.38700 60.16400 4.08200 1.000 46.48000 515 HIS A N 1
ATOM 5385 C CA . HIS A 1 368 ? 2.10600 61.38700 3.34600 1.000 48.66000 515 HIS A CA 1
ATOM 5386 C C . HIS A 1 368 ? 2.59200 62.56100 4.18000 1.000 50.00000 515 HIS A C 1
ATOM 5387 O O . HIS A 1 368 ? 2.67500 62.47000 5.40700 1.000 49.88000 515 HIS A O 1
ATOM 5401 N N . GLU A 1 369 ? 2.91700 63.65800 3.50100 1.000 49.91000 516 GLU A N 1
ATOM 5402 C CA . GLU A 1 369 ? 3.35800 64.86800 4.16700 1.000 50.10000 516 GLU A CA 1
ATOM 5403 C C . GLU A 1 369 ? 2.25800 65.92500 4.12300 1.000 49.74000 516 GLU A C 1
ATOM 5404 O O . GLU A 1 369 ? 1.44800 65.95000 3.19300 1.000 48.44000 516 GLU A O 1
ATOM 5416 N N . PRO A 1 370 ? 2.20900 66.81500 5.11300 1.000 50.00000 517 PRO A N 1
ATOM 5417 C CA . PRO A 1 370 ? 1.07900 67.76000 5.19200 1.000 49.46000 517 PRO A CA 1
ATOM 5418 C C . PRO A 1 370 ? 0.92800 68.65400 3.97200 1.000 48.69000 517 PRO A C 1
ATOM 5419 O O . PRO A 1 370 ? -0.20300 68.99400 3.60300 1.000 46.94000 517 PRO A O 1
ATOM 5430 N N . GLY A 1 371 ? 2.02400 69.03900 3.33000 1.000 50.99000 518 GLY A N 1
ATOM 5431 C CA . GLY A 1 371 ? 1.96400 69.93200 2.19600 1.000 52.65000 518 GLY A CA 1
ATOM 5432 C C . GLY A 1 371 ? 1.84900 69.27200 0.84400 1.000 49.20000 518 GLY A C 1
ATOM 5433 O O . GLY A 1 371 ? 1.80400 69.97500 -0.16900 1.000 49.70000 518 GLY A O 1
ATOM 5437 N N . ASP A 1 372 ? 1.82000 67.94400 0.78700 1.000 47.08000 519 ASP A N 1
ATOM 5438 C CA . ASP A 1 372 ? 1.62700 67.26100 -0.48100 1.000 46.30000 519 ASP A CA 1
ATOM 5439 C C . ASP A 1 372 ? 0.16800 67.37200 -0.92400 1.000 45.28000 519 ASP A C 1
ATOM 5440 O O . ASP A 1 372 ? -0.74200 67.39300 -0.09000 1.000 44.96000 519 ASP A O 1
ATOM 5449 N N . PRO A 1 373 ? -0.08500 67.43300 -2.23100 1.000 45.12000 520 PRO A N 1
ATOM 5450 C CA . PRO A 1 373 ? -1.46800 67.40300 -2.70000 1.000 46.84000 520 PRO A CA 1
ATOM 5451 C C . PRO A 1 373 ? -2.16600 66.14500 -2.20800 1.000 49.08000 520 PRO A C 1
ATOM 5452 O O . PRO A 1 373 ? -1.51500 65.12400 -1.93500 1.000 48.78000 520 PRO A O 1
ATOM 5463 N N . PRO A 1 374 ? -3.49100 66.18900 -2.06900 1.000 52.80000 521 PRO A N 1
ATOM 5464 C CA . PRO A 1 374 ? -4.21600 64.96700 -1.69400 1.000 54.53000 521 PRO A CA 1
ATOM 5465 C C . PRO A 1 374 ? -4.09200 63.90700 -2.77900 1.000 54.76000 521 PRO A C 1
ATOM 5466 O O . PRO A 1 374 ? -3.99800 64.21300 -3.96900 1.000 54.86000 521 PRO A O 1
ATOM 5477 N N . CYS A 1 375 ? -4.07900 62.64800 -2.35000 1.000 56.22000 522 CYS A N 1
ATOM 5478 C CA . CYS A 1 375 ? -3.95300 61.44900 -3.16900 1.000 57.55000 522 CYS A CA 1
ATOM 5479 C C . CYS A 1 375 ? -2.50400 61.18300 -3.57300 1.000 51.93000 522 CYS A C 1
ATOM 5480 O O . CYS A 1 375 ? -2.22500 60.12200 -4.13400 1.000 50.49000 522 CYS A O 1
ATOM 5488 N N . LEU A 1 376 ? -1.57700 62.10400 -3.32500 1.000 49.08000 523 LEU A N 1
ATOM 5489 C CA . LEU A 1 376 ? -0.15700 61.84000 -3.50600 1.000 45.94000 523 LEU A CA 1
ATOM 5490 C C . LEU A 1 376 ? 0.41600 61.32300 -2.19300 1.000 43.48000 523 LEU A C 1
ATOM 5491 O O . LEU A 1 376 ? 0.25200 61.95600 -1.14500 1.000 43.49000 523 LEU A O 1
ATOM 5507 N N . ARG A 1 377 ? 1.07000 60.16700 -2.25200 1.000 40.50000 524 ARG A N 1
ATOM 5508 C CA . ARG A 1 377 ? 1.58800 59.48800 -1.07600 1.000 41.83000 524 ARG A CA 1
ATOM 5509 C C . ARG A 1 377 ? 3.08600 59.27000 -1.23200 1.000 38.48000 524 ARG A C 1
ATOM 5510 O O . ARG A 1 377 ? 3.62900 59.30200 -2.33900 1.000 35.84000 524 ARG A O 1
ATOM 5531 N N . ARG A 1 378 ? 3.74900 59.04300 -0.10300 1.000 37.94000 525 ARG A N 1
ATOM 5532 C CA . ARG A 1 378 ? 5.18600 58.82000 -0.05500 1.000 36.90000 525 ARG A CA 1
ATOM 5533 C C . ARG A 1 378 ? 5.46900 57.35500 0.24200 1.000 35.74000 525 ARG A C 1
ATOM 5534 O O . ARG A 1 378 ? 4.79900 56.74000 1.07900 1.000 35.04000 525 ARG A O 1
ATOM 5555 N N . LEU A 1 379 ? 6.46600 56.80300 -0.44000 1.000 34.54000 526 LEU A N 1
ATOM 5556 C CA . LEU A 1 379 ? 6.94100 55.45000 -0.18700 1.000 34.74000 526 LEU A CA 1
ATOM 5557 C C . LEU A 1 379 ? 8.27600 55.52400 0.54100 1.000 34.32000 526 LEU A C 1
ATOM 5558 O O . LEU A 1 379 ? 9.17700 56.25600 0.12000 1.000 33.69000 526 LEU A O 1
ATOM 5574 N N . ASN A 1 380 ? 8.39900 54.76900 1.63000 1.000 36.80000 527 ASN A N 1
ATOM 5575 C CA . ASN A 1 380 ? 9.66600 54.67100 2.35500 1.000 35.47000 527 ASN A CA 1
ATOM 5576 C C . ASN A 1 380 ? 10.57500 53.74500 1.55600 1.000 33.74000 527 ASN A C 1
ATOM 5577 O O . ASN A 1 380 ? 10.54100 52.52300 1.70200 1.000 34.30000 527 ASN A O 1
ATOM 5588 N N . PHE A 1 381 ? 11.40200 54.34300 0.69700 1.000 34.44000 528 PHE A N 1
ATOM 5589 C CA . PHE A 1 381 ? 12.19200 53.56100 -0.25100 1.000 35.46000 528 PHE A CA 1
ATOM 5590 C C . PHE A 1 381 ? 13.27600 52.76200 0.46200 1.000 35.75000 528 PHE A C 1
ATOM 5591 O O . PHE A 1 381 ? 13.47300 51.57400 0.17900 1.000 34.45000 528 PHE A O 1
ATOM 5608 N N . VAL A 1 382 ? 13.99400 53.39800 1.38900 1.000 35.83000 529 VAL A N 1
ATOM 5609 C CA . VAL A 1 382 ? 15.02700 52.68800 2.13900 1.000 37.04000 529 VAL A CA 1
ATOM 5610 C C . VAL A 1 382 ? 14.42300 51.49200 2.86200 1.000 36.14000 529 VAL A C 1
ATOM 5611 O O . VAL A 1 382 ? 14.92200 50.36500 2.76100 1.000 36.62000 529 VAL A O 1
ATOM 5624 N N . ARG A 1 383 ? 13.32800 51.71600 3.59200 1.000 35.82000 530 ARG A N 1
ATOM 5625 C CA . ARG A 1 383 ? 12.70600 50.62700 4.33800 1.000 37.82000 530 ARG A CA 1
ATOM 5626 C C . ARG A 1 383 ? 12.27100 49.50400 3.40600 1.000 37.83000 530 ARG A C 1
ATOM 5627 O O . ARG A 1 383 ? 12.49800 48.32300 3.69000 1.000 37.51000 530 ARG A O 1
ATOM 5648 N N . LEU A 1 384 ? 11.63300 49.85500 2.28700 1.000 35.89000 531 LEU A N 1
ATOM 5649 C CA . LEU A 1 384 ? 11.17900 48.83200 1.35400 1.000 35.32000 531 LEU A CA 1
ATOM 5650 C C . LEU A 1 384 ? 12.34400 47.99200 0.85100 1.000 35.78000 531 LEU A C 1
ATOM 5651 O O . LEU A 1 384 ? 12.24900 46.76100 0.78200 1.000 35.90000 531 LEU A O 1
ATOM 5667 N N . LEU A 1 385 ? 13.45300 48.63600 0.49100 1.000 35.28000 532 LEU A N 1
ATOM 5668 C CA . LEU A 1 385 ? 14.59800 47.88700 -0.01200 1.000 36.93000 532 LEU A CA 1
ATOM 5669 C C . LEU A 1 385 ? 15.22300 47.03500 1.08600 1.000 38.63000 532 LEU A C 1
ATOM 5670 O O . LEU A 1 385 ? 15.59600 45.88100 0.84600 1.000 38.42000 532 LEU A O 1
ATOM 5686 N N . MET A 1 386 ? 15.33700 47.58000 2.30000 1.000 38.24000 533 MET A N 1
ATOM 5687 C CA . MET A 1 386 ? 15.95000 46.82600 3.39100 1.000 40.57000 533 MET A CA 1
ATOM 5688 C C . MET A 1 386 ? 15.10700 45.61100 3.75800 1.000 41.68000 533 MET A C 1
ATOM 5689 O O . MET A 1 386 ? 15.63700 44.50900 3.94100 1.000 43.53000 533 MET A O 1
ATOM 5703 N N . LEU A 1 387 ? 13.78800 45.79100 3.87000 1.000 40.80000 534 LEU A N 1
ATOM 5704 C CA . LEU A 1 387 ? 12.92300 44.66300 4.19500 1.000 42.00000 534 LEU A CA 1
ATOM 5705 C C . LEU A 1 387 ? 13.00200 43.57500 3.13300 1.000 41.89000 534 LEU A C 1
ATOM 5706 O O . LEU A 1 387 ? 12.78800 42.39600 3.43500 1.000 43.86000 534 LEU A O 1
ATOM 5722 N N . TYR A 1 388 ? 13.30500 43.94800 1.88700 1.000 40.80000 535 TYR A N 1
ATOM 5723 C CA . TYR A 1 388 ? 13.41700 42.95900 0.82200 1.000 40.73000 535 TYR A CA 1
ATOM 5724 C C . TYR A 1 388 ? 14.74400 42.21200 0.90300 1.000 41.86000 535 TYR A C 1
ATOM 5725 O O . TYR A 1 388 ? 14.77100 40.97700 0.89400 1.000 42.17000 535 TYR A O 1
ATOM 5743 N N . THR A 1 389 ? 15.85500 42.94600 0.99500 1.000 42.46000 536 THR A N 1
ATOM 5744 C CA . THR A 1 389 ? 17.16200 42.29900 1.06100 1.000 43.59000 536 THR A CA 1
ATOM 5745 C C . THR A 1 389 ? 17.30400 41.46000 2.32500 1.000 45.42000 536 THR A C 1
ATOM 5746 O O . THR A 1 389 ? 17.93600 40.39700 2.30600 1.000 46.42000 536 THR A O 1
ATOM 5757 N N . ARG A 1 390 ? 16.72400 41.92000 3.43700 1.000 46.32000 537 ARG A N 1
ATOM 5758 C CA . ARG A 1 390 ? 16.84700 41.19000 4.69400 1.000 49.95000 537 ARG A CA 1
ATOM 5759 C C . ARG A 1 390 ? 16.26400 39.78800 4.60200 1.000 49.40000 537 ARG A C 1
ATOM 5760 O O . ARG A 1 390 ? 16.59100 38.93600 5.4360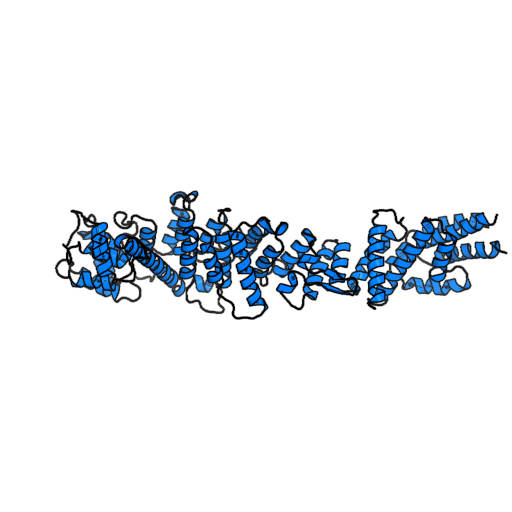0 1.000 50.29000 537 ARG A O 1
ATOM 5781 N N . LYS A 1 391 ? 15.41700 39.52900 3.60400 1.000 46.66000 538 LYS A N 1
ATOM 5782 C CA . LYS A 1 391 ? 14.88300 38.18600 3.41400 1.000 47.37000 538 LYS A CA 1
ATOM 5783 C C . LYS A 1 391 ? 15.96400 37.20800 2.97500 1.000 48.19000 538 LYS A C 1
ATOM 5784 O O . LYS A 1 391 ? 15.86900 36.01200 3.27000 1.000 50.64000 538 LYS A O 1
ATOM 5803 N N . PHE A 1 392 ? 16.99000 37.68800 2.27200 1.000 47.25000 539 PHE A N 1
ATOM 5804 C CA . PHE A 1 392 ? 17.95300 36.78700 1.65800 1.000 48.53000 539 PHE A CA 1
ATOM 5805 C C . PHE A 1 392 ? 19.40800 37.21000 1.80300 1.000 49.09000 539 PHE A C 1
ATOM 5806 O O . PHE A 1 392 ? 20.27700 36.54600 1.22900 1.000 50.21000 539 PHE A O 1
ATOM 5823 N N . GLU A 1 393 ? 19.71100 38.28000 2.53400 1.000 48.61000 540 GLU A N 1
ATOM 5824 C CA . GLU A 1 393 ? 21.10200 38.69900 2.64600 1.000 49.15000 540 GLU A CA 1
ATOM 5825 C C . GLU A 1 393 ? 21.93700 37.73700 3.48200 1.000 51.20000 540 GLU A C 1
ATOM 5826 O O . GLU A 1 393 ? 23.16900 37.80600 3.42200 1.000 51.05000 540 GLU A O 1
ATOM 5838 N N . SER A 1 394 ? 21.30600 36.83700 4.23900 1.000 52.79000 541 SER A N 1
ATOM 5839 C CA . SER A 1 394 ? 22.06200 35.84600 4.99600 1.000 57.64000 541 SER A CA 1
ATOM 5840 C C . SER A 1 394 ? 22.51700 34.69500 4.10600 1.000 56.71000 541 SER A C 1
ATOM 5841 O O . SER A 1 394 ? 23.64600 34.21100 4.24100 1.000 56.13000 541 SER A O 1
ATOM 5849 N N . THR A 1 395 ? 21.65600 34.24900 3.19200 1.000 55.88000 542 THR A N 1
ATOM 5850 C CA . THR A 1 395 ? 21.99600 33.16300 2.28300 1.000 55.94000 542 THR A CA 1
ATOM 5851 C C . THR A 1 395 ? 22.52600 33.65200 0.94300 1.000 55.19000 542 THR A C 1
ATOM 5852 O O . THR A 1 395 ? 23.18200 32.88000 0.23400 1.000 55.78000 542 THR A O 1
ATOM 5863 N N . ASP A 1 396 ? 22.25900 34.90700 0.58000 1.000 53.29000 543 ASP A N 1
ATOM 5864 C CA . ASP A 1 396 ? 22.65300 35.45200 -0.72100 1.000 52.22000 543 ASP A CA 1
ATOM 5865 C C . ASP A 1 396 ? 23.19900 36.86100 -0.53000 1.000 49.80000 543 ASP A C 1
ATOM 5866 O O . ASP A 1 396 ? 22.62200 37.84200 -1.00700 1.000 48.70000 543 ASP A O 1
ATOM 5875 N N . PRO A 1 397 ? 24.32400 36.99300 0.17500 1.000 50.11000 544 PRO A N 1
ATOM 5876 C CA . PRO A 1 397 ? 24.89900 38.33400 0.37400 1.000 48.55000 544 PRO A CA 1
ATOM 5877 C C . PRO A 1 397 ? 25.33100 39.00300 -0.91900 1.000 47.22000 544 PRO A C 1
ATOM 5878 O O . PRO A 1 397 ? 25.23500 40.23100 -1.03200 1.000 46.21000 544 PRO A O 1
ATOM 5889 N N . ARG A 1 398 ? 25.80500 38.23200 -1.90100 1.000 47.94000 545 ARG A N 1
ATOM 5890 C CA . ARG A 1 398 ? 26.23900 38.82900 -3.16000 1.000 48.20000 545 ARG A CA 1
ATOM 5891 C C . ARG A 1 398 ? 25.10400 39.60400 -3.81900 1.000 46.11000 545 ARG A C 1
ATOM 5892 O O . ARG A 1 398 ? 25.30600 40.71900 -4.31500 1.000 45.29000 545 ARG A O 1
ATOM 5913 N N . GLU A 1 399 ? 23.90000 39.02900 -3.83200 1.000 46.15000 546 GLU A N 1
ATOM 5914 C CA . GLU A 1 399 ? 22.76600 39.70000 -4.45900 1.000 45.42000 546 GLU A CA 1
ATOM 5915 C C . GLU A 1 399 ? 22.32600 40.91100 -3.64400 1.000 43.06000 546 GLU A C 1
ATOM 5916 O O . GLU A 1 399 ? 22.08600 41.99000 -4.19800 1.000 40.16000 546 GLU A O 1
ATOM 5928 N N . ALA A 1 400 ? 22.22200 40.75100 -2.32200 1.000 43.49000 547 ALA A N 1
ATOM 5929 C CA . ALA A 1 400 ? 21.81700 41.86600 -1.47200 1.000 42.07000 547 ALA A CA 1
ATOM 5930 C C . ALA A 1 400 ? 22.69700 43.08600 -1.70500 1.000 40.96000 547 ALA A C 1
ATOM 5931 O O . ALA A 1 400 ? 22.21900 44.22500 -1.65600 1.000 39.54000 547 ALA A O 1
ATOM 5938 N N . LEU A 1 401 ? 23.98800 42.86900 -1.96400 1.000 41.56000 548 LEU A N 1
ATOM 5939 C CA . LEU A 1 401 ? 24.88800 43.99400 -2.19600 1.000 41.90000 548 LEU A CA 1
ATOM 5940 C C . LEU A 1 401 ? 24.49200 44.76500 -3.44900 1.000 39.95000 548 LEU A C 1
ATOM 5941 O O . LEU A 1 401 ? 24.60700 45.99500 -3.49400 1.000 37.66000 548 LEU A O 1
ATOM 5957 N N . GLN A 1 402 ? 24.03700 44.05600 -4.48500 1.000 40.32000 549 GLN A N 1
ATOM 5958 C CA . GLN A 1 402 ? 23.60000 44.73300 -5.70100 1.000 39.67000 549 GLN A CA 1
ATOM 5959 C C . GLN A 1 402 ? 22.44300 45.68000 -5.41100 1.000 37.10000 549 GLN A C 1
ATOM 5960 O O . GLN A 1 402 ? 22.38100 46.78700 -5.96000 1.000 37.70000 549 GLN A O 1
ATOM 5974 N N . TYR A 1 403 ? 21.52000 45.26600 -4.54100 1.000 35.45000 550 TYR A N 1
ATOM 5975 C CA . TYR A 1 403 ? 20.38700 46.12100 -4.21000 1.000 35.46000 550 TYR A CA 1
ATOM 5976 C C . TYR A 1 403 ? 20.79600 47.26600 -3.29400 1.000 36.82000 550 TYR A C 1
ATOM 5977 O O . TYR A 1 403 ? 20.19800 48.34800 -3.35700 1.000 33.67000 550 TYR A O 1
ATOM 5995 N N . PHE A 1 404 ? 21.81200 47.06000 -2.44900 1.000 36.28000 551 PHE A N 1
ATOM 5996 C CA . PHE A 1 404 ? 22.30600 48.15500 -1.62200 1.000 36.91000 551 PHE A CA 1
ATOM 5997 C C . PHE A 1 404 ? 22.82400 49.30200 -2.47900 1.000 37.84000 551 PHE A C 1
ATOM 5998 O O . PHE A 1 404 ? 22.76100 50.46500 -2.06500 1.000 38.41000 551 PHE A O 1
ATOM 6015 N N . TYR A 1 405 ? 23.34300 48.99700 -3.67200 1.000 37.79000 552 TYR A N 1
ATOM 6016 C CA . TYR A 1 405 ? 23.94000 50.02700 -4.51400 1.000 39.57000 552 TYR A CA 1
ATOM 6017 C C . TYR A 1 405 ? 22.93300 51.09600 -4.92300 1.000 40.59000 552 TYR A C 1
ATOM 6018 O O . TYR A 1 405 ? 23.33900 52.20700 -5.28100 1.000 41.47000 552 TYR A O 1
ATOM 6036 N N . PHE A 1 406 ? 21.63200 50.79400 -4.87300 1.000 38.30000 553 PHE A N 1
ATOM 6037 C CA . PHE A 1 406 ? 20.62600 51.81500 -5.13900 1.000 39.31000 553 PHE A CA 1
ATOM 6038 C C . PHE A 1 406 ? 20.58500 52.89000 -4.06200 1.000 40.25000 553 PHE A C 1
ATOM 6039 O O . PHE A 1 406 ? 19.95700 53.93300 -4.27500 1.000 38.59000 553 PHE A O 1
ATOM 6056 N N . LEU A 1 407 ? 21.23200 52.66400 -2.92000 1.000 40.23000 554 LEU A N 1
ATOM 6057 C CA . LEU A 1 407 ? 21.26800 53.63100 -1.83200 1.000 42.01000 554 LEU A CA 1
ATOM 6058 C C . LEU A 1 407 ? 22.57700 54.40700 -1.79000 1.000 43.84000 554 LEU A C 1
ATOM 6059 O O . LEU A 1 407 ? 22.86500 55.06200 -0.78400 1.000 44.59000 554 LEU A O 1
ATOM 6075 N N . ARG A 1 408 ? 23.37200 54.35100 -2.86000 1.000 43.68000 555 ARG A N 1
ATOM 6076 C CA . ARG A 1 408 ? 24.68200 54.99200 -2.84600 1.000 45.61000 555 ARG A CA 1
ATOM 6077 C C . ARG A 1 408 ? 24.57500 56.49900 -2.66100 1.000 48.31000 555 ARG A C 1
ATOM 6078 O O . ARG A 1 408 ? 25.49600 57.12400 -2.12400 1.000 49.94000 555 ARG A O 1
ATOM 6099 N N . ASP A 1 409 ? 23.47100 57.10000 -3.09800 1.000 48.34000 556 ASP A N 1
ATOM 6100 C CA . ASP A 1 409 ? 23.25400 58.53200 -2.94700 1.000 49.72000 556 ASP A CA 1
ATOM 6101 C C . ASP A 1 409 ? 22.33200 58.86800 -1.78400 1.000 49.00000 556 ASP A C 1
ATOM 6102 O O . ASP A 1 409 ? 21.99500 60.04100 -1.59800 1.000 50.06000 556 ASP A O 1
ATOM 6111 N N . GLU A 1 410 ? 21.91700 57.87600 -1.00200 1.000 47.65000 557 GLU A N 1
ATOM 6112 C CA . GLU A 1 410 ? 21.09200 58.11100 0.17300 1.000 48.79000 557 GLU A CA 1
ATOM 6113 C C . GLU A 1 410 ? 21.97000 58.31400 1.40300 1.000 50.30000 557 GLU A C 1
ATOM 6114 O O . GLU A 1 410 ? 23.07300 57.77100 1.49900 1.000 50.07000 557 GLU A O 1
ATOM 6126 N N . LYS A 1 411 ? 21.46800 59.10900 2.34300 1.000 51.65000 558 LYS A N 1
ATOM 6127 C CA . LYS A 1 411 ? 22.15800 59.41300 3.58900 1.000 52.89000 558 LYS A CA 1
ATOM 6128 C C . LYS A 1 411 ? 21.26200 59.05800 4.76800 1.000 54.63000 558 LYS A C 1
ATOM 6129 O O . LYS A 1 411 ? 20.04100 59.22400 4.70200 1.000 54.79000 558 LYS A O 1
ATOM 6148 N N . ASP A 1 412 ? 21.87000 58.57300 5.84700 1.000 57.31000 559 ASP A N 1
ATOM 6149 C CA . ASP A 1 412 ? 21.11900 58.25200 7.04900 1.000 59.11000 559 ASP A CA 1
ATOM 6150 C C . ASP A 1 412 ? 20.96900 59.50400 7.91300 1.000 60.45000 559 ASP A C 1
ATOM 6151 O O . ASP A 1 412 ? 21.47000 60.58200 7.58600 1.000 59.25000 559 ASP A O 1
ATOM 6160 N N . SER A 1 413 ? 20.26500 59.35900 9.03800 1.000 63.82000 560 SER A N 1
ATOM 6161 C CA . SER A 1 413 ? 20.00400 60.50200 9.90500 1.000 65.14000 560 SER A CA 1
ATOM 6162 C C . SER A 1 413 ? 21.28300 61.17700 10.38400 1.000 65.58000 560 SER A C 1
ATOM 6163 O O . SER A 1 413 ? 21.24500 62.35500 10.75500 1.000 67.76000 560 SER A O 1
ATOM 6171 N N . GLN A 1 414 ? 22.40900 60.46700 10.38300 1.000 65.44000 561 GLN A N 1
ATOM 6172 C CA . GLN A 1 414 ? 23.68100 61.02600 10.81900 1.000 65.38000 561 GLN A CA 1
ATOM 6173 C C . GLN A 1 414 ? 24.56100 61.47400 9.66000 1.000 63.92000 561 GLN A C 1
ATOM 6174 O O . GLN A 1 414 ? 25.66900 61.96400 9.89500 1.000 64.24000 561 GLN A O 1
ATOM 6188 N N . GLY A 1 415 ? 24.10400 61.31100 8.42200 1.000 61.59000 562 GLY A N 1
ATOM 6189 C CA . GLY A 1 415 ? 24.84800 61.76900 7.27000 1.000 59.04000 562 GLY A CA 1
ATOM 6190 C C . GLY A 1 415 ? 25.76300 60.74700 6.63600 1.000 58.24000 562 GLY A C 1
ATOM 6191 O O . GLY A 1 415 ? 26.52300 61.10400 5.72700 1.000 57.34000 562 GLY A O 1
ATOM 6195 N N . GLU A 1 416 ? 25.72100 59.49600 7.08000 1.000 59.75000 563 GLU A N 1
ATOM 6196 C CA . GLU A 1 416 ? 26.57800 58.46800 6.51300 1.000 60.44000 563 GLU A CA 1
ATOM 6197 C C . GLU A 1 416 ? 25.98300 57.91900 5.22000 1.000 57.38000 563 GLU A C 1
ATOM 6198 O O . GLU A 1 416 ? 24.76300 57.81200 5.06400 1.000 55.74000 563 GLU A O 1
ATOM 6210 N N . ASN A 1 417 ? 26.86700 57.57100 4.28800 1.000 55.65000 564 ASN A N 1
ATOM 6211 C CA . ASN A 1 417 ? 26.44600 56.98100 3.02500 1.000 52.59000 564 ASN A CA 1
ATOM 6212 C C . ASN A 1 417 ? 25.73400 55.65800 3.27600 1.000 48.79000 564 ASN A C 1
ATOM 6213 O O . ASN A 1 417 ? 26.29800 54.74400 3.88600 1.000 47.24000 564 ASN A O 1
ATOM 6224 N N . MET A 1 418 ? 24.49000 55.55300 2.79800 1.000 47.83000 565 MET A N 1
ATOM 6225 C CA . MET A 1 418 ? 23.68300 54.37700 3.10900 1.000 46.21000 565 MET A CA 1
ATOM 6226 C C . MET A 1 418 ? 24.23200 53.11600 2.45500 1.000 44.24000 565 MET A C 1
ATOM 6227 O O . MET A 1 418 ? 24.08600 52.02200 3.01100 1.000 42.67000 565 MET A O 1
ATOM 6241 N N . PHE A 1 419 ? 24.84500 53.23400 1.27600 1.000 43.88000 566 PHE A N 1
ATOM 6242 C CA . PHE A 1 419 ? 25.43500 52.05700 0.64700 1.000 42.88000 566 PHE A CA 1
ATOM 6243 C C . PHE A 1 419 ? 26.60500 51.52900 1.46900 1.000 42.58000 566 PHE A C 1
ATOM 6244 O O . PHE A 1 419 ? 26.72300 50.31700 1.68500 1.000 40.71000 566 PHE A O 1
ATOM 6261 N N . LEU A 1 420 ? 27.47400 52.42200 1.94500 1.000 44.12000 567 LEU A N 1
ATOM 6262 C CA . LEU A 1 420 ? 28.59100 51.98600 2.77600 1.000 43.52000 567 LEU A CA 1
ATOM 6263 C C . LEU A 1 420 ? 28.11600 51.46700 4.12600 1.000 43.02000 567 LEU A C 1
ATOM 6264 O O . LEU A 1 420 ? 28.73800 50.56200 4.69500 1.000 42.50000 567 LEU A O 1
ATOM 6280 N N . ARG A 1 421 ? 27.02300 52.01900 4.65500 1.000 43.39000 568 ARG A N 1
ATOM 6281 C CA . ARG A 1 421 ? 26.50200 51.53300 5.92800 1.000 43.68000 568 ARG A CA 1
ATOM 6282 C C . ARG A 1 421 ? 25.95900 50.11700 5.78800 1.000 44.34000 568 ARG A C 1
ATOM 6283 O O . ARG A 1 421 ? 26.23100 49.25100 6.62700 1.000 44.34000 568 ARG A O 1
ATOM 6304 N N . CYS A 1 422 ? 25.18100 49.86100 4.73100 1.000 41.33000 569 CYS A N 1
ATOM 6305 C CA . CYS A 1 422 ? 24.66000 48.51500 4.51500 1.000 41.11000 569 CYS A CA 1
ATOM 6306 C C . CYS A 1 422 ? 25.79000 47.52700 4.26200 1.000 41.22000 569 CYS A C 1
ATOM 6307 O O . CYS A 1 422 ? 25.73400 46.37600 4.71100 1.000 40.29000 569 CYS A O 1
ATOM 6315 N N . VAL A 1 423 ? 26.82100 47.95400 3.53100 1.000 40.11000 570 VAL A N 1
ATOM 6316 C CA . VAL A 1 423 ? 27.96500 47.08200 3.27800 1.000 41.11000 570 VAL A CA 1
ATOM 6317 C C . VAL A 1 423 ? 28.68800 46.77600 4.58400 1.000 41.07000 570 VAL A C 1
ATOM 6318 O O . VAL A 1 423 ? 28.99800 45.61800 4.89000 1.000 41.28000 570 VAL A O 1
ATOM 6331 N N . SER A 1 424 ? 28.96200 47.81300 5.37700 1.000 41.49000 571 SER A N 1
ATOM 6332 C CA . SER A 1 424 ? 29.67600 47.61400 6.63500 1.000 41.53000 571 SER A CA 1
ATOM 6333 C C . SER A 1 424 ? 28.92400 46.64900 7.54400 1.000 42.84000 571 SER A C 1
ATOM 6334 O O . SER A 1 424 ? 29.51200 45.71200 8.09900 1.000 43.21000 571 SER A O 1
ATOM 6342 N N . GLU A 1 425 ? 27.61600 46.86100 7.70600 1.000 44.70000 572 GLU A N 1
ATOM 6343 C CA . GLU A 1 425 ? 26.84000 46.01000 8.60200 1.000 46.87000 572 GLU A CA 1
ATOM 6344 C C . GLU A 1 425 ? 26.77100 44.57800 8.08600 1.000 44.71000 572 GLU A C 1
ATOM 6345 O O . GLU A 1 425 ? 26.91400 43.62500 8.86300 1.000 45.11000 572 GLU A O 1
ATOM 6357 N N . LEU A 1 426 ? 26.55300 44.40100 6.78200 1.000 43.84000 573 LEU A N 1
ATOM 6358 C CA . LEU A 1 426 ? 26.50700 43.05400 6.22300 1.000 43.65000 573 LEU A CA 1
ATOM 6359 C C . LEU A 1 426 ? 27.84200 42.34100 6.41100 1.000 43.88000 573 LEU A C 1
ATOM 6360 O O . LEU A 1 426 ? 27.88600 41.17500 6.82000 1.000 43.81000 573 LEU A O 1
ATOM 6376 N N . VAL A 1 427 ? 28.94300 43.02900 6.10900 1.000 42.80000 574 VAL A N 1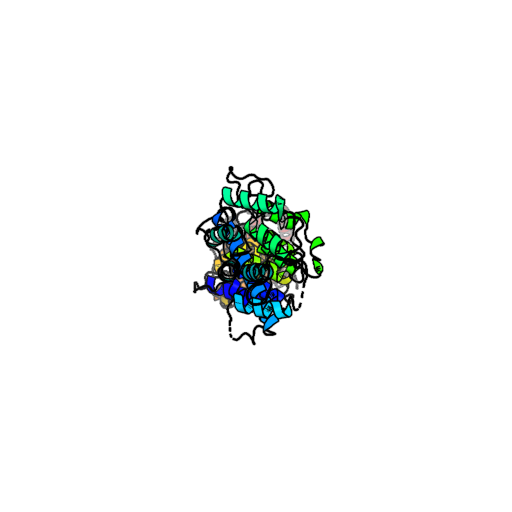
ATOM 6377 C CA . VAL A 1 427 ? 30.26400 42.42400 6.26000 1.000 44.04000 574 VAL A CA 1
ATOM 6378 C C . VAL A 1 427 ? 30.49700 42.01200 7.70800 1.000 44.59000 574 VAL A C 1
ATOM 6379 O O . VAL A 1 427 ? 30.90000 40.87800 7.99400 1.000 45.75000 574 VAL A O 1
ATOM 6392 N N . ILE A 1 428 ? 30.24400 42.92700 8.64400 1.000 42.84000 575 ILE A N 1
ATOM 6393 C CA . ILE A 1 428 ? 30.53900 42.65000 10.04700 1.000 44.51000 575 ILE A CA 1
ATOM 6394 C C . ILE A 1 428 ? 29.62400 41.55800 10.58500 1.000 45.94000 575 ILE A C 1
ATOM 6395 O O . ILE A 1 428 ? 30.06800 40.66200 11.31400 1.000 46.41000 575 ILE A O 1
ATOM 6411 N N . GLU A 1 429 ? 28.33700 41.61100 10.23900 1.000 46.07000 576 GLU A N 1
ATOM 6412 C CA . GLU A 1 429 ? 27.38500 40.64800 10.78000 1.000 47.97000 576 GLU A CA 1
ATOM 6413 C C . GLU A 1 429 ? 27.51900 39.27800 10.12800 1.000 48.72000 576 GLU A C 1
ATOM 6414 O O . GLU A 1 429 ? 27.30100 38.25900 10.79300 1.000 50.33000 576 GLU A O 1
ATOM 6426 N N . SER A 1 430 ? 27.86700 39.22800 8.84300 1.000 48.60000 577 SER A N 1
ATOM 6427 C CA . SER A 1 430 ? 28.04900 37.95600 8.15800 1.000 49.46000 577 SER A CA 1
ATOM 6428 C C . SER A 1 430 ? 29.44700 37.38600 8.34200 1.000 50.65000 577 SER A C 1
ATOM 6429 O O . SER A 1 430 ? 29.62900 36.16700 8.24700 1.000 52.03000 577 SER A O 1
ATOM 6437 N N . ARG A 1 431 ? 30.43700 38.24100 8.59300 1.000 50.80000 578 ARG A N 1
ATOM 6438 C CA . ARG A 1 431 ? 31.83400 37.83700 8.71100 1.000 54.21000 578 ARG A CA 1
ATOM 6439 C C . ARG A 1 431 ? 32.37200 37.25500 7.40800 1.000 52.85000 578 ARG A C 1
ATOM 6440 O O . ARG A 1 431 ? 33.40400 36.57600 7.40600 1.000 53.49000 578 ARG A O 1
ATOM 6461 N N . GLU A 1 432 ? 31.68700 37.51100 6.29500 1.000 51.38000 579 GLU A N 1
ATOM 6462 C CA . GLU A 1 432 ? 32.15000 37.08100 4.97600 1.000 50.83000 579 GLU A CA 1
ATOM 6463 C C . GLU A 1 432 ? 33.10900 38.12200 4.39600 1.000 49.76000 579 GLU A C 1
ATOM 6464 O O . GLU A 1 432 ? 32.87900 38.71300 3.34100 1.000 48.50000 579 GLU A O 1
ATOM 6476 N N . PHE A 1 433 ? 34.20800 38.33900 5.12500 1.000 49.48000 580 PHE A N 1
ATOM 6477 C CA . PHE A 1 433 ? 35.15200 39.38300 4.74300 1.000 49.11000 580 PHE A CA 1
ATOM 6478 C C . PHE A 1 433 ? 35.80900 39.07300 3.40400 1.000 49.30000 580 PHE A C 1
ATOM 6479 O O . PHE A 1 433 ? 35.94100 39.95700 2.54900 1.000 49.27000 580 PHE A O 1
ATOM 6496 N N . ASP A 1 434 ? 36.23500 37.82400 3.20500 1.000 49.68000 581 ASP A N 1
ATOM 6497 C CA . ASP A 1 434 ? 36.95100 37.47300 1.98300 1.000 51.28000 581 ASP A CA 1
ATOM 6498 C C . ASP A 1 434 ? 36.06100 37.63800 0.75800 1.000 50.83000 581 ASP A C 1
ATOM 6499 O O . ASP A 1 434 ? 36.45900 38.25500 -0.23700 1.000 50.81000 581 ASP A O 1
ATOM 6508 N N . MET A 1 435 ? 34.85000 37.08500 0.81500 1.000 51.05000 582 MET A N 1
ATOM 6509 C CA . MET A 1 435 ? 33.94800 37.14800 -0.33000 1.000 51.97000 582 MET A CA 1
ATOM 6510 C C . MET A 1 435 ? 33.59800 38.58900 -0.67700 1.000 51.34000 582 MET A C 1
ATOM 6511 O O . MET A 1 435 ? 33.71600 39.00800 -1.83500 1.000 52.46000 582 MET A O 1
ATOM 6525 N N . ILE A 1 436 ? 33.16500 39.36400 0.31400 1.000 50.06000 583 ILE A N 1
ATOM 6526 C CA . ILE A 1 436 ? 32.65300 40.70100 0.03500 1.000 49.33000 583 ILE A CA 1
ATOM 6527 C C . ILE A 1 436 ? 33.79300 41.67300 -0.23700 1.000 49.23000 583 ILE A C 1
ATOM 6528 O O . ILE A 1 436 ? 33.80900 42.36200 -1.26400 1.000 50.11000 583 ILE A O 1
ATOM 6544 N N . LEU A 1 437 ? 34.76000 41.75200 0.67600 1.000 48.89000 584 LEU A N 1
ATOM 6545 C CA . LEU A 1 437 ? 35.79500 42.77400 0.60400 1.000 48.93000 584 LEU A CA 1
ATOM 6546 C C . LEU A 1 437 ? 37.09400 42.28700 -0.02500 1.000 49.71000 584 LEU A C 1
ATOM 6547 O O . LEU A 1 437 ? 37.97600 43.11000 -0.28900 1.000 50.92000 584 LEU A O 1
ATOM 6563 N N . GLY A 1 438 ? 37.23800 40.99000 -0.26800 1.000 50.19000 585 GLY A N 1
ATOM 6564 C CA . GLY A 1 438 ? 38.46100 40.44000 -0.81200 1.000 51.94000 585 GLY A CA 1
ATOM 6565 C C . GLY A 1 438 ? 39.32100 39.79100 0.26000 1.000 52.11000 585 GLY A C 1
ATOM 6566 O O . GLY A 1 438 ? 39.09000 39.92400 1.46400 1.000 50.83000 585 GLY A O 1
ATOM 6570 N N . LYS A 1 439 ? 40.34600 39.07800 -0.20300 1.000 53.91000 586 LYS A N 1
ATOM 6571 C CA . LYS A 1 439 ? 41.20400 38.27900 0.66500 1.000 54.91000 586 LYS A CA 1
ATOM 6572 C C . LYS A 1 439 ? 42.65100 38.71600 0.49700 1.000 54.31000 586 LYS A C 1
ATOM 6573 O O . LYS A 1 439 ? 43.17900 38.71500 -0.62100 1.000 55.20000 586 LYS A O 1
ATOM 6592 N N . LEU A 1 440 ? 43.28800 39.08000 1.60700 1.000 52.97000 587 LEU A N 1
ATOM 6593 C CA . LEU A 1 440 ? 44.71300 39.38000 1.60700 1.000 52.98000 587 LEU A CA 1
ATOM 6594 C C . LEU A 1 440 ? 45.50200 38.07800 1.58700 1.000 54.09000 587 LEU A C 1
ATOM 6595 O O . LEU A 1 440 ? 45.28700 37.19800 2.42700 1.000 54.06000 587 LEU A O 1
ATOM 6611 N N . GLU A 1 441 ? 46.40100 37.94800 0.61900 1.000 55.86000 588 GLU A N 1
ATOM 6612 C CA . GLU A 1 441 ? 47.24100 36.76700 0.50300 1.000 57.80000 588 GLU A CA 1
ATOM 6613 C C . GLU A 1 441 ? 48.54300 36.97100 1.27300 1.000 56.99000 588 GLU A C 1
ATOM 6614 O O . GLU A 1 441 ? 48.94600 38.09600 1.57700 1.000 55.22000 588 GLU A O 1
ATOM 6626 N N . ASN A 1 442 ? 49.20400 35.85300 1.58600 1.000 58.23000 589 ASN A N 1
ATOM 6627 C CA . ASN A 1 442 ? 50.42500 35.92100 2.38200 1.000 58.03000 589 ASN A CA 1
ATOM 6628 C C . ASN A 1 442 ? 51.48900 36.78500 1.71700 1.000 57.53000 589 ASN A C 1
ATOM 6629 O O . ASN A 1 442 ? 52.29800 37.41200 2.41100 1.000 55.88000 589 ASN A O 1
ATOM 6640 N N . ASP A 1 443 ? 51.50800 36.83400 0.38700 1.000 58.10000 590 ASP A N 1
ATOM 6641 C CA . ASP A 1 443 ? 52.52100 37.59800 -0.33000 1.000 57.57000 590 ASP A CA 1
ATOM 6642 C C . ASP A 1 443 ? 52.16200 39.07000 -0.48100 1.000 56.71000 590 ASP A C 1
ATOM 6643 O O . ASP A 1 443 ? 52.90900 39.80700 -1.13500 1.000 56.85000 590 ASP A O 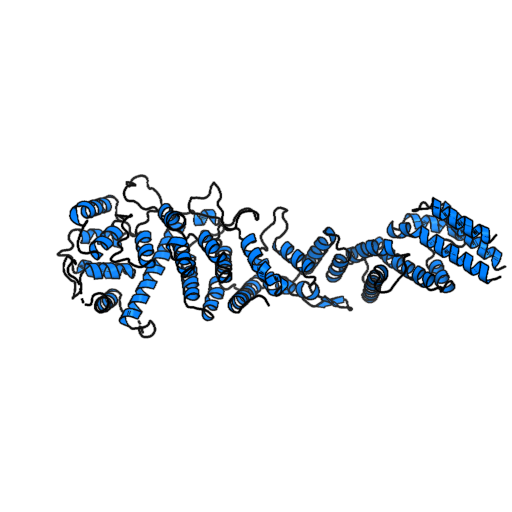1
ATOM 6652 N N . GLY A 1 444 ? 51.05000 39.51600 0.10000 1.000 56.71000 591 GLY A N 1
ATOM 6653 C CA . GLY A 1 444 ? 50.64500 40.90200 0.03400 1.000 56.77000 591 GLY A CA 1
ATOM 6654 C C . GLY A 1 444 ? 49.62700 41.21800 -1.04000 1.000 56.94000 591 GLY A C 1
ATOM 6655 O O . GLY A 1 444 ? 49.04900 42.31300 -1.01800 1.000 56.54000 591 GLY A O 1
ATOM 6659 N N . SER A 1 445 ? 49.39300 40.30300 -1.97700 1.000 58.67000 592 SER A N 1
ATOM 6660 C CA . SER A 1 445 ? 48.39400 40.52700 -3.00900 1.000 59.24000 592 SER A CA 1
ATOM 6661 C C . SER A 1 445 ? 46.99100 40.40200 -2.42300 1.000 58.05000 592 SER A C 1
ATOM 6662 O O . SER A 1 445 ? 46.78300 39.83300 -1.34700 1.000 56.99000 592 SER A O 1
ATOM 6670 N N . ARG A 1 446 ? 46.01800 40.94500 -3.15000 1.000 58.62000 593 ARG A N 1
ATOM 6671 C CA . ARG A 1 446 ? 44.62600 40.96600 -2.71700 1.000 57.00000 593 ARG A CA 1
ATOM 6672 C C . ARG A 1 446 ? 43.76200 40.29800 -3.77700 1.000 57.87000 593 ARG A C 1
ATOM 6673 O O . ARG A 1 446 ? 43.71300 40.75700 -4.92300 1.000 58.23000 593 ARG A O 1
ATOM 6694 N N . LYS A 1 447 ? 43.08400 39.22500 -3.39300 1.000 58.67000 594 LYS A N 1
ATOM 6695 C CA . LYS A 1 447 ? 42.11900 38.58900 -4.28100 1.000 61.05000 594 LYS A CA 1
ATOM 6696 C C . LYS A 1 447 ? 40.84600 39.42700 -4.33000 1.000 60.80000 594 LYS A C 1
ATOM 6697 O O . LYS A 1 447 ? 40.29400 39.76300 -3.27600 1.000 58.70000 594 LYS A O 1
ATOM 6716 N N . PRO A 1 448 ? 40.35700 39.79100 -5.51700 1.000 61.72000 595 PRO A N 1
ATOM 6717 C CA . PRO A 1 448 ? 39.17200 40.65500 -5.58200 1.000 59.43000 595 PRO A CA 1
ATOM 6718 C C . PRO A 1 448 ? 37.98000 40.04200 -4.86100 1.000 56.45000 595 PRO A C 1
ATOM 6719 O O . PRO A 1 448 ? 37.87200 38.82300 -4.70800 1.000 56.11000 595 PRO A O 1
ATOM 6730 N N . GLY A 1 449 ? 37.08200 40.91500 -4.41000 1.000 54.82000 596 GLY A N 1
ATOM 6731 C CA . GLY A 1 449 ? 35.84700 40.48400 -3.78900 1.000 53.73000 596 GLY A CA 1
ATOM 6732 C C . GLY A 1 449 ? 34.63200 41.01200 -4.52400 1.000 52.71000 596 GLY A C 1
ATOM 6733 O O . GLY A 1 449 ? 34.75800 41.59100 -5.60800 1.000 53.03000 596 GLY A O 1
ATOM 6737 N N . VAL A 1 450 ? 33.44400 40.82000 -3.94500 1.000 52.22000 597 VAL A N 1
ATOM 6738 C CA . VAL A 1 450 ? 32.23000 41.34000 -4.56700 1.000 53.79000 597 VAL A CA 1
ATOM 6739 C C . VAL A 1 450 ? 32.30100 42.85400 -4.69200 1.000 53.78000 597 VAL A C 1
ATOM 6740 O O . VAL A 1 450 ? 31.79400 43.43300 -5.66100 1.000 54.72000 597 VAL A O 1
ATOM 6753 N N . ILE A 1 451 ? 32.93600 43.51700 -3.72400 1.000 52.37000 598 ILE A N 1
ATOM 6754 C CA . ILE A 1 451 ? 32.99400 44.97400 -3.71900 1.000 52.36000 598 ILE A CA 1
ATOM 6755 C C . ILE A 1 451 ? 33.73800 45.49600 -4.93900 1.000 53.51000 598 ILE A C 1
ATOM 6756 O O . ILE A 1 451 ? 33.51200 46.63200 -5.37500 1.000 53.74000 598 ILE A O 1
ATOM 6772 N N . ASP A 1 452 ? 34.64000 44.69200 -5.50500 1.000 53.48000 599 ASP A N 1
ATOM 6773 C CA . ASP A 1 452 ? 35.40400 45.14600 -6.66000 1.000 55.15000 599 ASP A CA 1
ATOM 6774 C C . ASP A 1 452 ? 34.52600 45.36500 -7.88400 1.000 56.71000 599 ASP A C 1
ATOM 6775 O O . ASP A 1 452 ? 34.94600 46.05900 -8.81700 1.000 57.21000 599 ASP A O 1
ATOM 6784 N N . LYS A 1 453 ? 33.32100 44.79300 -7.90300 1.000 56.65000 600 LYS A N 1
ATOM 6785 C CA . LYS A 1 453 ? 32.40200 45.02800 -9.00900 1.000 62.51000 600 LYS A CA 1
ATOM 6786 C C . LYS A 1 453 ? 31.81500 46.43300 -8.99400 1.000 59.32000 600 LYS A C 1
ATOM 6787 O O . LYS A 1 453 ? 31.21800 46.84500 -9.99500 1.000 61.41000 600 LYS A O 1
ATOM 6806 N N . PHE A 1 454 ? 31.97000 47.17400 -7.89600 1.000 56.93000 601 PHE A N 1
ATOM 6807 C CA . PHE A 1 454 ? 31.37800 48.49700 -7.76600 1.000 56.53000 601 PHE A CA 1
ATOM 6808 C C . PHE A 1 454 ? 32.39100 49.62900 -7.82600 1.000 57.73000 601 PHE A C 1
ATOM 6809 O O . PHE A 1 454 ? 31.98400 50.79600 -7.82500 1.000 57.28000 601 PHE A O 1
ATOM 6826 N N . THR A 1 455 ? 33.68500 49.32800 -7.88100 1.000 57.87000 602 THR A N 1
ATOM 6827 C CA . THR A 1 455 ? 34.69800 50.37400 -7.91300 1.000 59.24000 602 THR A CA 1
ATOM 6828 C C . THR A 1 455 ? 36.05800 49.74100 -8.16100 1.000 60.90000 602 THR A C 1
ATOM 6829 O O . THR A 1 455 ? 36.23600 48.52800 -8.01500 1.000 61.84000 602 THR A O 1
ATOM 6840 N N . SER A 1 456 ? 37.01600 50.58600 -8.54300 1.000 62.03000 603 SER A N 1
ATOM 6841 C CA . SER A 1 456 ? 38.40900 50.18100 -8.66000 1.000 65.53000 603 SER A CA 1
ATOM 6842 C C . SER A 1 456 ? 39.25400 50.63300 -7.47900 1.000 64.47000 603 SER A C 1
ATOM 6843 O O . SER A 1 456 ? 40.30600 50.03700 -7.22500 1.000 71.03000 603 SER A O 1
ATOM 6851 N N . ASP A 1 457 ? 38.82000 51.66800 -6.75700 1.000 63.37000 604 ASP A N 1
ATOM 6852 C CA . ASP A 1 457 ? 39.49900 52.13300 -5.55000 1.000 63.52000 604 ASP A CA 1
ATOM 6853 C C . ASP A 1 457 ? 38.75200 51.55700 -4.35000 1.000 60.50000 604 ASP A C 1
ATOM 6854 O O . ASP A 1 457 ? 37.94300 52.22100 -3.70200 1.000 59.32000 604 ASP A O 1
ATOM 6863 N N . THR A 1 458 ? 39.02700 50.28600 -4.06400 1.000 59.98000 605 THR A N 1
ATOM 6864 C CA . THR A 1 458 ? 38.34600 49.58400 -2.98400 1.000 59.11000 605 THR A CA 1
ATOM 6865 C C . THR A 1 458 ? 38.95700 49.85500 -1.61600 1.000 56.79000 605 THR A C 1
ATOM 6866 O O . THR A 1 458 ? 38.33200 49.52700 -0.60100 1.000 54.34000 605 THR A O 1
ATOM 6877 N N . LYS A 1 459 ? 40.15200 50.44000 -1.56100 1.000 57.81000 606 LYS A N 1
ATOM 6878 C CA . LYS A 1 459 ? 40.81000 50.64800 -0.27400 1.000 57.14000 606 LYS A CA 1
ATOM 6879 C C . LYS A 1 459 ? 39.99400 51.53800 0.65300 1.000 55.13000 606 LYS A C 1
ATOM 6880 O O . LYS A 1 459 ? 39.84400 51.18700 1.83700 1.000 52.27000 606 LYS A O 1
ATOM 6899 N N . PRO A 1 460 ? 39.44200 52.67200 0.20800 1.000 56.10000 607 PRO A N 1
ATOM 6900 C CA . PRO A 1 460 ? 38.65500 53.50200 1.13800 1.000 54.01000 607 PRO A CA 1
ATOM 6901 C C . PRO A 1 460 ? 37.43800 52.79100 1.70200 1.000 51.55000 607 PRO A C 1
ATOM 6902 O O . PRO A 1 460 ? 37.03400 53.08000 2.83600 1.000 50.90000 607 PRO A O 1
ATOM 6913 N N . ILE A 1 461 ? 36.83900 51.86900 0.94800 1.000 51.35000 608 ILE A N 1
ATOM 6914 C CA . ILE A 1 461 ? 35.66300 51.15900 1.44100 1.000 49.75000 608 ILE A CA 1
ATOM 6915 C C . ILE A 1 461 ? 36.06400 50.15000 2.51000 1.000 47.87000 608 ILE A C 1
ATOM 6916 O O . ILE A 1 461 ? 35.43400 50.05800 3.57000 1.000 46.72000 608 ILE A O 1
ATOM 6932 N N . ILE A 1 462 ? 37.11400 49.37300 2.24400 1.000 48.56000 609 ILE A N 1
ATOM 6933 C CA . ILE A 1 462 ? 37.61500 48.43500 3.24500 1.000 47.34000 609 ILE A CA 1
ATOM 6934 C C . ILE A 1 462 ? 37.97900 49.18300 4.52200 1.000 46.18000 609 ILE A C 1
ATOM 6935 O O . ILE A 1 462 ? 37.63300 48.76300 5.63300 1.000 43.59000 609 ILE A O 1
ATOM 6951 N N . ASN A 1 463 ? 38.67100 50.31500 4.37800 1.000 47.21000 610 ASN A N 1
ATOM 6952 C CA . ASN A 1 463 ? 39.01500 51.12300 5.54400 1.000 46.94000 610 ASN A CA 1
ATOM 6953 C C . ASN A 1 463 ? 37.76600 51.58100 6.28500 1.000 46.13000 610 ASN A C 1
ATOM 6954 O O . ASN A 1 463 ? 37.73300 51.58200 7.52100 1.000 45.19000 610 ASN A O 1
ATOM 6965 N N . LYS A 1 464 ? 36.72700 51.97800 5.54700 1.000 46.94000 611 LYS A N 1
ATOM 6966 C CA . LYS A 1 464 ? 35.48900 52.40900 6.18800 1.000 47.55000 611 LYS A CA 1
ATOM 6967 C C . LYS A 1 464 ? 34.88500 51.28100 7.01500 1.000 45.70000 611 LYS A C 1
ATOM 6968 O O . LYS A 1 464 ? 34.55000 51.46700 8.19000 1.000 45.47000 611 LYS A O 1
ATOM 6987 N N . VAL A 1 465 ? 34.73000 50.10100 6.41200 1.000 43.77000 612 VAL A N 1
ATOM 6988 C CA . VAL A 1 465 ? 34.19700 48.96300 7.15500 1.000 42.72000 612 VAL A CA 1
ATOM 6989 C C . VAL A 1 465 ? 35.06200 48.67900 8.37700 1.000 42.81000 612 VAL A C 1
ATOM 6990 O O . VAL A 1 465 ? 34.55200 48.36200 9.45900 1.000 42.36000 612 VAL A O 1
ATOM 7003 N N . ALA A 1 466 ? 36.38400 48.79300 8.22800 1.000 42.52000 613 ALA A N 1
ATOM 7004 C CA . ALA A 1 466 ? 37.27200 48.55600 9.36200 1.000 43.20000 613 ALA A CA 1
ATOM 7005 C C . ALA A 1 466 ? 36.99400 49.54000 10.49100 1.000 44.64000 613 ALA A C 1
ATOM 7006 O O . ALA A 1 466 ? 36.95600 49.15500 11.66500 1.000 45.04000 613 ALA A O 1
ATOM 7013 N N . SER A 1 467 ? 36.79500 50.81700 10.15400 1.000 45.17000 614 SER A N 1
ATOM 7014 C CA . SER A 1 467 ? 36.50000 51.81000 11.18100 1.000 46.24000 614 SER A CA 1
ATOM 7015 C C . SER A 1 467 ? 35.18300 51.50300 11.88000 1.000 48.18000 614 SER A C 1
ATOM 7016 O O . SER A 1 467 ? 35.05700 51.69400 13.09500 1.000 50.51000 614 SER A O 1
ATOM 7024 N N . VAL A 1 468 ? 34.18400 51.03300 11.12700 1.000 47.41000 615 VAL A N 1
ATOM 7025 C CA . VAL A 1 468 ? 32.89900 50.69000 11.73100 1.000 48.09000 615 VAL A CA 1
ATOM 7026 C C . VAL A 1 468 ? 33.07500 49.55900 12.73400 1.000 48.53000 615 VAL A C 1
ATOM 7027 O O . VAL A 1 468 ? 32.54900 49.60600 13.85200 1.000 50.50000 615 VAL A O 1
ATOM 7040 N N . ALA A 1 469 ? 33.81500 48.51800 12.34500 1.000 46.75000 616 ALA A N 1
ATOM 7041 C CA . ALA A 1 469 ? 34.11700 47.44300 13.28300 1.000 47.86000 616 ALA A CA 1
ATOM 7042 C C . ALA A 1 469 ? 34.86700 47.97400 14.49800 1.000 49.59000 616 ALA A C 1
ATOM 7043 O O . ALA A 1 469 ? 34.64900 47.51300 15.62400 1.000 50.36000 616 ALA A O 1
ATOM 7050 N N . GLU A 1 470 ? 35.74700 48.95500 14.29000 1.000 49.15000 617 GLU A N 1
ATOM 7051 C CA . GLU A 1 470 ? 36.52000 49.50600 15.39900 1.000 51.28000 617 GLU A CA 1
ATOM 7052 C C . GLU A 1 470 ? 35.63000 50.27500 16.36700 1.000 53.77000 617 GLU A C 1
ATOM 7053 O O . GLU A 1 470 ? 35.76700 50.13600 17.58900 1.000 54.14000 617 GLU A O 1
ATOM 7065 N N . ASN A 1 471 ? 34.71500 51.09600 15.84400 1.000 54.08000 618 ASN A N 1
ATOM 7066 C CA . ASN A 1 471 ? 33.81800 51.84600 16.71500 1.000 55.49000 618 ASN A CA 1
ATOM 7067 C C . ASN A 1 471 ? 32.90300 50.93200 17.51600 1.000 55.39000 618 ASN A C 1
ATOM 7068 O O . ASN A 1 471 ? 32.41700 51.33500 18.57800 1.000 57.06000 618 ASN A O 1
ATOM 7079 N N . LYS A 1 472 ? 32.65700 49.71600 17.03400 1.000 54.19000 619 LYS A N 1
ATOM 7080 C CA . LYS A 1 472 ? 31.83400 48.74800 17.74200 1.000 54.42000 619 LYS A CA 1
ATOM 7081 C C . LYS A 1 472 ? 32.63600 47.89000 18.71200 1.000 54.27000 619 LYS A C 1
ATOM 7082 O O . LYS A 1 472 ? 32.08300 46.95000 19.29300 1.000 53.48000 619 LYS A O 1
ATOM 7101 N N . GLY A 1 473 ? 33.92000 48.18600 18.89600 1.000 53.78000 620 GLY A N 1
ATOM 7102 C CA . GLY A 1 473 ? 34.74900 47.41000 19.79300 1.000 53.35000 620 GLY A CA 1
ATOM 7103 C C . GLY A 1 473 ? 35.25500 46.10400 19.22900 1.000 51.46000 620 GLY A C 1
ATOM 7104 O O . GLY A 1 473 ? 35.83000 45.30700 19.97900 1.000 50.03000 620 GLY A O 1
ATOM 7108 N N . LEU A 1 474 ? 35.05700 45.85300 17.93600 1.000 50.91000 621 LEU A N 1
ATOM 7109 C CA . LEU A 1 474 ? 35.55100 44.63600 17.29200 1.000 49.00000 621 LEU A CA 1
ATOM 7110 C C . LEU A 1 474 ? 36.97300 44.88700 16.78500 1.000 46.42000 621 LEU A C 1
ATOM 7111 O O . LEU A 1 474 ? 37.23800 45.03100 15.59100 1.000 44.67000 621 LEU A O 1
ATOM 7127 N N . PHE A 1 475 ? 37.90400 44.93500 17.74200 1.000 46.61000 622 PHE A N 1
ATOM 7128 C CA . PHE A 1 475 ? 39.26500 45.35800 17.42700 1.000 44.91000 622 PHE A CA 1
ATOM 7129 C C . PHE A 1 475 ? 40.00300 44.31000 16.60500 1.000 42.97000 622 PHE A C 1
ATOM 7130 O O . PHE A 1 475 ? 40.76500 44.65500 15.69400 1.000 42.56000 622 PHE A O 1
ATOM 7147 N N . GLU A 1 476 ? 39.79700 43.02700 16.90700 1.000 40.82000 623 GLU A N 1
ATOM 7148 C CA . GLU A 1 476 ? 40.43300 41.97800 16.11600 1.000 42.36000 623 GLU A CA 1
ATOM 7149 C C . GLU A 1 476 ? 39.94200 42.01300 14.67500 1.000 42.25000 623 GLU A C 1
ATOM 7150 O O . GLU A 1 476 ? 40.74100 41.97800 13.73100 1.000 41.35000 623 GLU A O 1
ATOM 7162 N N . GLU A 1 477 ? 38.62200 42.07400 14.49000 1.000 42.37000 624 GLU A N 1
ATOM 7163 C CA . GLU A 1 477 ? 38.06800 42.15800 13.14400 1.000 43.10000 624 GLU A CA 1
ATOM 7164 C C . GLU A 1 477 ? 38.59100 43.38800 12.41400 1.000 41.83000 624 GLU A C 1
ATOM 7165 O O . GLU A 1 477 ? 38.98500 43.30500 11.24400 1.000 40.74000 624 GLU A O 1
ATOM 7177 N N . ALA A 1 478 ? 38.61100 44.53800 13.09100 1.000 41.48000 625 ALA A N 1
ATOM 7178 C CA . ALA A 1 478 ? 39.08200 45.76500 12.45900 1.000 41.88000 625 ALA A CA 1
ATOM 7179 C C . ALA A 1 478 ? 40.52200 45.61800 11.98100 1.000 41.61000 625 ALA A C 1
ATOM 7180 O O . ALA A 1 478 ? 40.85000 45.97800 10.84400 1.000 41.28000 625 ALA A O 1
ATOM 7187 N N . ALA A 1 479 ? 41.39900 45.09000 12.83900 1.000 41.12000 626 ALA A N 1
ATOM 7188 C CA . ALA A 1 479 ? 42.79900 44.93500 12.45700 1.000 41.41000 626 ALA A CA 1
ATOM 7189 C C . ALA A 1 479 ? 42.93300 44.08500 11.20000 1.000 41.35000 626 ALA A C 1
ATOM 7190 O O . ALA A 1 479 ? 43.71700 44.41200 10.30100 1.000 40.96000 626 ALA A O 1
ATOM 7197 N N . LYS A 1 480 ? 42.18000 42.98600 11.11900 1.000 41.06000 627 LYS A N 1
ATOM 7198 C CA . LYS A 1 480 ? 42.19800 42.17400 9.90700 1.000 42.80000 627 LYS A CA 1
ATOM 7199 C C . LYS A 1 480 ? 41.76900 42.99400 8.69600 1.000 41.98000 627 LYS A C 1
ATOM 7200 O O . LYS A 1 480 ? 42.35900 42.87800 7.61500 1.000 41.53000 627 LYS A O 1
ATOM 7219 N N . LEU A 1 481 ? 40.74700 43.83700 8.86300 1.000 42.13000 628 LEU A N 1
ATOM 7220 C CA . LEU A 1 481 ? 40.25800 44.64000 7.74700 1.000 42.11000 628 LEU A CA 1
ATOM 7221 C C . LEU A 1 481 ? 41.24200 45.74600 7.38500 1.000 42.32000 628 LEU A C 1
ATOM 7222 O O . LEU A 1 481 ? 41.45300 46.03100 6.20100 1.000 42.59000 628 LEU A O 1
ATOM 7238 N N . TYR A 1 482 ? 41.85100 46.38600 8.38700 1.000 42.69000 629 TYR A N 1
ATOM 7239 C CA . TYR A 1 482 ? 42.89800 47.36100 8.09500 1.000 43.22000 629 TYR A CA 1
ATOM 7240 C C . TYR A 1 482 ? 44.08100 46.70500 7.39500 1.000 43.15000 629 TYR A C 1
ATOM 7241 O O . TYR A 1 482 ? 44.73900 47.33800 6.56100 1.000 43.70000 629 TYR A O 1
ATOM 7259 N N . ASP A 1 483 ? 44.37000 45.44400 7.72400 1.000 41.78000 630 ASP A N 1
ATOM 7260 C CA . ASP A 1 483 ? 45.43100 44.72300 7.02900 1.000 43.11000 630 ASP A CA 1
ATOM 7261 C C . ASP A 1 483 ? 45.05200 44.47800 5.57300 1.000 43.14000 630 ASP A C 1
ATOM 7262 O O . ASP A 1 483 ? 45.88000 44.65000 4.67100 1.000 44.01000 630 ASP A O 1
ATOM 7271 N N . LEU A 1 484 ? 43.80400 44.07200 5.32800 1.000 43.61000 631 LEU A N 1
ATOM 7272 C CA . LEU A 1 484 ? 43.32900 43.91800 3.95700 1.000 44.78000 631 LEU A CA 1
ATOM 7273 C C . LEU A 1 484 ? 43.46300 45.22300 3.18500 1.000 45.15000 631 LEU A C 1
ATOM 7274 O O . LEU A 1 484 ? 43.75100 45.21600 1.98400 1.000 46.43000 631 LEU A O 1
ATOM 7290 N N . ALA A 1 485 ? 43.26300 46.35200 3.86000 1.000 44.75000 632 ALA A N 1
ATOM 7291 C CA . ALA A 1 485 ? 43.41400 47.66300 3.24500 1.000 47.27000 632 ALA A CA 1
ATOM 7292 C C . ALA A 1 485 ? 44.85700 48.14500 3.22300 1.000 49.37000 632 ALA A C 1
ATOM 7293 O O . ALA A 1 485 ? 45.11100 49.26200 2.75800 1.000 51.36000 632 ALA A O 1
ATOM 7300 N N . LYS A 1 486 ? 45.80100 47.34000 3.70800 1.000 48.26000 633 LYS A N 1
ATOM 7301 C CA . LYS A 1 486 ? 47.20900 47.72700 3.76900 1.000 49.41000 633 LYS A CA 1
ATOM 7302 C C . LYS A 1 486 ? 47.37000 49.05900 4.49800 1.000 47.71000 633 LYS A C 1
ATOM 7303 O O . LYS A 1 486 ? 48.07400 49.96700 4.05300 1.000 48.53000 633 LYS A O 1
ATOM 7322 N N . ASN A 1 487 ? 46.69100 49.16700 5.63600 1.000 46.48000 634 ASN A N 1
ATOM 7323 C CA . ASN A 1 487 ? 46.77500 50.32300 6.52500 1.000 46.77000 634 ASN A CA 1
ATOM 7324 C C . ASN A 1 487 ? 47.59500 49.89500 7.74100 1.000 46.30000 634 ASN A C 1
ATOM 7325 O O . ASN A 1 487 ? 47.05700 49.57000 8.79900 1.000 45.68000 634 ASN A O 1
ATOM 7336 N N . ALA A 1 488 ? 48.92100 49.90600 7.58100 1.000 46.68000 635 ALA A N 1
ATOM 7337 C CA . ALA A 1 488 ? 49.79600 49.32800 8.59700 1.000 47.52000 635 ALA A CA 1
ATOM 7338 C C . ALA A 1 488 ? 49.68400 50.06800 9.92500 1.000 47.59000 635 ALA A C 1
ATOM 7339 O O . ALA A 1 488 ? 49.73900 49.44900 10.99500 1.000 46.61000 635 ALA A O 1
ATOM 7346 N N . ASP A 1 489 ? 49.53400 51.39300 9.88000 1.000 49.05000 636 ASP A N 1
ATOM 7347 C CA . ASP A 1 489 ? 49.47400 52.16600 11.11600 1.000 49.54000 636 ASP A CA 1
ATOM 7348 C C . ASP A 1 489 ? 48.30900 51.72300 11.99200 1.000 47.87000 636 ASP A C 1
ATOM 7349 O O . ASP A 1 489 ? 48.45800 51.58800 13.21300 1.000 46.95000 636 ASP A O 1
ATOM 7358 N N . LYS A 1 490 ? 47.14000 51.49000 11.39100 1.000 46.96000 637 LYS A N 1
ATOM 7359 C CA . LYS A 1 490 ? 45.98300 51.07300 12.17500 1.000 46.45000 637 LYS A CA 1
ATOM 7360 C C . LYS A 1 490 ? 46.08000 49.61400 12.60300 1.000 45.00000 637 LYS A C 1
ATOM 7361 O O . LYS A 1 490 ? 45.61400 49.26200 13.69200 1.000 43.59000 637 LYS A O 1
ATOM 7380 N N . VAL A 1 491 ? 46.66700 48.75500 11.76900 1.000 43.46000 638 VAL A N 1
ATOM 7381 C CA . VAL A 1 491 ? 46.83900 47.35500 12.14900 1.000 43.19000 638 VAL A CA 1
ATOM 7382 C C . VAL A 1 491 ? 47.66900 47.25800 13.42500 1.000 42.84000 638 VAL A C 1
ATOM 7383 O O . VAL A 1 491 ? 47.23800 46.68300 14.43000 1.000 42.37000 638 VAL A O 1
ATOM 7396 N N . LEU A 1 492 ? 48.87200 47.83400 13.40500 1.000 43.31000 639 LEU A N 1
ATOM 7397 C CA . LEU A 1 492 ? 49.75600 47.71600 14.56000 1.000 43.81000 639 LEU A CA 1
ATOM 7398 C C . LEU A 1 492 ? 49.23600 48.50900 15.75300 1.000 44.67000 639 LEU A C 1
ATOM 7399 O O . LEU A 1 492 ? 49.45800 48.11100 16.90200 1.000 43.90000 639 LEU A O 1
ATOM 7415 N N . GLU A 1 493 ? 48.54500 49.62600 15.50800 1.000 45.11000 640 GLU A N 1
ATOM 7416 C CA . GLU A 1 493 ? 47.92300 50.35800 16.60700 1.000 46.75000 640 GLU A CA 1
ATOM 7417 C C . GLU A 1 493 ? 46.96600 49.45800 17.38000 1.000 46.32000 640 GLU A C 1
ATOM 7418 O O . GLU A 1 493 ? 47.00500 49.40200 18.61500 1.000 46.88000 640 GLU A O 1
ATOM 7430 N N . LEU A 1 494 ? 46.09200 48.74800 16.66500 1.000 45.73000 641 LEU A N 1
ATOM 7431 C CA . LEU A 1 494 ? 45.11400 47.89700 17.33200 1.000 45.58000 641 LEU A CA 1
ATOM 7432 C C . LEU A 1 494 ? 45.77600 46.66400 17.93500 1.000 44.60000 641 LEU A C 1
ATOM 7433 O O . LEU A 1 494 ? 45.39000 46.21700 19.02000 1.000 44.62000 641 LEU A O 1
ATOM 7449 N N . MET A 1 495 ? 46.77200 46.09700 17.25000 1.000 43.33000 642 MET A N 1
ATOM 7450 C CA . MET A 1 495 ? 47.45200 44.92300 17.79000 1.000 43.99000 642 MET A CA 1
ATOM 7451 C C . MET A 1 495 ? 48.20100 45.26800 19.07600 1.000 43.95000 642 MET A C 1
ATOM 7452 O O . MET A 1 495 ? 48.25800 44.45500 20.01200 1.000 43.72000 642 MET A O 1
ATOM 7466 N N . ASN A 1 496 ? 48.77500 46.47600 19.14800 1.000 43.86000 643 ASN A N 1
ATOM 7467 C CA . ASN A 1 496 ? 49.41900 46.90100 20.39000 1.000 46.04000 643 ASN A CA 1
ATOM 7468 C C . ASN A 1 496 ? 48.40500 46.93900 21.52600 1.000 47.01000 643 ASN A C 1
ATOM 7469 O O . ASN A 1 496 ? 48.67400 46.47500 22.64500 1.000 46.98000 643 ASN A O 1
ATOM 7480 N N . LYS A 1 497 ? 47.22900 47.51000 21.24600 1.000 47.74000 644 LYS A N 1
ATOM 7481 C CA . LYS A 1 497 ? 46.15600 47.57900 22.23100 1.000 49.12000 644 LYS A CA 1
ATOM 7482 C C . LYS A 1 497 ? 45.68700 46.18400 22.62000 1.000 47.10000 644 LYS A C 1
ATOM 7483 O O . LYS A 1 497 ? 45.32700 45.93600 23.77900 1.000 47.61000 644 LYS A O 1
ATOM 7502 N N . LEU A 1 498 ? 45.70400 45.24800 21.66700 1.000 45.30000 645 LEU A N 1
ATOM 7503 C CA . LEU A 1 498 ? 45.22800 43.89700 21.94300 1.000 44.22000 645 LEU A CA 1
ATOM 7504 C C . LEU A 1 498 ? 46.28500 43.05800 22.65100 1.000 43.97000 645 LEU A C 1
ATOM 7505 O O . LEU A 1 498 ? 45.95900 42.24400 23.52400 1.000 43.69000 645 LEU A O 1
ATOM 7521 N N . LEU A 1 499 ? 47.55300 43.22700 22.28200 1.000 43.13000 646 LEU A N 1
ATOM 7522 C CA . LEU A 1 499 ? 48.59800 42.39200 22.86800 1.000 45.10000 646 LEU A CA 1
ATOM 7523 C C . LEU A 1 499 ? 48.95500 42.83000 24.28300 1.000 45.72000 646 LEU A C 1
ATOM 7524 O O . LEU A 1 499 ? 49.22500 41.98900 25.15600 1.000 48.40000 646 LEU A O 1
ATOM 7540 N N . SER A 1 500 ? 48.99300 44.14000 24.50200 1.000 45.47000 647 SER A N 1
ATOM 7541 C CA . SER A 1 500 ? 49.46700 44.67700 25.77200 1.000 48.88000 647 SER A CA 1
ATOM 7542 C C . SER A 1 500 ? 48.89600 43.96100 26.99100 1.000 49.10000 647 SER A C 1
ATOM 7543 O O . SER A 1 500 ? 49.68800 43.65700 27.90400 1.000 51.40000 647 SER A O 1
ATOM 7551 N N . PRO A 1 501 ? 47.57800 43.65700 27.07900 1.000 50.14000 648 PRO A N 1
ATOM 7552 C CA . PRO A 1 501 ? 47.05600 43.02700 28.30800 1.000 52.47000 648 PRO A CA 1
ATOM 7553 C C . PRO A 1 501 ? 47.46000 41.57800 28.45800 1.000 52.91000 648 PRO A C 1
ATOM 7554 O O . PRO A 1 501 ? 47.50700 41.08400 29.59100 1.000 54.42000 648 PRO A O 1
ATOM 7565 N N . VAL A 1 502 ? 47.79100 40.88300 27.36600 1.000 51.59000 649 VAL A N 1
ATOM 7566 C CA . VAL A 1 502 ? 48.04000 39.44500 27.42900 1.000 52.78000 649 VAL A CA 1
ATOM 7567 C C . VAL A 1 502 ? 49.52200 39.10700 27.42600 1.000 51.30000 649 VAL A C 1
ATOM 7568 O O . VAL A 1 502 ? 49.88200 37.91900 27.41400 1.000 51.89000 649 VAL A O 1
ATOM 7581 N N . VAL A 1 503 ? 50.39100 40.11400 27.42500 1.000 49.40000 650 VAL A N 1
ATOM 7582 C CA . VAL A 1 503 ? 51.82900 39.86200 27.35100 1.000 48.29000 650 VAL A CA 1
ATOM 7583 C C . VAL A 1 503 ? 52.28500 38.85800 28.40300 1.000 48.80000 650 VAL A C 1
ATOM 7584 O O . VAL A 1 503 ? 52.96400 37.88600 28.05000 1.000 48.16000 650 VAL A O 1
ATOM 7597 N N . PRO A 1 504 ? 51.96400 39.02200 29.69000 1.000 50.01000 651 PRO A N 1
ATOM 7598 C CA . PRO A 1 504 ? 52.47900 38.10200 30.71300 1.000 50.99000 651 PRO A CA 1
ATOM 7599 C C . PRO A 1 504 ? 51.65700 36.83900 30.92400 1.000 53.70000 651 PRO A C 1
ATOM 7600 O O . PRO A 1 504 ? 52.07300 35.98600 31.71500 1.000 54.05000 651 PRO A O 1
ATOM 7611 N N . GLN A 1 505 ? 50.52400 36.69000 30.24200 1.000 54.60000 652 GLN A N 1
ATOM 7612 C CA . GLN A 1 505 ? 49.65300 35.55100 30.47800 1.000 57.71000 652 GLN A CA 1
ATOM 7613 C C . GLN A 1 505 ? 50.25900 34.27500 29.89600 1.000 59.87000 652 GLN A C 1
ATOM 7614 O O . GLN A 1 505 ? 51.20700 34.30100 29.10500 1.000 58.75000 652 GLN A O 1
ATOM 7628 N N . ILE A 1 506 ? 49.69200 33.14200 30.30000 1.000 62.54000 653 ILE A N 1
ATOM 7629 C CA . ILE A 1 506 ? 50.11300 31.84400 29.78700 1.000 65.13000 653 ILE A CA 1
ATOM 7630 C C . ILE A 1 506 ? 49.55700 31.65900 28.38200 1.000 67.39000 653 ILE A C 1
ATOM 7631 O O . ILE A 1 506 ? 48.39000 31.96600 28.11200 1.000 66.69000 653 ILE A O 1
ATOM 7647 N N . SER A 1 507 ? 50.39400 31.14900 27.47800 1.000 67.92000 654 SER A N 1
ATOM 7648 C CA . SER A 1 507 ? 49.98100 30.88200 26.10100 1.000 69.85000 654 SER A CA 1
ATOM 7649 C C . SER A 1 507 ? 49.28400 29.52000 26.01700 1.000 72.62000 654 SER A C 1
ATOM 7650 O O . SER A 1 507 ? 49.71700 28.59800 25.32700 1.000 74.08000 654 SER A O 1
ATOM 7658 N N . ALA A 1 508 ? 48.17600 29.41200 26.74600 1.000 74.07000 655 ALA A N 1
ATOM 7659 C CA . ALA A 1 508 ? 47.44900 28.15500 26.81700 1.000 77.35000 655 ALA A CA 1
ATOM 7660 C C . ALA A 1 508 ? 46.72200 27.87900 25.50200 1.000 78.84000 655 ALA A C 1
ATOM 7661 O O . ALA A 1 508 ? 46.31100 28.81000 24.80300 1.000 77.05000 655 ALA A O 1
ATOM 7668 N N . PRO A 1 509 ? 46.55600 26.60600 25.14000 1.000 81.27000 656 PRO A N 1
ATOM 7669 C CA . PRO A 1 509 ? 45.84100 26.28700 23.89700 1.000 85.22000 656 PRO A CA 1
ATOM 7670 C C . PRO A 1 509 ? 44.43600 26.87200 23.88900 1.000 84.32000 656 PRO A C 1
ATOM 7671 O O . PRO A 1 509 ? 43.74800 26.90700 24.91200 1.000 82.12000 656 PRO A O 1
ATOM 7682 N N . GLN A 1 510 ? 44.01600 27.33700 22.71200 1.000 85.97000 657 GLN A N 1
ATOM 7683 C CA . GLN A 1 510 ? 42.69100 27.92600 22.51600 1.000 88.35000 657 GLN A CA 1
ATOM 7684 C C . GLN A 1 510 ? 42.44400 29.09800 23.46300 1.000 85.14000 657 GLN A C 1
ATOM 7685 O O . GLN A 1 510 ? 41.29900 29.38900 23.82000 1.000 84.47000 657 GLN A O 1
ATOM 7699 N N . SER A 1 511 ? 43.50700 29.77900 23.87400 1.000 81.24000 658 SER A N 1
ATOM 7700 C CA . SER A 1 511 ? 43.40800 30.93700 24.75000 1.000 75.18000 658 SER A CA 1
ATOM 7701 C C . SER A 1 511 ? 43.44700 32.22300 23.93200 1.000 68.81000 658 SER A C 1
ATOM 7702 O O . SER A 1 511 ? 43.81900 32.23100 22.75600 1.000 66.45000 658 SER A O 1
ATOM 7710 N N . ASN A 1 512 ? 43.05400 33.32400 24.57800 1.000 67.03000 659 ASN A N 1
ATOM 7711 C CA . ASN A 1 512 ? 43.07900 34.61500 23.89800 1.000 64.25000 659 ASN A CA 1
ATOM 7712 C C . ASN A 1 512 ? 44.50200 35.01400 23.53200 1.000 60.66000 659 ASN A C 1
ATOM 7713 O O . ASN A 1 512 ? 44.74400 35.54800 22.44200 1.000 57.80000 659 ASN A O 1
ATOM 7724 N N . LYS A 1 513 ? 45.46100 34.76400 24.42800 1.000 60.22000 660 LYS A N 1
ATOM 7725 C CA . LYS A 1 513 ? 46.84400 35.12400 24.13400 1.000 58.28000 660 LYS A CA 1
ATOM 7726 C C . LYS A 1 513 ? 47.37100 34.34700 22.93500 1.000 56.92000 660 LYS A C 1
ATOM 7727 O O . LYS A 1 513 ? 48.06500 34.90700 22.07900 1.000 53.85000 660 LYS A O 1
ATOM 7746 N N . GLU A 1 514 ? 47.06500 33.04900 22.86200 1.000 59.89000 661 GLU A N 1
ATOM 7747 C CA . GLU A 1 514 ? 47.55000 32.24200 21.74800 1.000 60.33000 661 GLU A CA 1
ATOM 7748 C C . GLU A 1 514 ? 47.01600 32.77000 20.42200 1.000 56.28000 661 GLU A C 1
ATOM 7749 O O . GLU A 1 514 ? 47.77700 32.96200 19.46600 1.000 54.38000 661 GLU A O 1
ATOM 7761 N N . ARG A 1 515 ? 45.70500 33.01100 20.34600 1.000 56.58000 662 ARG A N 1
ATOM 7762 C CA . ARG A 1 515 ? 45.12200 33.54000 19.11700 1.000 55.03000 662 ARG A CA 1
ATOM 7763 C C . ARG A 1 515 ? 45.73900 34.88500 18.76000 1.000 52.36000 662 ARG A C 1
ATOM 7764 O O . ARG A 1 515 ? 46.19500 35.09500 17.63000 1.000 51.54000 662 ARG A O 1
ATOM 7785 N N . LEU A 1 516 ? 45.76600 35.81300 19.72000 1.000 52.19000 663 LEU A N 1
ATOM 7786 C CA . LEU A 1 516 ? 46.32300 37.13400 19.45000 1.000 50.92000 663 LEU A CA 1
ATOM 7787 C C . LEU A 1 516 ? 47.80600 37.04500 19.11200 1.000 49.72000 663 LEU A C 1
ATOM 7788 O O . LEU A 1 516 ? 48.29300 37.76000 18.22900 1.000 48.01000 663 LEU A O 1
ATOM 7804 N N . LYS A 1 517 ? 48.54100 36.16900 19.80100 1.000 49.94000 664 LYS A N 1
ATOM 7805 C CA . LYS A 1 517 ? 49.95800 36.00600 19.49400 1.000 49.55000 664 LYS A CA 1
ATOM 7806 C C . LYS A 1 517 ? 50.15300 35.46100 18.08500 1.000 48.04000 664 LYS A C 1
ATOM 7807 O O . LYS A 1 517 ? 51.03800 35.91800 17.35100 1.000 45.62000 664 LYS A O 1
ATOM 7826 N N . ASN A 1 518 ? 49.33800 34.48000 17.69000 1.000 49.95000 665 ASN A N 1
ATOM 7827 C CA . ASN A 1 518 ? 49.51200 33.85900 16.38100 1.000 49.67000 665 ASN A CA 1
ATOM 7828 C C . ASN A 1 518 ? 49.24700 34.85200 15.25700 1.000 47.68000 665 ASN A C 1
ATOM 7829 O O . ASN A 1 518 ? 49.99300 34.89600 14.27100 1.000 45.93000 665 ASN A O 1
ATOM 7840 N N . MET A 1 519 ? 48.18900 35.65600 15.37900 1.000 48.09000 666 MET A N 1
ATOM 7841 C CA . MET A 1 519 ? 47.92600 36.64900 14.34300 1.000 47.15000 666 MET A CA 1
ATOM 7842 C C . MET A 1 519 ? 48.94400 37.78000 14.39400 1.000 44.70000 666 MET A C 1
ATOM 7843 O O . MET A 1 519 ? 49.21500 38.41500 13.36800 1.000 42.34000 666 MET A O 1
ATOM 7857 N N . ALA A 1 520 ? 49.52600 38.03900 15.56800 1.000 44.68000 667 ALA A N 1
ATOM 7858 C CA . ALA A 1 520 ? 50.62100 38.99900 15.64500 1.000 43.29000 667 ALA A CA 1
ATOM 7859 C C . ALA A 1 520 ? 51.87200 38.45000 14.97000 1.000 41.87000 667 ALA A C 1
ATOM 7860 O O . ALA A 1 520 ? 52.60400 39.19300 14.30700 1.000 40.37000 667 ALA A O 1
ATOM 7867 N N . LEU A 1 521 ? 52.13000 37.15000 15.12400 1.000 41.81000 668 LEU A N 1
ATOM 7868 C CA . LEU A 1 521 ? 53.28200 36.54100 14.46700 1.000 41.42000 668 LEU A CA 1
ATOM 7869 C C . LEU A 1 521 ? 53.08400 36.47900 12.95700 1.000 41.35000 668 LEU A C 1
ATOM 7870 O O . LEU A 1 521 ? 54.03100 36.69700 12.19200 1.000 40.35000 668 LEU A O 1
ATOM 7886 N N . SER A 1 522 ? 51.86400 36.17700 12.50800 1.000 41.77000 669 SER A N 1
ATOM 7887 C CA . SER A 1 522 ? 51.57800 36.21900 11.07700 1.000 42.14000 669 SER A CA 1
ATOM 7888 C C . SER A 1 522 ? 51.84800 37.61000 10.51800 1.000 42.11000 669 SER A C 1
ATOM 7889 O O . SER A 1 522 ? 52.54300 37.76400 9.50700 1.000 41.97000 669 SER A O 1
ATOM 7897 N N . ILE A 1 523 ? 51.31100 38.63900 11.17500 1.000 41.60000 670 ILE A N 1
ATOM 7898 C CA . ILE A 1 523 ? 51.54500 40.01000 10.73300 1.000 41.54000 670 ILE A CA 1
ATOM 7899 C C . ILE A 1 523 ? 53.03700 40.31600 10.72900 1.000 40.91000 670 ILE A C 1
ATOM 7900 O O . ILE A 1 523 ? 53.58800 40.80100 9.73300 1.000 40.85000 670 ILE A O 1
ATOM 7916 N N . ALA A 1 524 ? 53.71100 40.04700 11.84900 1.000 40.15000 671 ALA A N 1
ATOM 7917 C CA . ALA A 1 524 ? 55.13900 40.32700 11.94100 1.000 40.95000 671 ALA A CA 1
ATOM 7918 C C . ALA A 1 524 ? 55.89900 39.67000 10.79700 1.000 41.70000 671 ALA A C 1
ATOM 7919 O O . ALA A 1 524 ? 56.69600 40.31700 10.11000 1.000 41.52000 671 ALA A O 1
ATOM 7926 N N . GLU A 1 525 ? 55.65400 38.37800 10.57000 1.000 41.30000 672 GLU A N 1
ATOM 7927 C CA . GLU A 1 525 ? 56.38100 37.66000 9.52900 1.000 44.55000 672 GLU A CA 1
ATOM 7928 C C . GLU A 1 525 ? 56.07800 38.24100 8.15400 1.000 43.55000 672 GLU A C 1
ATOM 7929 O O . GLU A 1 525 ? 56.99400 38.55600 7.38400 1.000 43.25000 672 GLU A O 1
ATOM 7941 N N . ARG A 1 526 ? 54.79300 38.39600 7.82800 1.000 43.51000 673 ARG A N 1
ATOM 7942 C CA . ARG A 1 526 ? 54.42700 38.95800 6.53200 1.000 44.46000 673 ARG A CA 1
ATOM 7943 C C . ARG A 1 526 ? 54.97800 40.37000 6.36900 1.000 45.12000 673 ARG A C 1
ATOM 7944 O O . ARG A 1 526 ? 55.52600 40.71200 5.31400 1.000 45.89000 673 ARG A O 1
ATOM 7965 N N . TYR A 1 527 ? 54.85700 41.20300 7.40700 1.000 43.64000 674 TYR A N 1
ATOM 7966 C CA . TYR A 1 527 ? 55.32700 42.58000 7.29100 1.000 45.59000 674 TYR A CA 1
ATOM 7967 C C . TYR A 1 527 ? 56.84000 42.63600 7.11000 1.000 47.51000 674 TYR A C 1
ATOM 7968 O O . TYR A 1 527 ? 57.34700 43.45300 6.33100 1.000 49.83000 674 TYR A O 1
ATOM 7986 N N . ARG A 1 528 ? 57.57800 41.78500 7.82400 1.000 46.30000 675 ARG A N 1
ATOM 7987 C CA . ARG A 1 528 ? 59.02700 41.75100 7.65600 1.000 48.66000 675 ARG A CA 1
ATOM 7988 C C . ARG A 1 528 ? 59.39600 41.33100 6.23900 1.000 49.06000 675 ARG A C 1
ATOM 7989 O O . ARG A 1 528 ? 60.23000 41.97000 5.58600 1.000 50.36000 675 ARG A O 1
ATOM 8010 N N . ALA A 1 529 ? 58.77500 40.26000 5.74300 1.000 48.31000 676 ALA A N 1
ATOM 8011 C CA . ALA A 1 529 ? 59.08500 39.78600 4.39800 1.000 50.14000 676 ALA A CA 1
ATOM 8012 C C . ALA A 1 529 ? 58.72400 40.82800 3.34700 1.000 51.69000 676 ALA A C 1
ATOM 8013 O O . ALA A 1 529 ? 59.48400 41.05300 2.39900 1.000 54.47000 676 ALA A O 1
ATOM 8020 N N . GLN A 1 530 ? 57.57100 41.47600 3.50000 1.000 51.26000 677 GLN A N 1
ATOM 8021 C CA . GLN A 1 530 ? 57.10100 42.45000 2.52300 1.000 52.55000 677 GLN A CA 1
ATOM 8022 C C . GLN A 1 530 ? 57.67700 43.84200 2.74400 1.000 54.21000 677 GLN A C 1
ATOM 8023 O O . GLN A 1 530 ? 57.40400 44.74100 1.94100 1.000 54.34000 677 GLN A O 1
ATOM 8037 N N . GLY A 1 531 ? 58.45700 44.04500 3.80300 1.000 54.09000 678 GLY A N 1
ATOM 8038 C CA . GLY A 1 531 ? 59.06500 45.33800 4.03900 1.000 55.15000 678 GLY A CA 1
ATOM 8039 C C . GLY A 1 531 ? 58.11300 46.41300 4.50200 1.000 55.09000 678 GLY A C 1
ATOM 8040 O O . GLY A 1 531 ? 58.39800 47.60000 4.32200 1.000 56.09000 678 GLY A O 1
ATOM 8044 N N . ILE A 1 532 ? 56.99400 46.03700 5.10100 1.000 54.11000 679 ILE A N 1
ATOM 8045 C CA . ILE A 1 532 ? 55.99000 46.99400 5.55000 1.000 54.04000 679 ILE A CA 1
ATOM 8046 C C . ILE A 1 532 ? 56.36400 47.50200 6.93300 1.000 54.10000 679 ILE A C 1
ATOM 8047 O O . ILE A 1 532 ? 56.94800 46.78400 7.75200 1.000 53.23000 679 ILE A O 1
ATOM 8063 N N . SER A 1 533 ? 56.02300 48.76100 7.19800 1.000 55.28000 680 SER A N 1
ATOM 8064 C CA . SER A 1 533 ? 56.34200 49.39200 8.46800 1.000 54.22000 680 SER A CA 1
ATOM 8065 C C . SER A 1 533 ? 55.34300 50.50300 8.75000 1.000 55.23000 680 SER A C 1
ATOM 8066 O O . SER A 1 533 ? 54.98800 51.27200 7.85300 1.000 57.12000 680 SER A O 1
ATOM 8074 N N . ALA A 1 534 ? 54.89300 50.57500 10.00000 1.000 54.03000 681 ALA A N 1
ATOM 8075 C CA . ALA A 1 534 ? 54.09100 51.69200 10.47400 1.000 54.33000 681 ALA A CA 1
ATOM 8076 C C . ALA A 1 534 ? 55.03200 52.81400 10.91400 1.000 57.11000 681 ALA A C 1
ATOM 8077 O O . ALA A 1 534 ? 56.25000 52.73200 10.73500 1.000 57.52000 681 ALA A O 1
ATOM 8084 N N . ASN A 1 535 ? 54.48100 53.87900 11.49500 1.000 58.71000 682 ASN A N 1
ATOM 8085 C CA . ASN A 1 535 ? 55.33200 54.91400 12.06800 1.000 61.67000 682 ASN A CA 1
ATOM 8086 C C . ASN A 1 535 ? 56.21600 54.30500 13.15100 1.000 59.69000 682 ASN A C 1
ATOM 8087 O O . ASN A 1 535 ? 55.84600 53.33000 13.81000 1.000 57.80000 682 ASN A O 1
ATOM 8098 N N . LYS A 1 536 ? 57.40300 54.89100 13.33000 1.000 61.79000 683 LYS A N 1
ATOM 8099 C CA . LYS A 1 536 ? 58.42100 54.25500 14.16200 1.000 60.71000 683 LYS A CA 1
ATOM 8100 C C . LYS A 1 536 ? 57.90300 53.96900 15.56700 1.000 58.70000 683 LYS A C 1
ATOM 8101 O O . LYS A 1 536 ? 58.14500 52.88700 16.11500 1.000 56.40000 683 LYS A O 1
ATOM 8120 N N . PHE A 1 537 ? 57.18800 54.92300 16.16800 1.000 59.56000 684 PHE A N 1
ATOM 8121 C CA . PHE A 1 537 ? 56.73000 54.73700 17.54100 1.000 58.93000 684 PHE A CA 1
ATOM 8122 C C . PHE A 1 537 ? 55.79500 53.53900 17.64400 1.000 56.25000 684 PHE A C 1
ATOM 8123 O O . PHE A 1 537 ? 55.97700 52.66400 18.49900 1.000 54.86000 684 PHE A O 1
ATOM 8140 N N . VAL A 1 538 ? 54.78300 53.48300 16.77600 1.000 56.34000 685 VAL A N 1
ATOM 8141 C CA . VAL A 1 538 ? 53.86800 52.34900 16.78400 1.000 53.73000 685 VAL A CA 1
ATOM 8142 C C . VAL A 1 538 ? 54.58400 51.07500 16.36000 1.000 50.97000 685 VAL A C 1
ATOM 8143 O O . VAL A 1 538 ? 54.27700 49.98500 16.85900 1.000 48.73000 685 VAL A O 1
ATOM 8156 N N . ASP A 1 539 ? 55.54300 51.18400 15.43900 1.000 52.07000 686 ASP A N 1
ATOM 8157 C CA . ASP A 1 539 ? 56.17300 49.99300 14.88000 1.000 50.85000 686 ASP A CA 1
ATOM 8158 C C . ASP A 1 539 ? 57.09400 49.33000 15.89700 1.000 49.56000 686 ASP A C 1
ATOM 8159 O O . ASP A 1 539 ? 57.06800 48.10600 16.06600 1.000 47.67000 686 ASP A O 1
ATOM 8168 N N . SER A 1 540 ? 57.91800 50.12400 16.58300 1.000 50.56000 687 SER A N 1
ATOM 8169 C CA . SER A 1 540 ? 58.81600 49.55700 17.58300 1.000 49.78000 687 SER A CA 1
ATOM 8170 C C . SER A 1 540 ? 58.03700 48.97600 18.75700 1.000 48.25000 687 SER A C 1
ATOM 8171 O O . SER A 1 540 ? 58.40400 47.91800 19.28800 1.000 47.45000 687 SER A O 1
ATOM 8179 N N . THR A 1 541 ? 56.96100 49.65300 19.17800 1.000 48.06000 688 THR A N 1
ATOM 8180 C CA . THR A 1 541 ? 56.13300 49.11600 20.25200 1.000 47.11000 688 THR A CA 1
ATOM 8181 C C . THR A 1 541 ? 55.64200 47.71800 19.91400 1.000 45.08000 688 THR A C 1
ATOM 8182 O O . THR A 1 541 ? 55.66500 46.82500 20.76700 1.000 43.49000 688 THR A O 1
ATOM 8193 N N . PHE A 1 542 ? 55.21400 47.50400 18.66500 1.000 44.95000 689 PHE A N 1
ATOM 8194 C CA . PHE A 1 542 ? 54.62600 46.22200 18.27900 1.000 43.29000 689 PHE A CA 1
ATOM 8195 C C . PHE A 1 542 ? 55.63700 45.08500 18.39900 1.000 42.89000 689 PHE A C 1
ATOM 8196 O O . PHE A 1 542 ? 55.34100 44.02900 18.97300 1.000 42.01000 689 PHE A O 1
ATOM 8213 N N . TYR A 1 543 ? 56.84800 45.28900 17.87900 1.000 43.35000 690 TYR A N 1
ATOM 8214 C CA . TYR A 1 543 ? 57.83900 44.21900 17.90500 1.000 43.51000 690 TYR A CA 1
ATOM 8215 C C . TYR A 1 543 ? 58.43100 44.03200 19.29600 1.000 42.78000 690 TYR A C 1
ATOM 8216 O O . TYR A 1 543 ? 58.88200 42.93000 19.62900 1.000 41.52000 690 TYR A O 1
ATOM 8234 N N . LEU A 1 544 ? 58.43200 45.08100 20.12200 1.000 42.84000 691 LEU A N 1
ATOM 8235 C CA . LEU A 1 544 ? 58.85500 44.91200 21.51000 1.000 43.38000 691 LEU A CA 1
ATOM 8236 C C . LEU A 1 544 ? 57.82300 44.11900 22.30000 1.000 42.66000 691 LEU A C 1
ATOM 8237 O O . LEU A 1 544 ? 58.18300 43.28200 23.14000 1.000 41.05000 691 LEU A O 1
ATOM 8253 N N . LEU A 1 545 ? 56.53400 44.36200 22.03500 1.000 42.54000 692 LEU A N 1
ATOM 8254 C CA . LEU A 1 545 ? 55.49000 43.56700 22.67000 1.000 42.53000 692 LEU A CA 1
ATOM 8255 C C . LEU A 1 545 ? 55.62600 42.09700 22.29900 1.000 41.86000 692 LEU A C 1
ATOM 8256 O O . LEU A 1 545 ? 55.48000 41.21800 23.15700 1.000 41.17000 692 LEU A O 1
ATOM 8272 N N . LEU A 1 546 ? 55.92800 41.80900 21.02900 1.000 41.80000 693 LEU A N 1
ATOM 8273 C CA . LEU A 1 546 ? 56.12000 40.42100 20.61700 1.000 41.90000 693 LEU A CA 1
ATOM 8274 C C . LEU A 1 546 ? 57.35900 39.81400 21.26500 1.000 42.30000 693 LEU A C 1
ATOM 8275 O O . LEU A 1 546 ? 57.33600 38.65700 21.70200 1.000 41.30000 693 LEU A O 1
ATOM 8291 N N . ASP A 1 547 ? 58.45600 40.57200 21.32100 1.000 41.69000 694 ASP A N 1
ATOM 8292 C CA . ASP A 1 547 ? 59.65900 40.07000 21.97700 1.000 42.74000 694 ASP A CA 1
ATOM 8293 C C . ASP A 1 547 ? 59.38400 39.74100 23.43900 1.000 42.65000 694 ASP A C 1
ATOM 8294 O O . ASP A 1 547 ? 59.88800 38.74100 23.96500 1.000 44.28000 694 ASP A O 1
ATOM 8303 N N . LEU A 1 548 ? 58.58900 40.57500 24.11300 1.000 42.18000 695 LEU A N 1
ATOM 8304 C CA . LEU A 1 548 ? 58.22400 40.28300 25.49500 1.000 42.72000 695 LEU A CA 1
ATOM 8305 C C . LEU A 1 548 ? 57.34100 39.04500 25.57700 1.000 42.86000 695 LEU A C 1
ATOM 8306 O O . LEU A 1 548 ? 57.47300 38.24100 26.50800 1.000 42.81000 695 LEU A O 1
ATOM 8322 N N . ILE A 1 549 ? 56.43100 38.87500 24.61600 1.000 41.53000 696 ILE A N 1
ATOM 8323 C CA . ILE A 1 549 ? 55.62200 37.66000 24.57300 1.000 42.64000 696 ILE A CA 1
ATOM 8324 C C . ILE A 1 549 ? 56.51900 36.43400 24.47100 1.000 43.23000 696 ILE A C 1
ATOM 8325 O O . ILE A 1 549 ? 56.26100 35.40200 25.10200 1.000 43.50000 696 ILE A O 1
ATOM 8341 N N . THR A 1 550 ? 57.58400 36.52600 23.67200 1.000 43.24000 697 THR A N 1
ATOM 8342 C CA . THR A 1 550 ? 58.52500 35.41600 23.56900 1.000 44.13000 697 THR A CA 1
ATOM 8343 C C . THR A 1 550 ? 59.26700 35.20800 24.88300 1.000 44.62000 697 THR A C 1
ATOM 8344 O O . THR A 1 550 ? 59.53400 34.06900 25.28200 1.000 45.23000 697 THR A O 1
ATOM 8355 N N . PHE A 1 551 ? 59.61000 36.30200 25.56700 1.000 44.31000 698 PHE A N 1
ATOM 8356 C CA . PHE A 1 551 ? 60.27200 36.19300 26.86200 1.000 44.99000 698 PHE A CA 1
ATOM 8357 C C . PHE A 1 551 ? 59.41800 35.40800 27.85000 1.000 45.49000 698 PHE A C 1
ATOM 8358 O O . PHE A 1 551 ? 59.88800 34.44600 28.46700 1.000 46.14000 698 PHE A O 1
ATOM 8375 N N . PHE A 1 552 ? 58.15000 35.79600 28.00100 1.000 45.23000 699 PHE A N 1
ATOM 8376 C CA . PHE A 1 552 ? 57.29600 35.14800 28.99100 1.000 46.33000 699 PHE A CA 1
ATOM 8377 C C . PHE A 1 552 ? 57.01600 33.69500 28.62600 1.000 48.49000 699 PHE A C 1
ATOM 8378 O O . PHE A 1 552 ? 56.95000 32.83200 29.50800 1.000 50.03000 699 PHE A O 1
ATOM 8395 N N . ASP A 1 553 ? 56.84500 33.40200 27.33500 1.000 47.55000 700 ASP A N 1
ATOM 8396 C CA . ASP A 1 553 ? 56.56900 32.02900 26.92300 1.000 48.58000 700 ASP A CA 1
ATOM 8397 C C . ASP A 1 553 ? 57.73300 31.11000 27.27100 1.000 50.21000 700 ASP A C 1
ATOM 8398 O O . ASP A 1 553 ? 57.53600 30.01100 27.80100 1.000 50.97000 700 ASP A O 1
ATOM 8407 N N . GLU A 1 554 ? 58.96000 31.54100 26.97300 1.000 49.75000 701 GLU A N 1
ATOM 8408 C CA . GLU A 1 554 ? 60.12600 30.78500 27.41600 1.000 51.25000 701 GLU A CA 1
ATOM 8409 C C . GLU A 1 554 ? 60.16500 30.70000 28.93700 1.000 52.47000 701 GLU A C 1
ATOM 8410 O O . GLU A 1 554 ? 60.54300 29.66800 29.50300 1.000 54.50000 701 GLU A O 1
ATOM 8422 N N . TYR A 1 555 ? 59.76300 31.77800 29.61300 1.000 50.34000 702 TYR A N 1
ATOM 8423 C CA . TYR A 1 555 ? 59.74500 31.78600 31.07300 1.000 51.42000 702 TYR A CA 1
ATOM 8424 C C . TYR A 1 555 ? 58.73400 30.78300 31.61500 1.000 53.05000 702 TYR A C 1
ATOM 8425 O O . TYR A 1 555 ? 59.06100 29.95200 32.47100 1.000 53.89000 702 TYR A O 1
ATOM 8443 N N . HIS A 1 556 ? 57.49500 30.84200 31.12300 1.000 53.40000 703 HIS A N 1
ATOM 8444 C CA . HIS A 1 556 ? 56.46700 29.93100 31.61400 1.000 54.72000 703 HIS A CA 1
ATOM 8445 C C . HIS A 1 556 ? 56.78200 28.48000 31.27200 1.000 56.89000 703 HIS A C 1
ATOM 8446 O O . HIS A 1 556 ? 56.32300 27.56800 31.97000 1.000 59.07000 703 HIS A O 1
ATOM 8460 N N . SER A 1 557 ? 57.55400 28.24300 30.21300 1.000 56.33000 704 SER A N 1
ATOM 8461 C CA . SER A 1 557 ? 57.94100 26.89000 29.83700 1.000 58.63000 704 SER A CA 1
ATOM 8462 C C . SER A 1 557 ? 59.11800 26.36500 30.64800 1.000 59.30000 704 SER A C 1
ATOM 8463 O O . SER A 1 557 ? 59.58700 25.25300 30.37800 1.000 60.49000 704 SER A O 1
ATOM 8471 N N . GLY A 1 558 ? 59.60700 27.12700 31.62200 1.000 58.59000 705 GLY A N 1
ATOM 8472 C CA . GLY A 1 558 ? 60.70200 26.68300 32.45600 1.000 58.50000 705 GLY A CA 1
ATOM 8473 C C . GLY A 1 558 ? 62.07900 26.85800 31.86000 1.000 60.15000 705 GLY A C 1
ATOM 8474 O O . GLY A 1 558 ? 63.07000 26.54100 32.53200 1.000 61.11000 705 GLY A O 1
ATOM 8478 N N . HIS A 1 559 ? 62.18200 27.34400 30.62300 1.000 60.40000 706 HIS A N 1
ATOM 8479 C CA . HIS A 1 559 ? 63.47700 27.60100 29.99400 1.000 60.15000 706 HIS A CA 1
ATOM 8480 C C . HIS A 1 559 ? 64.05900 28.88700 30.58100 1.000 58.00000 706 HIS A C 1
ATOM 8481 O O . HIS A 1 559 ? 64.12000 29.94200 29.94600 1.000 55.99000 706 HIS A O 1
ATOM 8495 N N . ILE A 1 560 ? 64.49900 28.77300 31.83600 1.000 58.08000 707 ILE A N 1
ATOM 8496 C CA . ILE A 1 560 ? 64.93200 29.94500 32.59100 1.000 57.57000 707 ILE A CA 1
ATOM 8497 C C . ILE A 1 560 ? 66.11200 30.62200 31.90700 1.000 56.98000 707 ILE A C 1
ATOM 8498 O O . ILE A 1 560 ? 66.18500 31.85600 31.83800 1.000 55.86000 707 ILE A O 1
ATOM 8514 N N . ASP A 1 561 ? 67.06000 29.83200 31.40000 1.000 57.74000 708 ASP A N 1
ATOM 8515 C CA . ASP A 1 561 ? 68.26200 30.41200 30.80900 1.000 58.97000 708 ASP A CA 1
ATOM 8516 C C . ASP A 1 561 ? 67.94600 31.12900 29.50400 1.000 56.74000 708 ASP A C 1
ATOM 8517 O O . ASP A 1 561 ? 68.44000 32.23600 29.26100 1.000 55.45000 708 ASP A O 1
ATOM 8526 N N . ARG A 1 562 ? 67.12800 30.51500 28.64800 1.000 56.59000 709 ARG A N 1
ATOM 8527 C CA . ARG A 1 562 ? 66.74700 31.16800 27.40100 1.000 57.00000 709 ARG A CA 1
ATOM 8528 C C . ARG A 1 562 ? 65.95200 32.43800 27.67200 1.000 53.62000 709 ARG A C 1
ATOM 8529 O O . ARG A 1 562 ? 66.18100 33.47200 27.03400 1.000 52.53000 709 ARG A O 1
ATOM 8550 N N . ALA A 1 563 ? 65.01600 32.38300 28.62400 1.000 52.55000 710 ALA A N 1
ATOM 8551 C CA . ALA A 1 563 ? 64.27200 33.58100 28.99600 1.000 50.48000 710 ALA A CA 1
ATOM 8552 C C . ALA A 1 563 ? 65.21300 34.69700 29.42700 1.000 50.41000 710 ALA A C 1
ATOM 8553 O O . ALA A 1 563 ? 65.03000 35.85900 29.04100 1.000 48.88000 710 ALA A O 1
ATOM 8560 N N . PHE A 1 564 ? 66.23100 34.36500 30.22600 1.000 51.15000 711 PHE A N 1
ATOM 8561 C CA . PHE A 1 564 ? 67.19500 35.37400 30.64900 1.000 51.14000 711 PHE A CA 1
ATOM 8562 C C . PHE A 1 564 ? 67.95300 35.94300 29.45600 1.000 51.97000 711 PHE A C 1
ATOM 8563 O O . PHE A 1 564 ? 68.15000 37.16000 29.35800 1.000 52.82000 711 PHE A O 1
ATOM 8580 N N . ASP A 1 565 ? 68.39500 35.07600 28.54200 1.000 53.05000 712 ASP A N 1
ATOM 8581 C CA . ASP A 1 565 ? 69.09100 35.55600 27.35200 1.000 54.33000 712 ASP A CA 1
ATOM 8582 C C . ASP A 1 565 ? 68.23400 36.55500 26.58500 1.000 54.10000 712 ASP A C 1
ATOM 8583 O O . ASP A 1 565 ? 68.74600 37.54700 26.05400 1.000 55.36000 712 ASP A O 1
ATOM 8592 N N . ILE A 1 566 ? 66.92500 36.31500 26.52600 1.000 51.26000 713 ILE A N 1
ATOM 8593 C CA . ILE A 1 566 ? 66.03700 37.20500 25.78400 1.000 50.69000 713 ILE A CA 1
ATOM 8594 C C . ILE A 1 566 ? 65.99800 38.58100 26.43900 1.000 51.28000 713 ILE A C 1
ATOM 8595 O O . ILE A 1 566 ? 66.32500 39.59600 25.81300 1.000 52.38000 713 ILE A O 1
ATOM 8611 N N . ILE A 1 567 ? 65.60700 38.63500 27.71500 1.000 50.66000 714 ILE A N 1
ATOM 8612 C CA . ILE A 1 567 ? 65.43500 39.92700 28.37200 1.000 50.76000 714 ILE A CA 1
ATOM 8613 C C . ILE A 1 567 ? 66.74200 40.70500 28.38200 1.000 52.02000 714 ILE A C 1
ATOM 8614 O O . ILE A 1 567 ? 66.73900 41.93900 28.30000 1.000 52.35000 714 ILE A O 1
ATOM 8630 N N . GLU A 1 568 ? 67.87700 40.00800 28.48300 1.000 53.38000 715 GLU A N 1
ATOM 8631 C CA . GLU A 1 568 ? 69.16200 40.69700 28.45600 1.000 56.63000 715 GLU A CA 1
ATOM 8632 C C . GLU A 1 568 ? 69.40300 41.34500 27.09800 1.000 56.65000 715 GLU A C 1
ATOM 8633 O O . GLU A 1 568 ? 69.80900 42.50900 27.01700 1.000 57.03000 715 GLU A O 1
ATOM 8645 N N . ARG A 1 569 ? 69.15200 40.60400 26.01600 1.000 56.13000 716 ARG A N 1
ATOM 8646 C CA . ARG A 1 569 ? 69.35200 41.16200 24.68300 1.000 58.18000 716 ARG A CA 1
ATOM 8647 C C . ARG A 1 569 ? 68.41000 42.32800 24.41700 1.000 57.48000 716 ARG A C 1
ATOM 8648 O O . ARG A 1 569 ? 68.75200 43.24000 23.65600 1.000 58.87000 716 ARG A O 1
ATOM 8669 N N . LEU A 1 570 ? 67.22100 42.31600 25.02200 1.000 56.07000 717 LEU A N 1
ATOM 8670 C CA . LEU A 1 570 ? 66.28500 43.41700 24.83400 1.000 56.33000 717 LEU A CA 1
ATOM 8671 C C . LEU A 1 570 ? 66.79900 44.72100 25.42500 1.000 57.30000 717 LEU A C 1
ATOM 8672 O O . LEU A 1 570 ? 66.37000 45.79400 24.98800 1.000 57.01000 717 LEU A O 1
ATOM 8688 N N . LYS A 1 571 ? 67.70400 44.65500 26.39900 1.000 59.08000 718 LYS A N 1
ATOM 8689 C CA . LYS A 1 571 ? 68.23300 45.84500 27.05700 1.000 60.77000 718 LYS A CA 1
ATOM 8690 C C . LYS A 1 571 ? 67.09600 46.76000 27.50500 1.000 61.15000 718 LYS A C 1
ATOM 8691 O O . LYS A 1 571 ? 67.10700 47.97300 27.28500 1.000 62.34000 718 LYS A O 1
ATOM 8710 N N . LEU A 1 572 ? 66.09400 46.15200 28.14200 1.000 60.81000 719 LEU A N 1
ATOM 8711 C CA . LEU A 1 572 ? 64.94300 46.87800 28.66300 1.000 60.70000 719 LEU A CA 1
ATOM 8712 C C . LEU A 1 572 ? 65.13200 47.24800 30.13000 1.000 62.21000 719 LEU A C 1
ATOM 8713 O O . LEU A 1 572 ? 64.96100 48.41100 30.50600 1.000 63.30000 719 LEU A O 1
ATOM 8729 N N . VAL A 1 573 ? 65.48100 46.27500 30.96600 1.000 62.28000 720 VAL A N 1
ATOM 8730 C CA . VAL A 1 573 ? 65.76500 46.52600 32.37800 1.000 63.70000 720 VAL A CA 1
ATOM 8731 C C . VAL A 1 573 ? 67.26900 46.39900 32.59100 1.000 64.66000 720 VAL A C 1
ATOM 8732 O O . VAL A 1 573 ? 67.92100 45.59000 31.91500 1.000 64.66000 720 VAL A O 1
ATOM 8745 N N . PRO A 1 574 ? 67.86200 47.16500 33.50600 1.000 65.43000 721 PRO A N 1
ATOM 8746 C CA . PRO A 1 574 ? 69.30800 47.05600 33.72700 1.000 68.72000 721 PRO A CA 1
ATOM 8747 C C . PRO A 1 574 ? 69.65400 45.90000 34.65300 1.000 70.63000 721 PRO A C 1
ATOM 8748 O O . PRO A 1 574 ? 68.97100 45.64700 35.64900 1.000 68.96000 721 PRO A O 1
ATOM 8759 N N . LEU A 1 575 ? 70.73000 45.19300 34.30800 1.000 72.96000 722 LEU A N 1
ATOM 8760 C CA . LEU A 1 575 ? 71.25600 44.12800 35.15200 1.000 76.02000 722 LEU A CA 1
ATOM 8761 C C . LEU A 1 575 ? 72.52300 44.53000 35.89400 1.000 78.63000 722 LEU A C 1
ATOM 8762 O O . LEU A 1 575 ? 72.90900 43.84400 36.84600 1.000 77.05000 722 LEU A O 1
ATOM 8778 N N . ASN A 1 576 ? 73.17500 45.61600 35.48300 1.000 81.95000 723 ASN A N 1
ATOM 8779 C CA . ASN A 1 576 ? 74.32800 46.15800 36.18300 1.000 86.61000 723 ASN A CA 1
ATOM 8780 C C . ASN A 1 576 ? 74.11500 47.64700 36.41000 1.000 89.34000 723 ASN A C 1
ATOM 8781 O O . ASN A 1 576 ? 73.45100 48.32400 35.62000 1.000 88.53000 723 ASN A O 1
ATOM 8792 N N . GLN A 1 577 ? 74.68000 48.15200 37.50900 1.000 89.43000 724 GLN A N 1
ATOM 8793 C CA . GLN A 1 577 ? 74.51500 49.56000 37.85100 1.000 91.26000 724 GLN A CA 1
ATOM 8794 C C . GLN A 1 577 ? 75.00400 50.48200 36.74400 1.000 92.13000 724 GLN A C 1
ATOM 8795 O O . GLN A 1 577 ? 74.60000 51.64900 36.69900 1.000 90.25000 724 GLN A O 1
ATOM 8809 N N . GLU A 1 578 ? 75.86300 49.98600 35.85100 1.000 96.12000 725 GLU A N 1
ATOM 8810 C CA . GLU A 1 578 ? 76.42500 50.83600 34.80900 1.000 100.76000 725 GLU A CA 1
ATOM 8811 C C . GLU A 1 578 ? 75.37000 51.27200 33.80100 1.000 96.78000 725 GLU A C 1
ATOM 8812 O O . GLU A 1 578 ? 75.50900 52.33400 33.18300 1.000 97.43000 725 GLU A O 1
ATOM 8824 N N . SER A 1 579 ? 74.31600 50.47900 33.62100 1.000 93.90000 726 SER A N 1
ATOM 8825 C CA . SER A 1 579 ? 73.30800 50.74400 32.60400 1.000 89.58000 726 SER A CA 1
ATOM 8826 C C . SER A 1 579 ? 72.02000 51.32600 33.17100 1.000 82.99000 726 SER A C 1
ATOM 8827 O O . SER A 1 579 ? 71.06300 51.52000 32.41700 1.000 78.84000 726 SER A O 1
ATOM 8835 N N . VAL A 1 580 ? 71.97300 51.62000 34.47100 1.000 81.65000 727 VAL A N 1
ATOM 8836 C CA . VAL A 1 580 ? 70.71000 51.99800 35.09500 1.000 77.06000 727 VAL A CA 1
ATOM 8837 C C . VAL A 1 580 ? 70.19400 53.31800 34.53400 1.000 75.46000 727 VAL A C 1
ATOM 8838 O O . VAL A 1 580 ? 68.99600 53.46500 34.26100 1.000 74.57000 727 VAL A O 1
ATOM 8851 N N . GLU A 1 581 ? 71.08000 54.29800 34.35300 1.000 78.19000 728 GLU A N 1
ATOM 8852 C CA . GLU A 1 581 ? 70.62700 55.63600 33.98500 1.000 79.72000 728 GLU A CA 1
ATOM 8853 C C . GLU A 1 581 ? 69.97700 55.64500 32.60600 1.000 75.97000 728 GLU A C 1
ATOM 8854 O O . GLU A 1 581 ? 68.88900 56.20300 32.42900 1.000 73.78000 728 GLU A O 1
ATOM 8866 N N . GLU A 1 582 ? 70.62700 55.03200 31.61400 1.000 76.15000 729 GLU A N 1
ATOM 8867 C CA . GLU A 1 582 ? 70.08900 55.07600 30.25800 1.000 74.58000 729 GLU A CA 1
ATOM 8868 C C . GLU A 1 582 ? 68.81200 54.25500 30.13000 1.000 73.13000 729 GLU A C 1
ATOM 8869 O O . GLU A 1 582 ? 67.94300 54.59200 29.31800 1.000 72.50000 729 GLU A O 1
ATOM 8881 N N . ARG A 1 583 ? 68.67500 53.18200 30.91300 1.000 73.38000 730 ARG A N 1
ATOM 8882 C CA . ARG A 1 583 ? 67.43300 52.41600 30.88700 1.000 71.06000 730 ARG A CA 1
ATOM 8883 C C . ARG A 1 583 ? 66.27800 53.23500 31.44800 1.000 70.12000 730 ARG A C 1
ATOM 8884 O O . ARG A 1 583 ? 65.16100 53.19200 30.91700 1.000 68.43000 730 ARG A O 1
ATOM 8905 N N . VAL A 1 584 ? 66.52700 53.99000 32.52000 1.000 70.31000 731 VAL A N 1
ATOM 8906 C CA . VAL A 1 584 ? 65.49200 54.85700 33.07500 1.000 70.02000 731 VAL A CA 1
ATOM 8907 C C . VAL A 1 584 ? 65.11100 55.93600 32.07000 1.000 70.94000 731 VAL A C 1
ATOM 8908 O O . VAL A 1 584 ? 63.93800 56.30800 31.95000 1.000 71.57000 731 VAL A O 1
ATOM 8921 N N . ALA A 1 585 ? 66.09600 56.45800 31.33700 1.000 70.84000 732 ALA A N 1
ATOM 8922 C CA . ALA A 1 585 ? 65.81100 57.48100 30.33700 1.000 71.85000 732 ALA A CA 1
ATOM 8923 C C . ALA A 1 585 ? 64.98500 56.90900 29.19300 1.000 71.03000 732 ALA A C 1
ATOM 8924 O O . ALA A 1 585 ? 63.98100 57.50100 28.77900 1.000 71.73000 732 ALA A O 1
ATOM 8931 N N . ALA A 1 586 ? 65.39100 55.75000 28.67000 1.000 69.13000 733 ALA A N 1
ATOM 8932 C CA . ALA A 1 586 ? 64.65200 55.14000 27.56900 1.000 70.13000 733 ALA A CA 1
ATOM 8933 C C . ALA A 1 586 ? 63.22000 54.80900 27.96800 1.000 69.86000 733 ALA A C 1
ATOM 8934 O O . ALA A 1 586 ? 62.31800 54.83500 27.12400 1.000 69.62000 733 ALA A O 1
ATOM 8941 N N . PHE A 1 587 ? 62.98800 54.50400 29.24600 1.000 69.85000 734 PHE A N 1
ATOM 8942 C CA . PHE A 1 587 ? 61.65500 54.11300 29.68400 1.000 69.26000 734 PHE A CA 1
ATOM 8943 C C . PHE A 1 587 ? 60.65900 55.26100 29.61500 1.000 70.77000 734 PHE A C 1
ATOM 8944 O O . PHE A 1 587 ? 59.45200 55.01200 29.53700 1.000 71.92000 734 PHE A O 1
ATOM 8961 N N . ARG A 1 588 ? 61.13200 56.50800 29.64300 1.000 72.66000 735 ARG A N 1
ATOM 8962 C CA . ARG A 1 588 ? 60.22000 57.64400 29.61900 1.000 73.18000 735 ARG A CA 1
ATOM 8963 C C . ARG A 1 588 ? 59.53900 57.81000 28.26700 1.000 73.43000 735 ARG A C 1
ATOM 8964 O O . ARG A 1 588 ? 58.47200 58.42900 28.20100 1.000 75.99000 735 ARG A O 1
ATOM 8985 N N . ASN A 1 589 ? 60.12000 57.27000 27.19700 1.000 72.67000 736 ASN A N 1
ATOM 8986 C CA . ASN A 1 589 ? 59.54800 57.37700 25.86200 1.000 73.36000 736 ASN A CA 1
ATOM 8987 C C . ASN A 1 589 ? 58.87900 56.08900 25.39700 1.000 71.07000 736 ASN A C 1
ATOM 8988 O O . ASN A 1 589 ? 58.37300 56.04500 24.27100 1.000 69.09000 736 ASN A O 1
ATOM 8999 N N . PHE A 1 590 ? 58.85600 55.04600 26.22700 1.000 69.85000 737 PHE A N 1
ATOM 9000 C CA . PHE A 1 590 ? 58.16700 53.80800 25.87100 1.000 67.74000 737 PHE A CA 1
ATOM 9001 C C . PHE A 1 590 ? 56.65800 53.98400 26.02800 1.000 66.76000 737 PHE A C 1
ATOM 9002 O O . PHE A 1 590 ? 56.19900 54.68200 26.93200 1.000 67.40000 737 PHE A O 1
ATOM 9019 N N . SER A 1 591 ? 55.88800 53.31600 25.16700 1.000 64.97000 738 SER A N 1
ATOM 9020 C CA . SER A 1 591 ? 54.44100 53.48600 25.15900 1.000 64.59000 738 SER A CA 1
ATOM 9021 C C . SER A 1 591 ? 53.82300 52.97000 26.45400 1.000 65.61000 738 SER A C 1
ATOM 9022 O O . SER A 1 591 ? 54.40900 52.14900 27.17300 1.000 64.59000 738 SER A O 1
ATOM 9030 N N . ASP A 1 592 ? 52.59600 53.43800 26.72600 1.000 66.89000 739 ASP A N 1
ATOM 9031 C CA . ASP A 1 592 ? 51.86300 52.96100 27.89800 1.000 69.75000 739 ASP A CA 1
ATOM 9032 C C . ASP A 1 592 ? 51.70400 51.44700 27.86000 1.000 66.75000 739 ASP A C 1
ATOM 9033 O O . ASP A 1 592 ? 51.77700 50.78300 28.90300 1.000 65.42000 739 ASP A O 1
ATOM 9042 N N . GLU A 1 593 ? 51.50300 50.89000 26.66100 1.000 66.60000 740 GLU A N 1
ATOM 9043 C CA . GLU A 1 593 ? 51.42700 49.44300 26.48800 1.000 63.16000 740 GLU A CA 1
ATOM 9044 C C . GLU A 1 593 ? 52.65000 48.74400 27.06900 1.000 60.18000 740 GLU A C 1
ATOM 9045 O O . GLU A 1 593 ? 52.52800 47.72300 27.76100 1.000 58.79000 740 GLU A O 1
ATOM 9057 N N . ILE A 1 594 ? 53.84200 49.29500 26.80000 1.000 60.05000 741 ILE A N 1
ATOM 9058 C CA . ILE A 1 594 ? 55.08200 48.73400 27.33600 1.000 57.93000 741 ILE A CA 1
ATOM 9059 C C . ILE A 1 594 ? 55.15600 48.95900 28.84100 1.000 57.34000 741 ILE A C 1
ATOM 9060 O O . ILE A 1 594 ? 55.44100 48.03300 29.61600 1.000 54.62000 741 ILE A O 1
ATOM 9076 N N . ARG A 1 595 ? 54.87300 50.19400 29.27300 1.000 60.32000 742 ARG A N 1
ATOM 9077 C CA . ARG A 1 595 ? 54.97900 50.55800 30.68300 1.000 61.76000 742 ARG A CA 1
ATOM 9078 C C . ARG A 1 595 ? 54.00100 49.76700 31.54200 1.000 57.42000 742 ARG A C 1
ATOM 9079 O O . ARG A 1 595 ? 54.30000 49.47200 32.70800 1.000 55.78000 742 ARG A O 1
ATOM 9100 N N . HIS A 1 596 ? 52.85500 49.37800 30.96800 1.000 57.85000 743 HIS A N 1
ATOM 9101 C CA . HIS A 1 596 ? 51.85700 48.58200 31.67600 1.000 58.24000 743 HIS A CA 1
ATOM 9102 C C . HIS A 1 596 ? 52.40200 47.23500 32.11600 1.000 53.88000 743 HIS A C 1
ATOM 9103 O O . HIS A 1 596 ? 51.91600 46.66700 33.10400 1.000 52.63000 743 HIS A O 1
ATOM 9117 N N . ASN A 1 597 ? 53.38800 46.70300 31.39300 1.000 51.48000 744 ASN A N 1
ATOM 9118 C CA . ASN A 1 597 ? 53.89600 45.36300 31.63500 1.000 48.83000 744 ASN A CA 1
ATOM 9119 C C . ASN A 1 597 ? 55.21500 45.34900 32.39900 1.000 45.77000 744 ASN A C 1
ATOM 9120 O O . ASN A 1 597 ? 55.81400 44.27900 32.53700 1.000 42.69000 744 ASN A O 1
ATOM 9131 N N . LEU A 1 598 ? 55.68700 46.49800 32.89200 1.000 46.85000 745 LEU A N 1
ATOM 9132 C CA . LEU A 1 598 ? 56.98100 46.51000 33.57200 1.000 46.01000 745 LEU A CA 1
ATOM 9133 C C . LEU A 1 598 ? 56.95600 45.63800 34.82200 1.000 43.41000 745 LEU A C 1
ATOM 9134 O O . LEU A 1 598 ? 57.91400 44.90500 35.09900 1.000 42.78000 745 LEU A O 1
ATOM 9150 N N . SER A 1 599 ? 55.85900 45.69400 35.57900 1.000 44.36000 746 SER A N 1
ATOM 9151 C CA . SER A 1 599 ? 55.76000 44.92400 36.81500 1.000 44.66000 746 SER A CA 1
ATOM 9152 C C . SER A 1 599 ? 56.05300 43.44900 36.57400 1.000 43.68000 746 SER A C 1
ATOM 9153 O O . SER A 1 599 ? 56.91200 42.85600 37.23700 1.000 40.86000 746 SER A O 1
ATOM 9161 N N . GLU A 1 600 ? 55.33700 42.83600 35.62600 1.000 43.15000 747 GLU A N 1
ATOM 9162 C CA . GLU A 1 600 ? 55.51500 41.41000 35.37300 1.000 43.82000 747 GLU A CA 1
ATOM 9163 C C . GLU A 1 600 ? 56.89100 41.10500 34.79500 1.000 41.21000 747 GLU A C 1
ATOM 9164 O O . GLU A 1 600 ? 57.43600 40.02200 35.03700 1.000 40.37000 747 GLU A O 1
ATOM 9176 N N . VAL A 1 601 ? 57.46400 42.03100 34.02600 1.000 39.90000 748 VAL A N 1
ATOM 9177 C CA . VAL A 1 601 ? 58.82200 41.83000 33.53000 1.000 39.52000 748 VAL A CA 1
ATOM 9178 C C . VAL A 1 601 ? 59.81200 41.82100 34.68800 1.000 39.31000 748 VAL A C 1
ATOM 9179 O O . VAL A 1 601 ? 60.72500 40.98800 34.73900 1.000 38.14000 748 VAL A O 1
ATOM 9192 N N . LEU A 1 602 ? 59.64900 42.74400 35.63600 1.000 39.42000 749 LEU A N 1
ATOM 9193 C CA . LEU A 1 602 ? 60.55300 42.79800 36.78000 1.000 39.70000 749 LEU A CA 1
ATOM 9194 C C . LEU A 1 602 ? 60.40500 41.55600 37.65000 1.000 40.36000 749 LEU A C 1
ATOM 9195 O O . LEU A 1 602 ? 61.40200 40.93700 38.04100 1.000 40.90000 749 LEU A O 1
ATOM 9211 N N . LEU A 1 603 ? 59.16600 41.17000 37.95700 1.000 40.79000 750 LEU A N 1
ATOM 9212 C CA . LEU A 1 603 ? 58.94600 39.99900 38.79900 1.000 41.30000 750 LEU A CA 1
ATOM 9213 C C . LEU A 1 603 ? 59.52400 38.74500 38.15300 1.000 41.31000 750 LEU A C 1
ATOM 9214 O O . LEU A 1 603 ? 60.22900 37.96500 38.80300 1.000 41.74000 750 LEU A O 1
ATOM 9230 N N . ALA A 1 604 ? 59.23100 38.53400 36.86700 1.000 39.64000 751 ALA A N 1
ATOM 9231 C CA . ALA A 1 604 ? 59.72900 37.34200 36.18700 1.000 41.17000 751 ALA A CA 1
ATOM 9232 C C . ALA A 1 604 ? 61.24900 37.34700 36.11300 1.000 42.77000 751 ALA A C 1
ATOM 9233 O O . ALA A 1 604 ? 61.89300 36.31700 36.34300 1.000 43.29000 751 ALA A O 1
ATOM 9240 N N . THR A 1 605 ? 61.84300 38.49700 35.78600 1.000 41.19000 752 THR A N 1
ATOM 9241 C CA . THR A 1 605 ? 63.29800 38.57900 35.73200 1.000 42.20000 752 THR A CA 1
ATOM 9242 C C . THR A 1 605 ? 63.90900 38.32300 37.10500 1.000 44.15000 752 THR A C 1
ATOM 9243 O O . THR A 1 605 ? 64.90300 37.59600 37.22500 1.000 45.20000 752 THR A O 1
ATOM 9254 N N . MET A 1 606 ? 63.32900 38.91000 38.15400 1.000 43.37000 753 MET A N 1
ATOM 9255 C CA . MET A 1 606 ? 63.83400 38.66400 39.50200 1.000 44.23000 753 MET A CA 1
ATOM 9256 C C . MET A 1 606 ? 63.72500 37.18800 39.86200 1.000 47.64000 753 MET A C 1
ATOM 9257 O O . MET A 1 606 ? 64.65500 36.61200 40.43900 1.000 50.07000 753 MET A O 1
ATOM 9271 N N . ASN A 1 607 ? 62.59700 36.55900 39.52600 1.000 46.55000 754 ASN A N 1
ATOM 9272 C CA . ASN A 1 607 ? 62.44400 35.13500 39.80200 1.000 49.59000 754 ASN A CA 1
ATOM 9273 C C . ASN A 1 607 ? 63.47000 34.31000 39.03700 1.000 52.34000 754 ASN A C 1
ATOM 9274 O O . ASN A 1 607 ? 63.90400 33.25700 39.52000 1.000 55.30000 754 ASN A O 1
ATOM 9285 N N . ILE A 1 608 ? 63.86800 34.76600 37.84800 1.000 50.65000 755 ILE A N 1
ATOM 9286 C CA . ILE A 1 608 ? 64.90500 34.06400 37.09700 1.000 52.37000 755 ILE A CA 1
ATOM 9287 C C . ILE A 1 608 ? 66.23300 34.13700 37.83800 1.000 56.47000 755 ILE A C 1
ATOM 9288 O O . ILE A 1 608 ? 66.92500 33.12700 38.01000 1.000 59.71000 755 ILE A O 1
ATOM 9304 N N . LEU A 1 609 ? 66.61400 35.33700 38.28200 1.000 54.40000 756 LEU A N 1
ATOM 9305 C CA . LEU A 1 609 ? 67.81800 35.47000 39.09500 1.000 58.32000 756 LEU A CA 1
ATOM 9306 C C . LEU A 1 609 ? 67.70000 34.66000 40.38000 1.000 61.72000 756 LEU A C 1
ATOM 9307 O O . LEU A 1 609 ? 68.68100 34.06500 40.84300 1.000 65.39000 756 LEU A O 1
ATOM 9323 N N . PHE A 1 610 ? 66.50300 34.62500 40.97000 1.000 60.21000 757 PHE A N 1
ATOM 9324 C CA . PHE A 1 610 ? 66.29700 33.87300 42.20300 1.000 62.84000 757 PHE A CA 1
ATOM 9325 C C . PHE A 1 610 ? 66.36800 32.37300 41.94900 1.000 66.27000 757 PHE A C 1
ATOM 9326 O O . PHE A 1 610 ? 66.88700 31.62000 42.78100 1.000 69.76000 757 PHE A O 1
ATOM 9343 N N . THR A 1 611 ? 65.85900 31.92000 40.80100 1.000 63.58000 758 THR A N 1
ATOM 9344 C CA . THR A 1 611 ? 65.95300 30.50500 40.45800 1.000 66.27000 758 THR A CA 1
ATOM 9345 C C . THR A 1 611 ? 67.39600 30.11300 40.16800 1.000 71.89000 758 THR A C 1
ATOM 9346 O O . THR A 1 611 ? 67.89200 29.10400 40.68200 1.000 76.53000 758 THR A O 1
ATOM 9357 N N . GLN A 1 612 ? 68.08800 30.90200 39.34100 1.000 70.28000 759 GLN A N 1
ATOM 9358 C CA . GLN A 1 612 ? 69.49100 30.62000 39.05700 1.000 75.12000 759 GLN A CA 1
ATOM 9359 C C . GLN A 1 612 ? 70.32800 30.62600 40.32900 1.000 80.31000 759 GLN A C 1
ATOM 9360 O O . GLN A 1 612 ? 71.36100 29.94900 40.39600 1.000 86.17000 759 GLN A O 1
ATOM 9374 N N . PHE A 1 613 ? 69.90400 31.38200 41.34300 1.000 77.97000 760 PHE A N 1
ATOM 9375 C CA . PHE A 1 613 ? 70.64000 31.41800 42.60200 1.000 80.04000 760 PHE A CA 1
ATOM 9376 C C . PHE A 1 613 ? 70.51700 30.09300 43.34400 1.000 82.89000 760 PHE A C 1
ATOM 9377 O O . PHE A 1 613 ? 71.51800 29.52800 43.79800 1.000 88.00000 760 PHE A O 1
ATOM 9394 N N . LYS A 1 614 ? 69.29100 29.58000 43.47400 1.000 81.93000 761 LYS A N 1
ATOM 9395 C CA . LYS A 1 614 ? 69.09400 28.32300 44.18500 1.000 85.11000 761 LYS A CA 1
ATOM 9396 C C . LYS A 1 614 ? 69.85300 27.18400 43.51600 1.000 91.09000 761 LYS A C 1
ATOM 9397 O O . LYS A 1 614 ? 70.43400 26.32900 44.19600 1.000 94.04000 761 LYS A O 1
ATOM 9416 N N . ARG A 1 615 ? 69.85800 27.15200 42.18300 1.000 91.07000 762 ARG A N 1
ATOM 9417 C CA . ARG A 1 615 ? 70.43800 26.02900 41.45600 1.000 92.76000 762 ARG A CA 1
ATOM 9418 C C . ARG A 1 615 ? 71.95700 25.98000 41.54700 1.000 96.19000 762 ARG A C 1
ATOM 9419 O O . ARG A 1 615 ? 72.54600 24.96500 41.16300 1.000 100.12000 762 ARG A O 1
ATOM 9440 N N . LEU A 1 616 ? 72.60400 27.03500 42.04400 1.000 95.18000 763 LEU A N 1
ATOM 9441 C CA . LEU A 1 616 ? 74.03700 26.94700 42.30300 1.000 99.15000 763 LEU A CA 1
ATOM 9442 C C . LEU A 1 616 ? 74.31300 26.08900 43.53100 1.000 104.30000 763 LEU A C 1
ATOM 9443 O O . LEU A 1 616 ? 75.29500 25.33800 43.56500 1.000 109.89000 763 LEU A O 1
ATOM 9459 N N . LYS A 1 617 ? 73.46100 26.18700 44.54600 1.000 103.28000 764 LYS A N 1
ATOM 9460 C CA . LYS A 1 617 ? 73.61700 25.40200 45.76400 1.000 102.17000 764 LYS A CA 1
ATOM 9461 C C . LYS A 1 617 ? 73.07300 23.99000 45.56800 1.000 93.30000 764 LYS A C 1
ATOM 9462 O O . LYS A 1 617 ? 72.73200 23.59600 44.45200 1.000 91.87000 764 LYS A O 1
ATOM 9481 N N . ASP A 1 633 ? 83.10900 35.11700 41.35900 1.000 87.79000 780 ASP A N 1
ATOM 9482 C CA . ASP A 1 633 ? 82.06900 34.55500 42.21200 1.000 97.13000 780 ASP A CA 1
ATOM 9483 C C . ASP A 1 633 ? 80.70700 34.65100 41.53000 1.000 104.46000 780 ASP A C 1
ATOM 9484 O O . ASP A 1 633 ? 80.26800 35.73800 41.15100 1.000 103.90000 780 ASP A O 1
ATOM 9492 N N . ARG A 1 634 ? 80.04200 33.50400 41.37700 1.000 105.96000 781 ARG A N 1
ATOM 9493 C CA . ARG A 1 634 ? 78.73500 33.48100 40.73200 1.000 102.96000 781 ARG A CA 1
ATOM 9494 C C . ARG A 1 634 ? 77.67000 34.18900 41.55900 1.000 102.89000 781 ARG A C 1
ATOM 9495 O O . ARG A 1 634 ? 76.65800 34.62100 40.99900 1.000 98.88000 781 ARG A O 1
ATOM 9516 N N . ASP A 1 635 ? 77.87400 34.32000 42.87000 1.000 103.21000 782 ASP A N 1
ATOM 9517 C CA . ASP A 1 635 ? 76.86500 34.94200 43.72000 1.000 101.32000 782 ASP A CA 1
ATOM 9518 C C . ASP A 1 635 ? 76.95000 36.46300 43.67000 1.000 100.53000 782 ASP A C 1
ATOM 9519 O O . ASP A 1 635 ? 75.93800 37.14000 43.45900 1.000 97.49000 782 ASP A O 1
ATOM 9528 N N . SER A 1 636 ? 78.15100 37.01200 43.86800 1.000 101.95000 783 SER A N 1
ATOM 9529 C CA . SER A 1 636 ? 78.31200 38.46100 43.95000 1.000 101.84000 783 SER A CA 1
ATOM 9530 C C . SER A 1 636 ? 77.60100 39.16500 42.80000 1.000 98.57000 783 SER A C 1
ATOM 9531 O O . SER A 1 636 ? 76.87800 40.14600 43.00700 1.000 94.20000 783 SER A O 1
ATOM 9539 N N . GLN A 1 637 ? 77.79300 38.67300 41.57600 1.000 99.89000 784 GLN A N 1
ATOM 9540 C CA . GLN A 1 637 ? 77.15900 39.30100 40.42300 1.000 99.32000 784 GLN A CA 1
ATOM 9541 C C . GLN A 1 637 ? 75.67800 38.96000 40.32900 1.000 91.73000 784 GLN A C 1
ATOM 9542 O O . GLN A 1 637 ? 74.89100 39.77600 39.83700 1.000 87.05000 784 GLN A O 1
ATOM 9556 N N . LEU A 1 638 ? 75.27700 37.77800 40.79800 1.000 92.00000 785 LEU A N 1
ATOM 9557 C CA . LEU A 1 638 ? 73.86900 37.39900 40.73500 1.000 86.08000 785 LEU A CA 1
ATOM 9558 C C . LEU A 1 638 ? 73.03400 38.24600 41.68900 1.000 83.49000 785 LEU A C 1
ATOM 9559 O O . LEU A 1 638 ? 71.97300 38.75800 41.31400 1.000 77.26000 785 LEU A O 1
ATOM 9575 N N . ARG A 1 639 ? 73.49900 38.40800 42.93100 1.000 86.93000 786 ARG A N 1
ATOM 9576 C CA . ARG A 1 639 ? 72.81500 39.29900 43.86100 1.000 82.65000 786 ARG A CA 1
ATOM 9577 C C . ARG A 1 639 ? 73.00000 40.76300 43.48500 1.000 79.86000 786 ARG A C 1
ATOM 9578 O O . ARG A 1 639 ? 72.17300 41.59800 43.86500 1.000 75.66000 786 ARG A O 1
ATOM 9599 N N . SER A 1 640 ? 74.06700 41.09000 42.75100 1.000 81.68000 787 SER A N 1
ATOM 9600 C CA . SER A 1 640 ? 74.23600 42.45400 42.26400 1.000 80.91000 787 SER A CA 1
ATOM 9601 C C . SER A 1 640 ? 73.22300 42.77100 41.17100 1.000 74.45000 787 SER A C 1
ATOM 9602 O O . SER A 1 640 ? 72.72700 43.90000 41.08300 1.000 71.03000 787 SER A O 1
ATOM 9610 N N . GLN A 1 641 ? 72.90700 41.78600 40.32600 1.000 74.15000 788 GLN A N 1
ATOM 9611 C CA . GLN A 1 641 ? 71.87300 41.98500 39.31700 1.000 71.93000 788 GLN A CA 1
ATOM 9612 C C . GLN A 1 641 ? 70.50700 42.17200 39.96600 1.000 67.02000 788 GLN A C 1
ATOM 9613 O O . GLN A 1 641 ? 69.74400 43.06200 39.57400 1.000 64.08000 788 GLN A O 1
ATOM 9627 N N . ALA A 1 642 ? 70.18400 41.34400 40.96300 1.000 65.93000 789 ALA A N 1
ATOM 9628 C CA . ALA A 1 642 ? 68.92700 41.50800 41.68500 1.000 62.10000 789 ALA A CA 1
ATOM 9629 C C . ALA A 1 642 ? 68.82200 42.90700 42.28000 1.000 62.09000 789 ALA A C 1
ATOM 9630 O O . ALA A 1 642 ? 67.78600 43.57200 42.15700 1.000 58.50000 789 ALA A O 1
ATOM 9637 N N . ARG A 1 643 ? 69.89200 43.37400 42.92900 1.000 64.66000 790 ARG A N 1
ATOM 9638 C CA . ARG A 1 643 ? 69.87100 44.71200 43.50900 1.000 65.39000 790 ARG A CA 1
ATOM 9639 C C . ARG A 1 643 ? 69.76200 45.78500 42.43400 1.000 64.03000 790 ARG A C 1
ATOM 9640 O O . ARG A 1 643 ? 69.20400 46.85900 42.68800 1.000 62.81000 790 ARG A O 1
ATOM 9661 N N . THR A 1 644 ? 70.28800 45.52000 41.23600 1.000 65.34000 791 THR A N 1
ATOM 9662 C CA . THR A 1 644 ? 70.14600 46.48000 40.14800 1.000 66.22000 791 THR A CA 1
ATOM 9663 C C . THR A 1 644 ? 68.68900 46.61300 39.72100 1.000 61.56000 791 THR A C 1
ATOM 9664 O O . THR A 1 644 ? 68.22100 47.71800 39.42300 1.000 60.59000 791 THR A O 1
ATOM 9675 N N . LEU A 1 645 ? 67.95800 45.49700 39.68400 1.000 60.68000 792 LEU A N 1
ATOM 9676 C CA . LEU A 1 645 ? 66.54500 45.55100 39.32400 1.000 58.43000 792 LEU A CA 1
ATOM 9677 C C . LEU A 1 645 ? 65.75300 46.35800 40.34600 1.000 56.79000 792 LEU A C 1
ATOM 9678 O O . LEU A 1 645 ? 64.92400 47.20000 39.98400 1.000 55.26000 792 LEU A O 1
ATOM 9694 N N . ILE A 1 646 ? 65.99100 46.10600 41.63500 1.000 57.16000 793 ILE A N 1
ATOM 9695 C CA . ILE A 1 646 ? 65.29000 46.85100 42.67900 1.000 56.90000 793 ILE A CA 1
ATOM 9696 C C . ILE A 1 646 ? 65.62000 48.33400 42.57500 1.000 57.71000 793 ILE A C 1
ATOM 9697 O O . ILE A 1 646 ? 64.73100 49.19200 42.62800 1.000 58.39000 793 ILE A O 1
ATOM 9713 N N . THR A 1 647 ? 66.90600 48.65500 42.42600 1.000 59.13000 794 THR A N 1
ATOM 9714 C CA . THR A 1 647 ? 67.30400 50.04700 42.24500 1.000 59.15000 794 THR A CA 1
ATOM 9715 C C . THR A 1 647 ? 66.57500 50.66500 41.05800 1.000 57.84000 794 THR A C 1
ATOM 9716 O O . THR A 1 647 ? 65.99400 51.75100 41.16500 1.000 57.67000 794 THR A O 1
ATOM 9727 N N . PHE A 1 648 ? 66.58600 49.97600 39.91500 1.000 57.08000 795 PHE A N 1
ATOM 9728 C CA . PHE A 1 648 ? 65.87700 50.47400 38.74200 1.000 56.42000 795 PHE A CA 1
ATOM 9729 C C . PHE A 1 648 ? 64.38600 50.62300 39.01800 1.000 56.05000 795 PHE A C 1
ATOM 9730 O O . PHE A 1 648 ? 63.77700 51.63700 38.65700 1.000 56.91000 795 PHE A O 1
ATOM 9747 N N . ALA A 1 649 ? 63.78100 49.62000 39.65800 1.000 54.99000 796 ALA A N 1
ATOM 9748 C CA . ALA A 1 649 ? 62.35000 49.67500 39.93000 1.000 54.53000 796 ALA A CA 1
ATOM 9749 C C . ALA A 1 649 ? 61.97600 50.89600 40.75500 1.000 56.19000 796 ALA A C 1
ATOM 9750 O O . ALA A 1 649 ? 60.90000 51.47000 40.55300 1.000 56.45000 796 ALA A O 1
ATOM 9757 N N . GLY A 1 650 ? 62.84800 51.31600 41.67400 1.000 57.79000 797 GLY A N 1
ATOM 9758 C CA . GLY A 1 650 ? 62.53700 52.43900 42.53700 1.000 60.29000 797 GLY A CA 1
ATOM 9759 C C . GLY A 1 650 ? 62.55500 53.78000 41.84100 1.000 60.22000 797 GLY A C 1
ATOM 9760 O O . GLY A 1 650 ? 61.91300 54.72100 42.31800 1.000 61.16000 797 GLY A O 1
ATOM 9764 N N . MET A 1 651 ? 63.27500 53.89400 40.72900 1.000 60.05000 798 MET A N 1
ATOM 9765 C CA . MET A 1 651 ? 63.37300 55.15200 40.00500 1.000 61.54000 798 MET A CA 1
ATOM 9766 C C . MET A 1 651 ? 62.29200 55.31500 38.94400 1.000 62.51000 798 MET A C 1
ATOM 9767 O O . MET A 1 651 ? 62.26700 56.34100 38.25900 1.000 65.22000 798 MET A O 1
ATOM 9781 N N . ILE A 1 652 ? 61.40400 54.33600 38.79000 1.000 61.21000 799 ILE A N 1
ATOM 9782 C CA . ILE A 1 652 ? 60.44000 54.29800 37.69600 1.000 61.77000 799 ILE A CA 1
ATOM 9783 C C . ILE A 1 652 ? 59.05000 54.19300 38.29100 1.000 61.12000 799 ILE A C 1
ATOM 9784 O O . ILE A 1 652 ? 58.78900 53.28500 39.08300 1.000 60.49000 799 ILE A O 1
ATOM 9800 N N . PRO A 1 653 ? 58.11800 55.09200 37.94900 1.000 61.42000 800 PRO A N 1
ATOM 9801 C CA . PRO A 1 653 ? 56.71600 54.89000 38.34300 1.000 61.11000 800 PRO A CA 1
ATOM 9802 C C . PRO A 1 653 ? 56.02300 53.94300 37.37200 1.000 62.07000 800 PRO A C 1
ATOM 9803 O O . PRO A 1 653 ? 56.10500 54.11500 36.15400 1.000 64.11000 800 PRO A O 1
ATOM 9814 N N . TYR A 1 654 ? 55.34600 52.93500 37.91700 1.000 60.03000 801 TYR A N 1
ATOM 9815 C CA . TYR A 1 654 ? 54.63400 51.97200 37.09100 1.000 60.11000 801 TYR A CA 1
ATOM 9816 C C . TYR A 1 654 ? 53.48100 51.38600 37.89100 1.000 61.07000 801 TYR A C 1
ATOM 9817 O O . TYR A 1 654 ? 53.42600 51.49900 39.11800 1.000 60.40000 801 TYR A O 1
ATOM 9835 N N . ARG A 1 655 ? 52.55400 50.76000 37.17000 1.000 63.51000 802 ARG A N 1
ATOM 9836 C CA . ARG A 1 655 ? 51.35400 50.21800 37.79100 1.000 66.19000 802 ARG A CA 1
ATOM 9837 C C . ARG A 1 655 ? 51.71400 49.13700 38.80100 1.000 61.75000 802 ARG A C 1
ATOM 9838 O O . ARG A 1 655 ? 52.48500 48.22100 38.50300 1.000 59.07000 802 ARG A O 1
ATOM 9859 N N . THR A 1 656 ? 51.14100 49.24600 40.00000 1.000 61.66000 803 THR A N 1
ATOM 9860 C CA . THR A 1 656 ? 51.34400 48.26800 41.06900 1.000 58.54000 803 THR A CA 1
ATOM 9861 C C . THR A 1 656 ? 52.79800 48.24800 41.53400 1.000 55.88000 803 THR A C 1
ATOM 9862 O O . THR A 1 656 ? 53.34400 47.19900 41.88100 1.000 53.76000 803 THR A O 1
ATOM 9873 N N . SER A 1 657 ? 53.43200 49.42300 41.55000 1.000 55.89000 804 SER A N 1
ATOM 9874 C CA . SER A 1 657 ? 54.83200 49.50100 41.94900 1.000 53.91000 804 SER A CA 1
ATOM 9875 C C . SER A 1 657 ? 55.02100 49.29700 43.44600 1.000 52.12000 804 SER A C 1
ATOM 9876 O O . SER A 1 657 ? 56.11300 48.90500 43.87100 1.000 50.84000 804 SER A O 1
ATOM 9884 N N . GLY A 1 658 ? 53.99000 49.55200 44.25300 1.000 52.68000 805 GLY A N 1
ATOM 9885 C CA . GLY A 1 658 ? 54.12000 49.34100 45.68500 1.000 50.45000 805 GLY A CA 1
ATOM 9886 C C . GLY A 1 658 ? 54.16500 47.86900 46.04600 1.000 49.53000 805 GLY A C 1
ATOM 9887 O O . GLY A 1 658 ? 55.07000 47.41500 46.75200 1.000 48.44000 805 GLY A O 1
ATOM 9891 N N . ASP A 1 659 ? 53.18300 47.10200 45.56700 1.000 50.92000 806 ASP A N 1
ATOM 9892 C CA . ASP A 1 659 ? 53.17700 45.66700 45.82600 1.000 51.40000 806 ASP A CA 1
ATOM 9893 C C . ASP A 1 659 ? 54.30300 44.96000 45.08400 1.000 51.54000 806 ASP A C 1
ATOM 9894 O O . ASP A 1 659 ? 54.83800 43.96100 45.57800 1.000 51.06000 806 ASP A O 1
ATOM 9903 N N . THR A 1 660 ? 54.68000 45.46000 43.90500 1.000 50.46000 807 THR A N 1
ATOM 9904 C CA . THR A 1 660 ? 55.73800 44.81600 43.13500 1.000 49.46000 807 THR A CA 1
ATOM 9905 C C . THR A 1 660 ? 57.10000 45.04400 43.77900 1.000 47.24000 807 THR A C 1
ATOM 9906 O O . THR A 1 660 ? 57.88500 44.10300 43.94300 1.000 45.46000 807 THR A O 1
ATOM 9917 N N . ASN A 1 661 ? 57.40300 46.29300 44.14600 1.000 47.83000 808 ASN A N 1
ATOM 9918 C CA . ASN A 1 661 ? 58.67900 46.57700 44.79500 1.000 47.43000 808 ASN A CA 1
ATOM 9919 C C . ASN A 1 661 ? 58.83200 45.76900 46.07700 1.000 46.72000 808 ASN A C 1
ATOM 9920 O O . ASN A 1 661 ? 59.93600 45.32700 46.41400 1.000 45.55000 808 ASN A O 1
ATOM 9931 N N . ALA A 1 662 ? 57.73300 45.56400 46.80600 1.000 48.03000 809 ALA A N 1
ATOM 9932 C CA . ALA A 1 662 ? 57.79700 44.76300 48.02300 1.000 46.89000 809 ALA A CA 1
ATOM 9933 C C . ALA A 1 662 ? 58.17400 43.32000 47.71100 1.000 46.69000 809 ALA A C 1
ATOM 9934 O O . ALA A 1 662 ? 59.02400 42.73100 48.39000 1.000 45.13000 809 ALA A O 1
ATOM 9941 N N . ARG A 1 663 ? 57.55800 42.73500 46.68200 1.000 46.73000 810 ARG A N 1
ATOM 9942 C CA . ARG A 1 663 ? 57.85800 41.35100 46.33400 1.000 47.70000 810 ARG A CA 1
ATOM 9943 C C . ARG A 1 663 ? 59.27200 41.20300 45.78600 1.000 45.14000 810 ARG A C 1
ATOM 9944 O O . ARG A 1 663 ? 59.91900 40.17600 46.01700 1.000 44.86000 810 ARG A O 1
ATOM 9965 N N . LEU A 1 664 ? 59.76300 42.20500 45.05500 1.000 43.68000 811 LEU A N 1
ATOM 9966 C CA . LEU A 1 664 ? 61.12900 42.14500 44.54600 1.000 43.58000 811 LEU A CA 1
ATOM 9967 C C . LEU A 1 664 ? 62.13300 42.10200 45.69200 1.000 45.64000 811 LEU A C 1
ATOM 9968 O O . LEU A 1 664 ? 63.04700 41.27000 45.70400 1.000 45.98000 811 LEU A O 1
ATOM 9984 N N . VAL A 1 665 ? 61.97700 42.99900 46.66700 1.000 45.85000 812 VAL A N 1
ATOM 9985 C CA . VAL A 1 665 ? 62.89000 43.02500 47.80500 1.000 47.91000 812 VAL A CA 1
ATOM 9986 C C . VAL A 1 665 ? 62.80100 41.72700 48.59300 1.000 49.06000 812 VAL A C 1
ATOM 9987 O O . VAL A 1 665 ? 63.80600 41.24800 49.13200 1.000 52.17000 812 VAL A O 1
ATOM 10000 N N . GLN A 1 666 ? 61.60700 41.14000 48.68000 1.000 47.35000 813 GLN A N 1
ATOM 10001 C CA . GLN A 1 666 ? 61.46100 39.88900 49.41600 1.000 48.46000 813 GLN A CA 1
ATOM 10002 C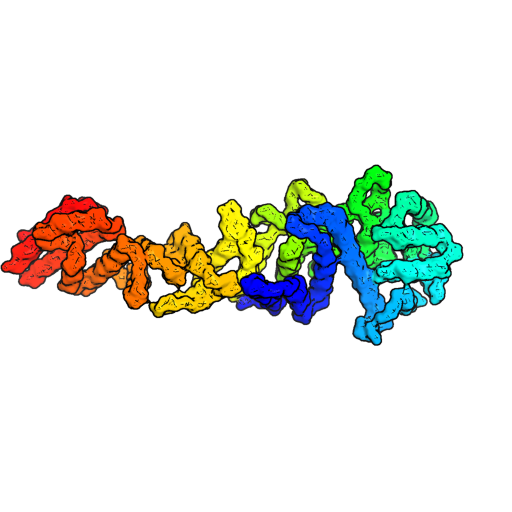 C . GLN A 1 666 ? 62.26500 38.77100 48.76600 1.000 51.11000 813 GLN A C 1
ATOM 10003 O O . GLN A 1 666 ? 62.81200 37.90800 49.46000 1.000 53.55000 813 GLN A O 1
ATOM 10017 N N . MET A 1 667 ? 62.35300 38.76800 47.43400 1.000 49.68000 814 MET A N 1
ATOM 10018 C CA . MET A 1 667 ? 63.17100 37.76600 46.75900 1.000 51.38000 814 MET A CA 1
ATOM 10019 C C . MET A 1 667 ? 64.65500 38.07200 46.91800 1.000 55.06000 814 MET A C 1
ATOM 10020 O O . MET A 1 667 ? 65.46400 37.16200 47.13400 1.000 57.70000 814 MET A O 1
ATOM 10034 N N . GLU A 1 668 ? 65.03200 39.34800 46.81600 1.000 54.42000 815 GLU A N 1
ATOM 10035 C CA . GLU A 1 668 ? 66.42600 39.72300 47.02900 1.000 58.18000 815 GLU A CA 1
ATOM 10036 C C . GLU A 1 668 ? 66.91700 39.25600 48.39300 1.000 61.23000 815 GLU A C 1
ATOM 10037 O O . GLU A 1 668 ? 68.04800 38.77200 48.52400 1.000 64.04000 815 GLU A O 1
ATOM 10049 N N . VAL A 1 669 ? 66.08300 39.40200 49.42500 1.000 59.62000 816 VAL A N 1
ATOM 10050 C CA . VAL A 1 669 ? 66.50500 39.05000 50.77700 1.000 62.60000 816 VAL A CA 1
ATOM 10051 C C . VAL A 1 669 ? 66.84400 37.57100 50.87200 1.000 63.12000 816 VAL A C 1
ATOM 10052 O O . VAL A 1 669 ? 67.70300 37.17200 51.66800 1.000 64.93000 816 VAL A O 1
ATOM 10065 N N . LEU A 1 670 ? 66.18400 36.73500 50.07500 1.000 62.12000 817 LEU A N 1
ATOM 10066 C CA . LEU A 1 670 ? 66.48700 35.31200 50.03700 1.000 62.65000 817 LEU A CA 1
ATOM 10067 C C . LEU A 1 670 ? 67.74000 34.99900 49.22900 1.000 63.91000 817 LEU A C 1
ATOM 10068 O O . LEU A 1 670 ? 68.05500 33.82100 49.03400 1.000 64.31000 817 LEU A O 1
ATOM 10084 N N . MET A 1 671 ? 68.45300 36.02200 48.75700 1.000 64.87000 818 MET A N 1
ATOM 10085 C CA . MET A 1 671 ? 69.72200 35.83900 48.06700 1.000 69.58000 818 MET A CA 1
ATOM 10086 C C . MET A 1 671 ? 70.91700 36.34500 48.85800 1.000 72.01000 818 MET A C 1
ATOM 10087 O O . MET A 1 671 ? 71.99700 35.76100 48.75900 1.000 74.80000 818 MET A O 1
ATOM 10101 N N . ASN A 1 672 ? 70.75100 37.41200 49.63300 1.000 72.97000 819 ASN A N 1
ATOM 10102 C CA . ASN A 1 672 ? 71.84500 37.98600 50.40900 1.000 76.51000 819 ASN A CA 1
ATOM 10103 C C . ASN A 1 672 ? 71.96800 37.30900 51.77000 1.000 72.13000 819 ASN A C 1
ATOM 10104 O O . ASN A 1 672 ? 71.68100 36.12000 51.91200 1.000 69.93000 819 ASN A O 1
#

Sequence (624 aa):
SSLDNIEMAYARQIYIYNEKIVNGHLQPNLVDLCASVAELDDKSISDMWTMVKQMTDVLLTPATDALKNRSSVEVRMEFVRQALAYLEQSYKNYTLVTVFGNLHQAQVPGTYQLVRSFLNIKLPLPGLQDGEVEGHPVWALIYYCMRCGDLLAASQVVNRAQHQLGEFKTWFQEYMNSKDRRLSPATENKLRLHYRRALRNNTDPYKRAVYCIIGRCDVTDNQSEVADKTEDYLWLKLNQVCFDDDGTSSPQDRLTLSQFQKQLLEDYGESHFTVNQQPFLYFQVLFLTAQFEAAVAFLFRMERLRCHAVHVALVLFELKLLLKSSGQSAQLLSHEPGDPPCLRRLNFVRLLMLYTRKFESTDPREALQYFYFLRDEKDSQGENMFLRCVSELVIESREFDMILGKLENDGSRKPGVIDKFTSDTKPIINKVASVAENKGLFEEAAKLYDLAKNADKVLELMNKLLSPVVPQISAPQSNKERLKNMALSIAERYRAQGISANKFVDSTFYLLLDLITFFDEYHSGHIDRAFDIIERLKLVPLNQESVEERVAAFRNFSDEIRHNLSEVLLATMNILFTQFKRLKDRDSQLRSQARTLITFAGMIPYRTSGDTNARLVQMEVLMN

B-factor: mean 63.31, std 20.31, range [26.86, 166.9]

Secondary structure (DSSP, 8-state):
----HHHHHHHHHHHHHHHHHHTTPPPPPHHHHHHGGGGGS-HHHHHHHHHHHHHT-----SS--HHHHHHSHHHHHHHHHHHHHHHHHHHHHHHHHHHHSSTTT-----HHHHHHHHHHHH---TT--S-EETTEEHHHHHHHHHHTT-HHHHHHHHHT-HHHHTTHHHHHHHHHHSTTS---HHHHHHHHHHIIIIITT-S-HHHHHHHHHHTT--TT---TTT--SHHHHHHHHHHHEE-S--SSS--TT-EEHHHHHHIIIIIIHHHHT-TTT-HHHHHHHHHHTT-HHHHHHHHHH-GGGHHHHHHHHHHHHHTT---B-SSSSS-SEE--TTSPTT--EE-HHHHHHHHHTTTTTT-HHHHHHHHGGGTT-B-TT--BHHHHHHHHHHHHH--HHHHH-EE-TTS-EE--GGGGG-S--HHHHHHHHHHHHHTT-HHHHHHHHHHTT-HHHHHHHHHHHHGGGTTS---TT-HHHHHHHHHHHHHHHHHHHT----HHHHHHHHHHHHHHHHHHHHHTT-HHHHHHHHHHHT-S-SSGGGHHHHHHHHTTS-HHHHTTHHHHHHHHHHHHHHHHHTT--HHHHHHHHHHHHHHHHHTS--TTHHHHHHHHHHHHHTT-

Solvent-accessible surface area: 29698 Å² total; per-residue (Å²): 114,40,18,79,121,35,11,59,1,0,5,111,24,0,90,64,9,3,73,59,45,50,80,68,105,160,81,44,94,7,19,69,30,0,17,54,4,4,148,107,51,98,162,44,6,43,66,6,1,66,3,0,72,45,0,10,100,22,147,35,87,114,118,39,97,14,51,141,6,10,42,29,55,118,7,29,33,36,5,12,120,38,0,26,40,19,0,33,93,33,28,54,49,90,1,17,48,35,41,70,60,70,91,139,112,17,178,133,42,48,6,14,86,2,0,62,44,2,0,92,97,88,31,150,166,131,22,39,72,14,42,109,7,97,52,19,18,0,0,0,0,0,3,4,0,5,1,8,34,39,17,121,4,0,9,80,0,3,77,124,0,83,127,101,11,43,81,0,78,75,4,1,74,53,2,36,103,27,186,42,112,77,10,40,87,79,37,6,64,106,0,20,66,69,6,136,190,63,12,104,139,41,82,0,29,14,23,39,1,0,4,0,0,0,0,16,2,32,16,124,37,49,8,72,141,14,6,98,123,35,46,6,26,0,3,2,5,2,10,3,1,38,24,106,124,93,66,115,39,58,107,141,53,52,6,33,4,26,93,0,6,83,51,0,42,118,108,78,8,59,104,113,17,64,31,125,151,83,17,35,47,4,0,22,0,1,0,1,2,13,6,0,2,3,0,0,1,3,0,4,122,43,128,230,34,43,6,4,0,0,0,0,0,0,3,0,35,43,73,140,0,8,2,74,19,109,31,63,118,31,136,22,32,23,120,56,139,73,17,47,82,14,11,57,24,0,1,4,13,105,0,0,40,58,2,0,159,102,1,36,104,75,17,15,124,33,0,2,9,1,3,24,4,0,63,112,31,115,10,128,133,46,60,31,7,11,43,95,7,0,1,66,12,0,12,134,39,137,80,16,58,40,0,0,1,86,36,60,119,108,7,56,60,124,88,9,3,1,43,85,14,39,121,91,14,101,72,21,1,38,65,1,0,32,31,0,34,130,107,39,56,58,45,28,0,1,96,1,11,10,9,1,96,41,14,65,49,0,0,76,3,0,5,107,27,0,8,72,11,0,28,81,116,32,40,99,168,26,92,1,51,109,10,37,78,44,0,81,49,6,2,126,34,3,153,90,56,64,49,76,10,72,182,108,26,22,69,6,0,37,31,0,10,57,0,1,63,0,2,25,38,38,78,75,43,103,15,94,154,0,27,68,29,1,85,198,42,137,10,7,1,19,70,90,159,22,5,148,99,32,14,53,44,6,188,116,61,11,87,46,6,70,82,4,4,13,75,1,0,17,6,0,0,52,0,0,21,27,25,8,123,159,95,184,136,108,30,68,97,0,76,50,36,0,119,0,0,18,34,0,1,62,94,9,100,18,152,89,34,56,92,2,44,48,115,0,59,115,31,18,95,110,2,115

Foldseek 3Di:
DLADDLSVQLLVLLLQQLLCVQVVHDGDASLVSSLVSCVVDDVLSNLLSVLLVQLLPFDADPPDALLVRVPDPRNLLSLLVSLLQSQLQVVVQVLCCQQQVHVVSVPDDDLLVSQVSSCVVVVCDDQQDLDPAPPHGLLSSLQNCVSNVNLVSSLVSCVRSVPRVPPVNVLSVQLVPDPSSAHDLVVLVVLVCVCVPPVPVGSHLSVNLVSCLSSLFPLVDQSCVPQVDPSSSSSSNSSNADADDPPPHDCPRHHHLLNQLCCLPPVCHCVNVVCPVCVSSSLSVCVSSVLLQVSLVSQCVVVVRNSSSLSSVVSCVVSSNAAADPALPDDQWADDPPRPHSHIHGHNVNSLCVVLVSPCQPCVLSNLSSLVSQQVPAHPVGDRSSLVVLLCSCVVNVPCCAALFDQDLQGDTGHHSCCSNDVPSLVSLLSSLVVCVVVVVLVSSLRSCVNSVVVQSNLVSLLVQLLVCLQPECDPPDSNVVSLVVLVSCVVSCVVNVHAHPPQSRVSSVVSNLSSVLNHCLVVVVLVVSLVSVVVVLQADQAPVSLPVNQVVVVSHDLSVLACVLVVLVSNLVSLLVVQVVVCVVQVSSLNSLVSSLVSLVSDDGPPSPVSSVVSVVSSVVRD

Nearest PDB structures (foldseek):
  7mw0-assembly1_A  TM=1.002E+00  e=1.778E-81  Homo sapiens
  7mw1-assembly1_A  TM=9.044E-01  e=6.976E-70  Homo sapiens
  7r5j-assembly1_A4  TM=9.254E-01  e=8.454E-68  Homo sapiens
  7r5j-assembly1_A0  TM=9.249E-01  e=3.823E-67  Homo sapiens
  7wb4-assembly1_L  TM=9.591E-01  e=2.964E-62  Xenopus laevis

InterPro domains:
  IPR007231 Nucleoporin interacting component Nup93/Nic96 [PF04097] (219-810)
  IPR007231 Nucleoporin interacting component Nup93/Nic96 [PTHR11225] (1-819)

Radius of gyration: 40.62 Å; Cα contacts (8 Å, |Δi|>4): 773; chains: 1; bounding box: 117×54×93 Å

Organism: Homo sapiens (NCBI:txid9606)

GO terms:
  GO:0031965 nuclear membrane (C, IDA)
  GO:0034399 nuclear periphery (C, IDA)
  GO:0005635 nuclear envelope (C, IDA)
  GO:0005643 nuclear pore (C, IDA)
  GO:0051292 nuclear pore complex assembly (P, IDA)
  GO:0060391 positive regulation of SMAD protein signal transduction (P, IDA)
  GO:0006998 nuclear envelope organization (P, IDA)
  GO:0017056 structural constituent of nuclear pore (F, IMP)
  GO:0051292 nuclear pore complex assembly (P, IMP)
  GO:0005515 protein binding (F, IPI)
  GO:0005635 nuclear envelope (C, TAS)
  GO:0005829 cytosol (C, TAS)
  GO:0005635 nuclear envelope (C, EXP)
  GO:0016020 membrane (C, HDA)